Protein AF-A0A1Q3SNT4-F1 (afdb_monomer_lite)

Radius of gyration: 29.6 Å; chains: 1; bounding box: 80×97×82 Å

Structure (mmCIF, N/CA/C/O backbone):
data_AF-A0A1Q3SNT4-F1
#
_entry.id   AF-A0A1Q3SNT4-F1
#
loop_
_atom_site.group_PDB
_atom_site.id
_atom_site.type_symbol
_atom_site.label_atom_id
_atom_site.label_alt_id
_atom_site.label_comp_id
_atom_site.label_asym_id
_atom_site.label_entity_id
_atom_site.label_seq_id
_atom_site.pdbx_PDB_ins_code
_atom_site.Cartn_x
_atom_site.Cartn_y
_atom_site.Cartn_z
_atom_site.occupancy
_atom_site.B_iso_or_equiv
_atom_site.auth_seq_id
_atom_site.auth_comp_id
_atom_site.auth_asym_id
_atom_site.auth_atom_id
_atom_site.pdbx_PDB_model_num
ATOM 1 N N . MET A 1 1 ? 35.823 73.962 -32.394 1.00 31.67 1 MET A N 1
ATOM 2 C CA . MET A 1 1 ? 36.696 74.344 -31.260 1.00 31.67 1 MET A CA 1
ATOM 3 C C . MET A 1 1 ? 36.027 73.790 -30.007 1.00 31.67 1 MET A C 1
ATOM 5 O O . MET A 1 1 ? 34.890 74.163 -29.794 1.00 31.67 1 MET A O 1
ATOM 9 N N . LEU A 1 2 ? 36.523 72.841 -29.213 1.00 29.02 2 LEU A N 1
ATOM 10 C CA . LEU A 1 2 ? 37.826 72.202 -29.009 1.00 29.02 2 LEU A CA 1
ATOM 11 C C . LEU A 1 2 ? 37.602 70.691 -28.755 1.00 29.02 2 LEU A C 1
ATOM 13 O O . LEU A 1 2 ? 36.592 70.309 -28.171 1.00 29.02 2 LEU A O 1
ATOM 17 N N . ASN A 1 3 ? 38.549 69.869 -29.211 1.00 32.84 3 ASN A N 1
ATOM 18 C CA . ASN A 1 3 ? 38.634 68.414 -29.030 1.00 32.84 3 ASN A CA 1
ATOM 19 C C . ASN A 1 3 ? 38.942 68.013 -27.576 1.00 32.84 3 ASN A C 1
ATOM 21 O O . ASN A 1 3 ? 39.753 68.682 -26.939 1.00 32.84 3 ASN A O 1
ATOM 25 N N . SER A 1 4 ? 38.488 66.830 -27.142 1.00 30.36 4 SER A N 1
ATOM 26 C CA . SER A 1 4 ? 39.362 65.885 -26.427 1.00 30.36 4 SER A CA 1
ATOM 27 C C . SER A 1 4 ? 38.853 64.436 -26.496 1.00 30.36 4 SER A C 1
ATOM 29 O O . SER A 1 4 ? 37.685 64.146 -26.738 1.00 30.36 4 SER A O 1
ATOM 31 N N . THR A 1 5 ? 39.828 63.546 -26.396 1.00 33.31 5 THR A N 1
ATOM 32 C CA . THR A 1 5 ? 39.946 62.183 -26.913 1.00 33.31 5 THR A CA 1
ATOM 33 C C . THR A 1 5 ? 39.500 61.074 -25.954 1.00 33.31 5 THR A C 1
ATOM 35 O O . THR A 1 5 ? 39.606 61.187 -24.738 1.00 33.31 5 THR A O 1
ATOM 38 N N . LEU A 1 6 ? 39.103 59.957 -26.573 1.00 35.22 6 LEU A N 1
ATOM 39 C CA . LEU A 1 6 ? 38.976 58.594 -26.046 1.00 35.22 6 LEU A CA 1
ATOM 40 C C . LEU A 1 6 ? 40.108 58.135 -25.105 1.00 35.22 6 LEU A C 1
ATOM 42 O O . LEU A 1 6 ? 41.279 58.229 -25.466 1.00 35.22 6 LEU A O 1
ATOM 46 N N . THR A 1 7 ? 39.730 57.412 -24.046 1.00 29.75 7 THR A N 1
ATOM 47 C CA . THR A 1 7 ? 40.422 56.193 -23.586 1.00 29.75 7 THR A CA 1
ATOM 48 C C . THR A 1 7 ? 39.388 55.146 -23.148 1.00 29.75 7 THR A C 1
ATOM 50 O O . THR A 1 7 ? 38.567 55.373 -22.263 1.00 29.75 7 THR A O 1
ATOM 53 N N . GLN A 1 8 ? 39.398 53.987 -23.815 1.00 36.47 8 GLN A N 1
ATOM 54 C CA . GLN A 1 8 ? 38.624 52.803 -23.435 1.00 36.47 8 GLN A CA 1
ATOM 55 C C . GLN A 1 8 ? 39.355 52.065 -22.307 1.00 36.47 8 GLN A C 1
ATOM 57 O O . GLN A 1 8 ? 40.495 51.642 -22.486 1.00 36.47 8 GLN A O 1
ATOM 62 N N . ALA A 1 9 ? 38.693 51.873 -21.167 1.00 30.33 9 ALA A N 1
ATOM 63 C CA . ALA A 1 9 ? 39.141 50.947 -20.135 1.00 30.33 9 ALA A CA 1
ATOM 64 C C . ALA A 1 9 ? 38.559 49.553 -20.419 1.00 30.33 9 ALA A C 1
ATOM 66 O O . ALA A 1 9 ? 37.345 49.355 -20.393 1.00 30.33 9 ALA A O 1
ATOM 67 N N . THR A 1 10 ? 39.422 48.578 -20.699 1.00 37.28 10 THR A N 1
ATOM 68 C CA . THR A 1 10 ? 39.060 47.154 -20.723 1.00 37.28 10 THR A CA 1
ATOM 69 C C . THR A 1 10 ? 38.683 46.678 -19.316 1.00 37.28 10 THR A C 1
ATOM 71 O O . THR A 1 10 ? 39.419 46.979 -18.372 1.00 37.28 10 THR A O 1
ATOM 74 N N . PRO A 1 11 ? 37.596 45.903 -19.139 1.00 34.91 11 PRO A N 1
ATOM 75 C CA . PRO A 1 11 ? 37.300 45.284 -17.854 1.00 34.91 11 PRO A CA 1
ATOM 76 C C . PRO A 1 11 ? 38.362 44.222 -17.515 1.00 34.91 11 PRO A C 1
ATOM 78 O O . PRO A 1 11 ? 38.914 43.590 -18.422 1.00 34.91 11 PRO A O 1
ATOM 81 N N . PRO A 1 12 ? 38.665 44.004 -16.222 1.00 34.34 12 PRO A N 1
ATOM 82 C CA . PRO A 1 12 ? 39.666 43.030 -15.812 1.00 34.34 12 PRO A CA 1
ATOM 83 C C . PRO A 1 12 ? 39.216 41.608 -16.184 1.00 34.34 12 PRO A C 1
ATOM 85 O O . PRO A 1 12 ? 38.012 41.323 -16.185 1.00 34.34 12 PRO A O 1
ATOM 88 N N . PRO A 1 13 ? 40.155 40.688 -16.471 1.00 34.62 13 PRO A N 1
ATOM 89 C CA . PRO A 1 13 ? 39.819 39.310 -16.782 1.00 34.62 13 PRO A CA 1
ATOM 90 C C . PRO A 1 13 ? 39.159 38.676 -15.557 1.00 34.62 13 PRO A C 1
ATOM 92 O O . PRO A 1 13 ? 39.793 38.441 -14.526 1.00 34.62 13 PRO A O 1
ATOM 95 N N . THR A 1 14 ? 37.864 38.390 -15.668 1.00 37.28 14 THR A N 1
ATOM 96 C CA . THR A 1 14 ? 37.161 37.566 -14.693 1.00 37.28 14 THR A CA 1
ATOM 97 C C . THR A 1 14 ? 37.657 36.140 -14.858 1.00 37.28 14 THR A C 1
ATOM 99 O O . THR A 1 14 ? 37.157 35.353 -15.658 1.00 37.28 14 THR A O 1
ATOM 102 N N . ASN A 1 15 ? 38.675 35.801 -14.071 1.00 42.03 15 ASN A N 1
ATOM 103 C CA . ASN A 1 15 ? 39.112 34.434 -13.853 1.00 42.03 15 ASN A CA 1
ATOM 104 C C . ASN A 1 15 ? 38.034 33.709 -13.027 1.00 42.03 15 ASN A C 1
ATOM 106 O O . ASN A 1 15 ? 38.186 33.433 -11.838 1.00 42.03 15 ASN A O 1
ATOM 110 N N . THR A 1 16 ? 36.882 33.465 -13.652 1.00 39.56 16 THR A N 1
ATOM 111 C CA . THR A 1 16 ? 35.868 32.566 -13.123 1.00 39.56 16 THR A CA 1
ATOM 112 C C . THR A 1 16 ? 36.366 31.160 -13.400 1.00 39.56 16 THR A C 1
ATOM 114 O O . THR A 1 16 ? 36.185 30.602 -14.479 1.00 39.56 16 THR A O 1
ATOM 117 N N . LYS A 1 17 ? 37.011 30.557 -12.393 1.00 42.69 17 LYS A N 1
ATOM 118 C CA . LYS A 1 17 ? 36.998 29.099 -12.276 1.00 42.69 17 LYS A CA 1
ATOM 119 C C . LYS A 1 17 ? 35.542 28.690 -12.474 1.00 42.69 17 LYS A C 1
ATOM 121 O O . LYS A 1 17 ? 34.699 29.076 -11.665 1.00 42.69 17 LYS A O 1
ATOM 126 N N . GLN A 1 18 ? 35.254 27.994 -13.574 1.00 45.19 18 GLN A N 1
ATOM 127 C CA . GLN A 1 18 ? 33.964 27.370 -13.831 1.00 45.19 18 GLN A CA 1
ATOM 128 C C . GLN A 1 18 ? 33.705 26.402 -12.677 1.00 45.19 18 GLN A C 1
ATOM 130 O O . GLN A 1 18 ? 34.073 25.231 -12.727 1.00 45.19 18 GLN A O 1
ATOM 135 N N . GLY A 1 19 ? 33.116 26.913 -11.595 1.00 43.25 19 GLY A N 1
ATOM 136 C CA . GLY A 1 19 ? 32.441 26.089 -10.620 1.00 43.25 19 GLY A CA 1
ATOM 137 C C . GLY A 1 19 ? 31.412 25.329 -11.428 1.00 43.25 19 GLY A C 1
ATOM 138 O O . GLY A 1 19 ? 30.520 25.941 -12.018 1.00 43.25 19 GLY A O 1
ATOM 139 N N . THR A 1 20 ? 31.606 24.021 -11.557 1.00 50.53 20 THR A N 1
ATOM 140 C CA . THR A 1 20 ? 30.639 23.127 -12.174 1.00 50.53 20 THR A CA 1
ATOM 141 C C . THR A 1 20 ? 29.305 23.436 -11.523 1.00 50.53 20 THR A C 1
ATOM 143 O O . THR A 1 20 ? 29.112 23.201 -10.332 1.00 50.53 20 THR A O 1
ATOM 146 N N . ASN A 1 21 ? 28.430 24.095 -12.282 1.00 69.06 21 ASN A N 1
ATOM 147 C CA . ASN A 1 21 ? 27.179 24.608 -11.766 1.00 69.06 21 ASN A CA 1
ATOM 148 C C . ASN A 1 21 ? 26.382 23.371 -11.352 1.00 69.06 21 ASN A C 1
ATOM 150 O O . ASN A 1 21 ? 25.899 22.629 -12.204 1.00 69.06 21 ASN A O 1
ATOM 154 N N . TRP A 1 22 ? 26.360 23.062 -10.055 1.00 57.84 22 TRP A N 1
ATOM 155 C CA . TRP A 1 22 ? 25.817 21.812 -9.514 1.00 57.84 22 TRP A CA 1
ATOM 156 C C . TRP A 1 22 ? 24.372 21.594 -9.986 1.00 57.84 22 TRP A C 1
ATOM 158 O O . TRP A 1 22 ? 23.950 20.475 -10.267 1.00 57.84 22 TRP A O 1
ATOM 168 N N . TRP A 1 23 ? 23.660 22.701 -10.185 1.00 53.34 23 TRP A N 1
ATOM 169 C CA . TRP A 1 23 ? 22.352 22.797 -10.811 1.00 53.34 23 TRP A CA 1
ATOM 170 C C . TRP A 1 23 ? 22.329 22.263 -12.261 1.00 53.34 23 TRP A C 1
ATOM 172 O O . TRP A 1 23 ? 21.431 21.504 -12.622 1.00 53.34 23 TRP A O 1
ATOM 182 N N . GLN A 1 24 ? 23.321 22.606 -13.086 1.00 64.56 24 GLN A N 1
ATOM 183 C CA . GLN A 1 24 ? 23.433 22.141 -14.470 1.00 64.56 24 GLN A CA 1
ATOM 184 C C . GLN A 1 24 ? 23.709 20.634 -14.518 1.00 64.56 24 GLN A C 1
ATOM 186 O O . GLN A 1 24 ? 23.092 19.927 -15.307 1.00 64.56 24 GLN A O 1
ATOM 191 N N . ASN A 1 25 ? 24.532 20.119 -13.600 1.00 63.56 25 ASN A N 1
ATOM 192 C CA . ASN A 1 25 ? 24.742 18.676 -13.456 1.00 63.56 25 ASN A CA 1
ATOM 193 C C . ASN A 1 25 ? 23.447 17.938 -13.078 1.00 63.56 25 ASN A C 1
ATOM 195 O O . ASN A 1 25 ? 23.167 16.866 -13.614 1.00 63.56 25 ASN A O 1
ATOM 199 N N . ILE A 1 26 ? 22.632 18.506 -12.182 1.00 61.06 26 ILE A N 1
ATOM 200 C CA . ILE A 1 26 ? 21.311 17.951 -11.851 1.00 61.06 26 ILE A CA 1
ATOM 201 C C . ILE A 1 26 ? 20.402 17.975 -13.083 1.00 61.06 26 ILE A C 1
ATOM 203 O O . ILE A 1 26 ? 19.814 16.949 -13.421 1.00 61.06 26 ILE A O 1
ATOM 207 N N . LYS A 1 27 ? 20.330 19.109 -13.789 1.00 63.91 27 LYS A N 1
ATOM 208 C CA . LYS A 1 27 ? 19.536 19.267 -15.014 1.00 63.91 27 LYS A CA 1
ATOM 209 C C . LYS A 1 27 ? 19.930 18.247 -16.085 1.00 63.91 27 LYS A C 1
ATOM 211 O O . LYS A 1 27 ? 19.054 17.624 -16.681 1.00 63.91 27 LYS A O 1
ATOM 216 N N . ASP A 1 28 ? 21.224 18.025 -16.286 1.00 66.06 28 ASP A N 1
ATOM 217 C CA . ASP A 1 28 ? 21.739 17.091 -17.286 1.00 66.06 28 ASP A CA 1
ATOM 218 C C . ASP A 1 28 ? 21.463 15.633 -16.904 1.00 66.06 28 ASP A C 1
ATOM 220 O O . ASP A 1 28 ? 21.090 14.833 -17.763 1.00 66.06 28 ASP A O 1
ATOM 224 N N . ASN A 1 29 ? 21.586 15.281 -15.622 1.00 61.00 29 ASN A N 1
ATOM 225 C CA . ASN A 1 29 ? 21.270 13.938 -15.133 1.00 61.00 29 ASN A CA 1
ATOM 226 C C . ASN A 1 29 ? 19.768 13.634 -15.211 1.00 61.00 29 ASN A C 1
ATOM 228 O O . ASN A 1 29 ? 19.389 12.552 -15.663 1.00 61.00 29 ASN A O 1
ATOM 232 N N . LEU A 1 30 ? 18.917 14.597 -14.843 1.00 62.09 30 LEU A N 1
ATOM 233 C CA . LEU A 1 30 ? 17.464 14.489 -14.996 1.00 62.09 30 LEU A CA 1
ATOM 234 C C . LEU A 1 30 ? 17.077 14.347 -16.467 1.00 62.09 30 LEU A C 1
ATOM 236 O O . LEU A 1 30 ? 16.316 13.450 -16.821 1.00 62.09 30 LEU A O 1
ATOM 240 N N . ASN A 1 31 ? 17.654 15.173 -17.341 1.00 64.56 31 ASN A N 1
ATOM 241 C CA . ASN A 1 31 ? 17.396 15.107 -18.772 1.00 64.56 31 ASN A CA 1
ATOM 242 C C . ASN A 1 31 ? 17.868 13.773 -19.378 1.00 64.56 31 ASN A C 1
ATOM 244 O O . ASN A 1 31 ? 17.140 13.187 -20.166 1.00 64.56 31 ASN A O 1
ATOM 248 N N . LYS A 1 32 ? 19.035 13.239 -18.993 1.00 64.12 32 LYS A N 1
ATOM 249 C CA . LYS A 1 32 ? 19.501 11.917 -19.460 1.00 64.12 32 LYS A CA 1
ATOM 250 C C . LYS A 1 32 ? 18.573 10.785 -19.020 1.00 64.12 32 LYS A C 1
ATOM 252 O O . LYS A 1 32 ? 18.226 9.943 -19.845 1.00 64.12 32 LYS A O 1
ATOM 257 N N . GLY A 1 33 ? 18.143 10.785 -17.755 1.00 62.25 33 GLY A N 1
ATOM 258 C CA . GLY A 1 33 ? 17.166 9.814 -17.253 1.00 62.25 33 GLY A CA 1
ATOM 259 C C . GLY A 1 33 ? 15.843 9.896 -18.018 1.00 62.25 33 GLY A C 1
ATOM 260 O O . GLY A 1 33 ? 15.327 8.883 -18.482 1.00 62.25 33 GLY A O 1
ATOM 261 N N . TYR A 1 34 ? 15.357 11.116 -18.235 1.00 64.44 34 TYR A N 1
ATOM 262 C CA . TYR A 1 34 ? 14.124 11.400 -18.959 1.00 64.44 34 TYR A CA 1
ATOM 263 C C . TYR A 1 34 ? 14.169 11.000 -20.443 1.00 64.44 34 TYR A C 1
ATOM 265 O O . TYR A 1 34 ? 13.253 10.348 -20.937 1.00 64.44 34 TYR A O 1
ATOM 273 N N . GLN A 1 35 ? 15.252 11.329 -21.154 1.00 65.12 35 GLN A N 1
ATOM 274 C CA . GLN A 1 35 ? 15.449 10.935 -22.555 1.00 65.12 35 GLN A CA 1
ATOM 275 C C . GLN A 1 35 ? 15.552 9.415 -22.710 1.00 65.12 35 GLN A C 1
ATOM 277 O O . GLN A 1 35 ? 15.051 8.863 -23.686 1.00 65.12 35 GLN A O 1
ATOM 282 N N . GLY A 1 36 ? 16.151 8.728 -21.733 1.00 65.19 36 GLY A N 1
ATOM 283 C CA . GLY A 1 36 ? 16.113 7.271 -21.672 1.00 65.19 36 GLY A CA 1
ATOM 284 C C . GLY A 1 36 ? 14.678 6.746 -21.576 1.00 65.19 36 GLY A C 1
ATOM 285 O O . GLY A 1 36 ? 14.282 5.901 -22.372 1.00 65.19 36 GLY A O 1
ATOM 286 N N . ILE A 1 37 ? 13.866 7.292 -20.668 1.00 64.75 37 ILE A N 1
ATOM 287 C CA . ILE A 1 37 ? 12.456 6.891 -20.531 1.00 64.75 37 ILE A CA 1
ATOM 288 C C . ILE A 1 37 ? 11.701 7.099 -21.852 1.00 64.75 37 ILE A C 1
ATOM 290 O O . ILE A 1 37 ? 11.093 6.157 -22.346 1.00 64.75 37 ILE A O 1
ATOM 294 N N . LEU A 1 38 ? 11.802 8.276 -22.477 1.00 63.56 38 LEU A N 1
ATOM 295 C CA . LEU A 1 38 ? 11.117 8.568 -23.745 1.00 63.56 38 LEU A CA 1
ATOM 296 C C . LEU A 1 38 ? 11.579 7.691 -24.920 1.00 63.56 38 LEU A C 1
ATOM 298 O O . LEU A 1 38 ? 10.781 7.362 -25.794 1.00 63.56 38 LEU A O 1
ATOM 302 N N . GLY A 1 39 ? 12.868 7.346 -24.968 1.00 64.31 39 GLY A N 1
ATOM 303 C CA . GLY A 1 39 ? 13.445 6.559 -26.058 1.00 64.31 39 GLY A CA 1
ATOM 304 C C . GLY A 1 39 ? 13.164 5.059 -25.962 1.00 64.31 39 GLY A C 1
ATOM 305 O O . GLY A 1 39 ? 13.103 4.388 -26.991 1.00 64.31 39 GLY A O 1
ATOM 306 N N . TYR A 1 40 ? 13.000 4.527 -24.746 1.00 59.19 40 TYR A N 1
ATOM 307 C CA . TYR A 1 40 ? 12.864 3.085 -24.508 1.00 59.19 40 TYR A CA 1
ATOM 308 C C . TYR A 1 40 ? 11.476 2.652 -24.038 1.00 59.19 40 TYR A C 1
ATOM 310 O O . TYR A 1 40 ? 11.129 1.483 -24.204 1.00 59.19 40 TYR A O 1
ATOM 318 N N . VAL A 1 41 ? 10.677 3.567 -23.488 1.00 55.12 41 VAL A N 1
ATOM 319 C CA . VAL A 1 41 ? 9.272 3.325 -23.157 1.00 55.12 41 VAL A CA 1
ATOM 320 C C . VAL A 1 41 ? 8.440 3.904 -24.294 1.00 55.12 41 VAL A C 1
ATOM 322 O O . VAL A 1 41 ? 8.317 5.118 -24.449 1.00 55.12 41 VAL A O 1
ATOM 325 N N . LYS A 1 42 ? 7.898 3.023 -25.142 1.00 54.62 42 LYS A N 1
ATOM 326 C CA . LYS A 1 42 ? 7.001 3.421 -26.236 1.00 54.62 42 LYS A CA 1
ATOM 327 C C . LYS A 1 42 ? 5.842 4.227 -25.646 1.00 54.62 42 LYS A C 1
ATOM 329 O O . LYS A 1 42 ? 5.307 3.807 -24.626 1.00 54.62 42 LYS A O 1
ATOM 334 N N . ASN A 1 43 ? 5.437 5.334 -26.289 1.00 51.31 43 ASN A N 1
ATOM 335 C CA . ASN A 1 43 ? 4.263 6.100 -25.858 1.00 51.31 43 ASN A CA 1
ATOM 336 C C . ASN A 1 43 ? 3.061 5.137 -25.738 1.00 51.31 43 ASN A C 1
ATOM 338 O O . ASN A 1 43 ? 2.559 4.669 -26.768 1.00 51.31 43 ASN A O 1
ATOM 342 N N . PRO A 1 44 ? 2.600 4.834 -24.512 1.00 47.25 44 PRO A N 1
ATOM 343 C CA . PRO A 1 44 ? 1.593 3.805 -24.286 1.00 47.25 44 PRO A CA 1
ATOM 344 C C . PRO A 1 44 ? 0.209 4.241 -24.785 1.00 47.25 44 PRO A C 1
ATOM 346 O O . PRO A 1 44 ? -0.689 3.417 -24.928 1.00 47.25 44 PRO A O 1
ATOM 349 N N . PHE A 1 45 ? 0.039 5.520 -25.143 1.00 45.97 45 PHE A N 1
ATOM 350 C CA . PHE A 1 45 ? -1.200 6.056 -25.701 1.00 45.97 45 PHE A CA 1
ATOM 351 C C . PHE A 1 45 ? -1.344 5.870 -27.208 1.00 45.97 45 PHE A C 1
ATOM 353 O O . PHE A 1 45 ? -2.395 6.227 -27.750 1.00 45.97 45 PHE A O 1
ATOM 360 N N . SER A 1 46 ? -0.361 5.274 -27.901 1.00 46.53 46 SER A N 1
ATOM 361 C CA . SER A 1 46 ? -0.550 4.869 -29.299 1.00 46.53 46 SER A CA 1
ATOM 362 C C . SER A 1 46 ? -1.624 3.767 -29.370 1.00 46.53 46 SER A C 1
ATOM 364 O O . SER A 1 46 ? -1.328 2.598 -29.140 1.00 46.53 46 SER A O 1
ATOM 366 N N . GLY A 1 47 ? -2.879 4.148 -29.634 1.00 46.16 47 GLY A N 1
ATOM 367 C CA . GLY A 1 47 ? -4.051 3.258 -29.682 1.00 46.16 47 GLY A CA 1
ATOM 368 C C . GLY A 1 47 ? -4.967 3.311 -28.449 1.00 46.16 47 GLY A C 1
ATOM 369 O O . GLY A 1 47 ? -6.152 3.010 -28.558 1.00 46.16 47 GLY A O 1
ATOM 370 N N . LEU A 1 48 ? -4.474 3.772 -27.296 1.00 44.12 48 LEU A N 1
ATOM 371 C CA . LEU A 1 48 ? -5.252 3.847 -26.049 1.00 44.12 48 LEU A CA 1
ATOM 372 C C . LEU A 1 48 ? -6.245 5.023 -26.055 1.00 44.12 48 LEU A C 1
ATOM 374 O O . LEU A 1 48 ? -7.346 4.922 -25.525 1.00 44.12 48 LEU A O 1
ATOM 378 N N . SER A 1 49 ? -5.915 6.113 -26.755 1.00 44.62 49 SER A N 1
ATOM 379 C CA . SER A 1 49 ? -6.860 7.209 -27.006 1.00 44.62 49 SER A CA 1
ATOM 380 C C . SER A 1 49 ? -8.076 6.759 -27.826 1.00 44.62 49 SER A C 1
ATOM 382 O O . SER A 1 49 ? -9.175 7.258 -27.606 1.00 44.62 49 SER A O 1
ATOM 384 N N . ALA A 1 50 ? -7.916 5.783 -28.727 1.00 49.00 50 ALA A N 1
ATOM 385 C CA . ALA A 1 50 ? -9.027 5.178 -29.461 1.00 49.00 50 ALA A CA 1
ATOM 386 C C . ALA A 1 50 ? -9.875 4.251 -28.571 1.00 49.00 50 ALA A C 1
ATOM 388 O O . ALA A 1 50 ? -11.082 4.159 -28.773 1.00 49.00 50 ALA A O 1
ATOM 389 N N . TYR A 1 51 ? -9.266 3.606 -27.568 1.00 50.34 51 TYR A N 1
ATOM 390 C CA . TYR A 1 51 ? -9.977 2.818 -26.556 1.00 50.34 51 TYR A CA 1
ATOM 391 C C . TYR A 1 51 ? -10.855 3.702 -25.653 1.00 50.34 51 TYR A C 1
ATOM 393 O O . TYR A 1 51 ? -12.018 3.384 -25.430 1.00 50.34 51 TYR A O 1
ATOM 401 N N . LEU A 1 52 ? -10.333 4.855 -25.220 1.00 47.03 52 LEU A N 1
ATOM 402 C CA . LEU A 1 52 ? -11.027 5.810 -24.341 1.00 47.03 52 LEU A CA 1
ATOM 403 C C . LEU A 1 52 ? -12.093 6.655 -25.042 1.00 47.03 52 LEU A C 1
ATOM 405 O O . LEU A 1 52 ? -13.044 7.091 -24.405 1.00 47.03 52 LEU A O 1
ATOM 409 N N . LYS A 1 53 ? -11.935 6.908 -26.346 1.00 45.56 53 LYS A N 1
ATOM 410 C CA . LYS A 1 53 ? -12.908 7.658 -27.157 1.00 45.56 53 LYS A CA 1
ATOM 411 C C . LYS A 1 53 ? -14.154 6.844 -27.516 1.00 45.56 53 LYS A C 1
ATOM 413 O O . LYS A 1 53 ? -15.087 7.402 -28.091 1.00 45.56 53 LYS A O 1
ATOM 418 N N . LYS A 1 54 ? -14.197 5.544 -27.200 1.00 55.66 54 LYS A N 1
ATOM 419 C CA . LYS A 1 54 ? -15.444 4.777 -27.265 1.00 55.66 54 LYS A CA 1
ATOM 420 C C . LYS A 1 54 ? -16.335 5.277 -26.132 1.00 55.66 54 LYS A C 1
ATOM 422 O O . LYS A 1 54 ? -15.956 5.151 -24.976 1.00 55.66 54 LYS A O 1
ATOM 427 N N . GLY A 1 55 ? -17.499 5.834 -26.467 1.00 47.03 55 GLY A N 1
ATOM 428 C CA . GLY A 1 55 ? -18.416 6.513 -25.537 1.00 47.03 55 GLY A CA 1
ATOM 429 C C . GLY A 1 55 ? -18.885 5.712 -24.312 1.00 47.03 55 GLY A C 1
ATOM 430 O O . GLY A 1 55 ? -19.559 6.284 -23.474 1.00 47.03 55 GLY A O 1
ATOM 431 N N . ASN A 1 56 ? -18.495 4.438 -24.186 1.00 61.81 56 ASN A N 1
ATOM 432 C CA . ASN A 1 56 ? -18.566 3.610 -22.985 1.00 61.81 56 ASN A CA 1
ATOM 433 C C . ASN A 1 56 ? -17.284 2.758 -22.911 1.00 61.81 56 ASN A C 1
ATOM 435 O O . ASN A 1 56 ? -17.124 1.831 -23.707 1.00 61.81 56 ASN A O 1
ATOM 439 N N . ASN A 1 57 ? -16.360 3.063 -21.993 1.00 71.69 57 ASN A N 1
ATOM 440 C CA . ASN A 1 57 ? -15.203 2.202 -21.728 1.00 71.69 57 ASN A CA 1
ATOM 441 C C . ASN A 1 57 ? -15.692 0.946 -20.972 1.00 71.69 57 ASN A C 1
ATOM 443 O O . ASN A 1 57 ? -16.072 1.074 -19.805 1.00 71.69 57 ASN A O 1
ATOM 447 N N . PRO A 1 58 ? -15.696 -0.252 -21.590 1.00 77.88 58 PRO A N 1
ATOM 448 C CA . PRO A 1 58 ? -16.271 -1.449 -20.976 1.00 77.88 58 PRO A CA 1
ATOM 449 C C . PRO A 1 58 ? -15.552 -1.861 -19.687 1.00 77.88 58 PRO A C 1
ATOM 451 O O . PRO A 1 58 ? -16.214 -2.306 -18.755 1.00 77.88 58 PRO A O 1
ATOM 454 N N . ASP A 1 59 ? -14.237 -1.636 -19.583 1.00 80.12 59 ASP A N 1
ATOM 455 C CA . ASP A 1 59 ? -13.487 -1.904 -18.347 1.00 80.12 59 ASP A CA 1
ATOM 456 C C . ASP A 1 59 ? -13.953 -1.006 -17.201 1.00 80.12 59 ASP A C 1
ATOM 458 O O . ASP A 1 59 ? -13.999 -1.422 -16.046 1.00 80.12 59 ASP A O 1
ATOM 462 N N . LYS A 1 60 ? -14.290 0.253 -17.513 1.00 83.94 60 LYS A N 1
ATOM 463 C CA . LYS A 1 60 ? -14.774 1.197 -16.507 1.00 83.94 60 LYS A CA 1
ATOM 464 C C . LYS A 1 60 ? -16.144 0.758 -16.009 1.00 83.94 60 LYS A C 1
ATOM 466 O O . LYS A 1 60 ? -16.348 0.676 -14.803 1.00 83.94 60 LYS A O 1
ATOM 471 N N . SER A 1 61 ? -17.041 0.404 -16.927 1.00 87.81 61 SER A N 1
ATOM 472 C CA . SER A 1 61 ? -18.355 -0.138 -16.580 1.00 87.81 61 SER A CA 1
ATOM 473 C C . SER A 1 61 ? -18.250 -1.427 -15.760 1.00 87.81 61 SER A C 1
ATOM 475 O O . SER A 1 61 ? -18.993 -1.593 -14.798 1.00 87.81 61 SER A O 1
ATOM 477 N N . GLU A 1 62 ? -17.314 -2.319 -16.089 1.00 91.69 62 GLU A N 1
ATOM 478 C CA . GLU A 1 62 ? -17.068 -3.546 -15.325 1.00 91.69 62 GLU A CA 1
ATOM 479 C C . GLU A 1 62 ? -16.542 -3.255 -13.914 1.00 91.69 62 GLU A C 1
ATOM 481 O O . GLU A 1 62 ? -17.046 -3.826 -12.946 1.00 91.69 62 GLU A O 1
ATOM 486 N N . LEU A 1 63 ? -15.575 -2.343 -13.770 1.00 91.25 63 LEU A N 1
ATOM 487 C CA . LEU A 1 63 ? -15.060 -1.937 -12.461 1.00 91.25 63 LEU A CA 1
ATOM 488 C C . LEU A 1 63 ? -16.133 -1.254 -11.607 1.00 91.25 63 LEU A C 1
ATOM 490 O O . LEU A 1 63 ? -16.227 -1.512 -10.406 1.00 91.25 63 LEU A O 1
ATOM 494 N N . ASP A 1 64 ? -16.947 -0.391 -12.209 1.00 90.88 64 ASP A N 1
ATOM 495 C CA . ASP A 1 64 ? -18.032 0.294 -11.511 1.00 90.88 64 ASP A CA 1
ATOM 496 C C . ASP A 1 64 ? -19.124 -0.700 -11.085 1.00 90.88 64 ASP A C 1
ATOM 498 O O . ASP A 1 64 ? -19.594 -0.634 -9.950 1.00 90.88 64 ASP A O 1
ATOM 502 N N . ALA A 1 65 ? -19.456 -1.685 -11.928 1.00 94.62 65 ALA A N 1
ATOM 503 C CA . ALA A 1 65 ? -20.366 -2.773 -11.569 1.00 94.62 65 ALA A CA 1
ATOM 504 C C . ALA A 1 65 ? -19.805 -3.645 -10.433 1.00 94.62 65 ALA A C 1
ATOM 506 O O . ALA A 1 65 ? -20.528 -3.991 -9.496 1.00 94.62 65 ALA A O 1
ATOM 507 N N . LEU A 1 66 ? -18.506 -3.961 -10.472 1.00 96.06 66 LEU A N 1
ATOM 508 C CA . LEU A 1 66 ? -17.823 -4.693 -9.407 1.00 96.06 66 LEU A CA 1
ATOM 509 C C . LEU A 1 66 ? -17.888 -3.933 -8.074 1.00 96.06 66 LEU A C 1
ATOM 511 O O . LEU A 1 66 ? -18.195 -4.519 -7.036 1.00 96.06 66 LEU A O 1
ATOM 515 N N . ARG A 1 67 ? -17.643 -2.622 -8.100 1.00 94.44 67 ARG A N 1
ATOM 516 C CA . ARG A 1 67 ? -17.741 -1.768 -6.913 1.00 94.44 67 ARG A CA 1
ATOM 517 C C . ARG A 1 67 ? -19.155 -1.669 -6.389 1.00 94.44 67 ARG A C 1
ATOM 519 O O . ARG A 1 67 ? -19.340 -1.776 -5.183 1.00 94.44 67 ARG A O 1
ATOM 526 N N . GLN A 1 68 ? -20.136 -1.505 -7.272 1.00 95.81 68 GLN A N 1
ATOM 527 C CA . GLN A 1 68 ? -21.533 -1.459 -6.866 1.00 95.81 68 GLN A CA 1
ATOM 528 C C . GLN A 1 68 ? -21.929 -2.758 -6.160 1.00 95.81 68 GLN A C 1
ATOM 530 O O . GLN A 1 68 ? -22.443 -2.702 -5.049 1.00 95.81 68 GLN A O 1
ATOM 535 N N . LYS A 1 69 ? -21.544 -3.917 -6.712 1.00 97.69 69 LYS A N 1
ATOM 536 C CA . LYS A 1 69 ? -21.710 -5.218 -6.047 1.00 97.69 69 LYS A CA 1
ATOM 537 C C . LYS A 1 69 ? -21.081 -5.234 -4.648 1.00 97.69 69 LYS A C 1
ATOM 539 O O . LYS A 1 69 ? -21.672 -5.773 -3.715 1.00 97.69 69 LYS A O 1
ATOM 544 N N . HIS A 1 70 ? -19.881 -4.675 -4.479 1.00 97.94 70 HIS A N 1
ATOM 545 C CA . HIS A 1 70 ? -19.232 -4.606 -3.165 1.00 97.94 70 HIS A CA 1
ATOM 546 C C . HIS A 1 70 ? -19.940 -3.652 -2.201 1.00 97.94 70 HIS A C 1
ATOM 548 O O . HIS A 1 70 ? -20.057 -3.974 -1.022 1.00 97.94 70 HIS A O 1
ATOM 554 N N . PHE A 1 71 ? -20.432 -2.509 -2.676 1.00 96.69 71 PHE A N 1
ATOM 555 C CA . PHE A 1 71 ? -21.213 -1.578 -1.862 1.00 96.69 71 PHE A CA 1
ATOM 556 C C . PHE A 1 71 ? -22.541 -2.193 -1.419 1.00 96.69 71 PHE A C 1
ATOM 558 O O . PHE A 1 71 ? -22.885 -2.099 -0.243 1.00 96.69 71 PHE A O 1
ATOM 565 N N . ASP A 1 72 ? -23.230 -2.903 -2.311 1.00 97.25 72 ASP A N 1
ATOM 566 C CA . ASP A 1 72 ? -24.470 -3.614 -1.994 1.00 97.25 72 ASP A CA 1
ATOM 567 C C . ASP A 1 72 ? -24.224 -4.732 -0.971 1.00 97.25 72 ASP A C 1
ATOM 569 O O . ASP A 1 72 ? -25.012 -4.915 -0.038 1.00 97.25 72 ASP A O 1
ATOM 573 N N . LEU A 1 73 ? -23.096 -5.444 -1.093 1.00 97.88 73 LEU A N 1
ATOM 574 C CA . LEU A 1 73 ? -22.662 -6.445 -0.118 1.00 97.88 73 LEU A CA 1
ATOM 575 C C . LEU A 1 73 ? -22.436 -5.818 1.266 1.00 97.88 73 LEU A C 1
ATOM 577 O O . LEU A 1 73 ? -22.940 -6.341 2.257 1.00 97.88 73 LEU A O 1
ATOM 581 N N . ILE A 1 74 ? -21.733 -4.684 1.339 1.00 97.31 74 ILE A N 1
ATOM 582 C CA . ILE A 1 74 ? -21.495 -3.952 2.594 1.00 97.31 74 ILE A CA 1
ATOM 583 C C . ILE A 1 74 ? -22.817 -3.474 3.204 1.00 97.31 74 ILE A C 1
ATOM 585 O O . ILE A 1 74 ? -23.057 -3.686 4.391 1.00 97.31 74 ILE A O 1
ATOM 589 N N . ALA A 1 75 ? -23.692 -2.868 2.398 1.00 95.44 75 ALA A N 1
ATOM 590 C CA . ALA A 1 75 ? -24.986 -2.367 2.850 1.00 95.44 75 ALA A CA 1
ATOM 591 C C . ALA A 1 75 ? -25.910 -3.494 3.338 1.00 95.44 75 ALA A C 1
ATOM 593 O O . ALA A 1 75 ? -26.680 -3.302 4.279 1.00 95.44 75 ALA A O 1
ATOM 594 N N . THR A 1 76 ? -25.834 -4.671 2.716 1.00 96.81 76 THR A N 1
ATOM 595 C CA . THR A 1 76 ? -26.576 -5.862 3.147 1.00 96.81 76 THR A CA 1
ATOM 596 C C . THR A 1 76 ? -26.030 -6.406 4.463 1.00 96.81 76 THR A C 1
ATOM 598 O O . THR A 1 76 ? -26.807 -6.713 5.364 1.00 96.81 76 THR A O 1
ATOM 601 N N . GLU A 1 77 ? -24.704 -6.489 4.604 1.00 97.06 77 GLU A N 1
ATOM 602 C CA . GLU A 1 77 ? -24.059 -6.962 5.831 1.00 97.06 77 GLU A CA 1
ATOM 603 C C . GLU A 1 77 ? -24.373 -6.057 7.025 1.00 97.06 77 GLU A C 1
ATOM 605 O O . GLU A 1 77 ? -24.696 -6.545 8.106 1.00 97.06 77 GLU A O 1
ATOM 610 N N . ALA A 1 78 ? -24.364 -4.739 6.809 1.00 93.50 78 ALA A N 1
ATOM 611 C CA . ALA A 1 78 ? -24.632 -3.743 7.840 1.00 93.50 78 ALA A CA 1
ATOM 612 C C . ALA A 1 78 ? -26.046 -3.820 8.440 1.00 93.50 78 ALA A C 1
ATOM 614 O O . ALA A 1 78 ? -26.263 -3.308 9.533 1.00 93.50 78 ALA A O 1
ATOM 615 N N . LYS A 1 79 ? -27.003 -4.461 7.755 1.00 93.50 79 LYS A N 1
ATOM 616 C CA . LYS A 1 79 ? -28.380 -4.654 8.247 1.00 93.50 79 LYS A CA 1
ATOM 617 C C . LYS A 1 79 ? -28.539 -5.879 9.150 1.00 93.50 79 LYS A C 1
ATOM 619 O O . LYS A 1 79 ? -29.612 -6.080 9.715 1.00 93.50 79 LYS A O 1
ATOM 624 N N . LYS A 1 80 ? -27.524 -6.741 9.251 1.00 94.62 80 LYS A N 1
ATOM 625 C CA . LYS A 1 80 ? -27.595 -7.944 10.087 1.00 94.62 80 LYS A CA 1
ATOM 626 C C . LYS A 1 80 ? -27.398 -7.589 11.557 1.00 94.62 80 LYS A C 1
ATOM 628 O O . LYS A 1 80 ? -26.616 -6.709 11.890 1.00 94.62 80 LYS A O 1
ATOM 633 N N . VAL A 1 81 ? -28.029 -8.367 12.439 1.00 90.56 81 VAL A N 1
ATOM 634 C CA . VAL A 1 81 ? -27.843 -8.255 13.899 1.00 90.56 81 VAL A CA 1
ATOM 635 C C . VAL A 1 81 ? -26.381 -8.500 14.292 1.00 90.56 81 VAL A C 1
ATOM 637 O O . VAL A 1 81 ? -25.829 -7.778 15.115 1.00 90.56 81 VAL A O 1
ATOM 640 N N . ASN A 1 82 ? -25.739 -9.486 13.656 1.00 90.69 82 ASN A N 1
ATOM 641 C CA . ASN A 1 82 ? -24.325 -9.816 13.841 1.00 90.69 82 ASN A CA 1
ATOM 642 C C . ASN A 1 82 ? -23.602 -9.776 12.483 1.00 90.69 82 ASN A C 1
ATOM 644 O O . ASN A 1 82 ? -23.513 -10.812 11.820 1.00 90.69 82 ASN A O 1
ATOM 648 N N . PRO A 1 83 ? -23.139 -8.596 12.036 1.00 94.31 83 PRO A N 1
ATOM 649 C CA . PRO A 1 83 ? -22.392 -8.452 10.790 1.00 94.31 83 PRO A CA 1
ATOM 650 C C . PRO A 1 83 ? -21.059 -9.214 10.827 1.00 94.31 83 PRO A C 1
ATOM 652 O O . PRO A 1 83 ? -20.310 -9.117 11.799 1.00 94.31 83 PRO A O 1
ATOM 655 N N . ASP A 1 84 ? -20.730 -9.907 9.741 1.00 97.06 84 ASP A N 1
ATOM 656 C CA . ASP A 1 84 ? -19.429 -10.519 9.485 1.00 97.06 84 ASP A CA 1
ATOM 657 C C . ASP A 1 84 ? -18.691 -9.768 8.367 1.00 97.06 84 ASP A C 1
ATOM 659 O O . ASP A 1 84 ? -18.623 -10.177 7.202 1.00 97.06 84 ASP A O 1
ATOM 663 N N . TYR A 1 85 ? -18.087 -8.643 8.739 1.00 97.31 85 TYR A N 1
ATOM 664 C CA . TYR A 1 85 ? -17.287 -7.843 7.822 1.00 97.31 85 TYR A CA 1
ATOM 665 C C . TYR A 1 85 ? -15.984 -8.536 7.399 1.00 97.31 85 TYR A C 1
ATOM 667 O O . TYR A 1 85 ? -15.440 -8.188 6.353 1.00 97.31 85 TYR A O 1
ATOM 675 N N . ASN A 1 86 ? -15.505 -9.547 8.135 1.00 97.12 86 ASN A N 1
ATOM 676 C CA . ASN A 1 86 ? -14.363 -10.366 7.715 1.00 97.12 86 ASN A CA 1
ATOM 677 C C . ASN A 1 86 ? -14.698 -11.218 6.485 1.00 97.12 86 ASN A C 1
ATOM 679 O O . ASN A 1 86 ? -13.901 -11.313 5.549 1.00 97.12 86 ASN A O 1
ATOM 683 N N . ALA A 1 87 ? -15.888 -11.827 6.455 1.00 98.19 87 ALA A N 1
ATOM 684 C CA . ALA A 1 87 ? -16.363 -12.537 5.270 1.00 98.19 87 ALA A CA 1
ATOM 685 C C . ALA A 1 87 ? -16.526 -11.581 4.079 1.00 98.19 87 ALA A C 1
ATOM 687 O O . ALA A 1 87 ? -16.115 -11.910 2.961 1.00 98.19 87 ALA A O 1
ATOM 688 N N . VAL A 1 88 ? -17.042 -10.370 4.324 1.00 98.50 88 VAL A N 1
ATOM 689 C CA . VAL A 1 88 ? -17.164 -9.324 3.299 1.00 98.50 88 VAL A CA 1
ATOM 690 C C . VAL A 1 88 ? -15.800 -8.935 2.729 1.00 98.50 88 VAL A C 1
ATOM 692 O O . VAL A 1 88 ? -15.630 -8.976 1.510 1.00 98.50 88 VAL A O 1
ATOM 695 N N . THR A 1 89 ? -14.796 -8.621 3.558 1.00 98.19 89 THR A N 1
ATOM 696 C CA . THR A 1 89 ? -13.461 -8.255 3.047 1.00 98.19 89 THR A CA 1
ATOM 697 C C . THR A 1 89 ? -12.792 -9.398 2.295 1.00 98.19 89 THR A C 1
ATOM 699 O O . THR A 1 89 ? -12.168 -9.161 1.262 1.00 98.19 89 THR A O 1
ATOM 702 N N . LYS A 1 90 ? -12.962 -10.649 2.743 1.00 98.50 90 LYS A N 1
ATOM 703 C CA . LYS A 1 90 ? -12.464 -11.833 2.023 1.00 98.50 90 LYS A CA 1
ATOM 704 C C . LYS A 1 90 ? -13.104 -11.970 0.642 1.00 98.50 90 LYS A C 1
ATOM 706 O O . LYS A 1 90 ? -12.394 -12.237 -0.333 1.00 98.50 90 LYS A O 1
ATOM 711 N N . GLN A 1 91 ? -14.415 -11.749 0.536 1.00 98.62 91 GLN A N 1
ATOM 712 C CA . GLN A 1 91 ? -15.127 -11.784 -0.742 1.00 98.62 91 GLN A CA 1
ATOM 713 C C . GLN A 1 91 ? -14.691 -10.640 -1.667 1.00 98.62 91 GLN A C 1
ATOM 715 O O . GLN A 1 91 ? -14.401 -10.883 -2.838 1.00 98.62 91 GLN A O 1
ATOM 720 N N . ILE A 1 92 ? -14.557 -9.419 -1.139 1.00 98.44 92 ILE A N 1
ATOM 721 C CA . ILE A 1 92 ? -14.044 -8.263 -1.885 1.00 98.44 92 ILE A CA 1
ATOM 722 C C . ILE A 1 92 ? -12.619 -8.535 -2.380 1.00 98.44 92 ILE A C 1
ATOM 724 O O . ILE A 1 92 ? -12.336 -8.355 -3.561 1.00 98.44 92 ILE A O 1
ATOM 728 N N . THR A 1 93 ? -11.717 -9.024 -1.521 1.00 98.19 93 THR A N 1
ATOM 729 C CA . THR A 1 93 ? -10.352 -9.397 -1.922 1.00 98.19 93 THR A CA 1
ATOM 730 C C . THR A 1 93 ? -10.362 -10.436 -3.040 1.00 98.19 93 THR A C 1
ATOM 732 O O . THR A 1 93 ? -9.591 -10.305 -3.991 1.00 98.19 93 THR A O 1
ATOM 735 N N . LYS A 1 94 ? -11.209 -11.469 -2.943 1.00 98.44 94 LYS A N 1
ATOM 736 C CA . LYS A 1 94 ? -11.322 -12.509 -3.972 1.00 98.44 94 LYS A CA 1
ATOM 737 C C . LYS A 1 94 ? -11.730 -11.911 -5.316 1.00 98.44 94 LYS A C 1
ATOM 739 O O . LYS A 1 94 ? -11.042 -12.156 -6.306 1.00 98.44 94 LYS A O 1
ATOM 744 N N . ASP A 1 95 ? -12.792 -11.111 -5.341 1.00 98.38 95 ASP A N 1
ATOM 745 C CA . ASP A 1 95 ? -13.281 -10.504 -6.578 1.00 98.38 95 ASP A CA 1
ATOM 746 C C . ASP A 1 95 ? -12.252 -9.519 -7.166 1.00 98.38 95 ASP A C 1
ATOM 748 O O . ASP A 1 95 ? -11.971 -9.550 -8.362 1.00 98.38 95 ASP A O 1
ATOM 752 N N . THR A 1 96 ? -11.609 -8.700 -6.325 1.00 97.12 96 THR A N 1
ATOM 753 C CA . THR A 1 96 ? -10.548 -7.772 -6.749 1.00 97.12 96 THR A CA 1
ATOM 754 C C . THR A 1 96 ? -9.348 -8.516 -7.336 1.00 97.12 96 THR A C 1
ATOM 756 O O . THR A 1 96 ? -8.810 -8.101 -8.362 1.00 97.12 96 THR A O 1
ATOM 759 N N . LYS A 1 97 ? -8.934 -9.651 -6.750 1.00 97.81 97 LYS A N 1
ATOM 760 C CA . LYS A 1 97 ? -7.874 -10.496 -7.328 1.00 97.81 97 LYS A CA 1
ATOM 761 C C . LYS A 1 97 ? -8.275 -11.041 -8.695 1.00 97.81 97 LYS A C 1
ATOM 763 O O . LYS A 1 97 ? -7.451 -11.005 -9.602 1.00 97.81 97 LYS A O 1
ATOM 768 N N . GLN A 1 98 ? -9.512 -11.510 -8.856 1.00 97.81 98 GLN A N 1
ATOM 769 C CA . GLN A 1 98 ? -10.013 -12.012 -10.142 1.00 97.81 98 GLN A CA 1
ATOM 770 C C . GLN A 1 98 ? -10.020 -10.915 -11.214 1.00 97.81 98 GLN A C 1
ATOM 772 O O . GLN A 1 98 ? -9.550 -11.141 -12.328 1.00 97.81 98 GLN A O 1
ATOM 777 N N . TYR A 1 99 ? -10.472 -9.712 -10.858 1.00 96.38 99 TYR A N 1
ATOM 778 C CA . TYR A 1 99 ? -10.457 -8.553 -11.747 1.00 96.38 99 TYR A CA 1
ATOM 779 C C . TYR A 1 99 ? -9.030 -8.166 -12.176 1.00 96.38 99 TYR A C 1
ATOM 781 O O . TYR A 1 99 ? -8.744 -8.011 -13.362 1.00 96.38 99 TYR A O 1
ATOM 789 N N . LEU A 1 100 ? -8.091 -8.094 -11.227 1.00 95.88 100 LEU A N 1
ATOM 790 C CA . LEU A 1 100 ? -6.687 -7.794 -11.524 1.00 95.88 100 LEU A CA 1
ATOM 791 C C . LEU A 1 100 ? -6.023 -8.883 -12.375 1.00 95.88 100 LEU A C 1
ATOM 793 O O . LEU A 1 100 ? -5.280 -8.568 -13.298 1.00 95.88 100 LEU A O 1
ATOM 797 N N . GLN A 1 101 ? -6.299 -10.160 -12.095 1.00 97.31 101 GLN A N 1
ATOM 798 C CA . GLN A 1 101 ? -5.807 -11.287 -12.894 1.00 97.31 101 GLN A CA 1
ATOM 799 C C . GLN A 1 101 ? -6.276 -11.197 -14.348 1.00 97.31 101 GLN A C 1
ATOM 801 O O . GLN A 1 101 ? -5.486 -11.470 -15.250 1.00 97.31 101 GLN A O 1
ATOM 806 N N . LYS A 1 102 ? -7.531 -10.791 -14.573 1.00 95.81 102 LYS A N 1
ATOM 807 C CA . LYS A 1 102 ? -8.072 -10.541 -15.911 1.00 95.81 102 LYS A CA 1
ATOM 808 C C . LYS A 1 102 ? -7.297 -9.426 -16.619 1.00 95.81 102 LYS A C 1
ATOM 810 O O . LYS A 1 102 ? -6.783 -9.668 -17.707 1.00 95.81 102 LYS A O 1
ATOM 815 N N . ILE A 1 103 ? -7.136 -8.262 -15.978 1.00 92.81 103 ILE A N 1
ATOM 816 C CA . ILE A 1 103 ? -6.355 -7.139 -16.531 1.00 92.81 103 ILE A CA 1
ATOM 817 C C . ILE A 1 103 ? -4.941 -7.588 -16.903 1.00 92.81 103 ILE A C 1
ATOM 819 O O . ILE A 1 103 ? -4.491 -7.347 -18.019 1.00 92.81 103 ILE A O 1
ATOM 823 N N . ILE A 1 104 ? -4.248 -8.255 -15.979 1.00 94.50 104 ILE A N 1
ATOM 824 C CA . ILE A 1 104 ? -2.867 -8.705 -16.175 1.00 94.50 104 ILE A CA 1
ATOM 825 C C . ILE A 1 104 ? -2.778 -9.652 -17.372 1.00 94.50 104 ILE A C 1
ATOM 827 O O . ILE A 1 104 ? -1.930 -9.454 -18.237 1.00 94.50 104 ILE A O 1
ATOM 831 N N . LYS A 1 105 ? -3.678 -10.637 -17.454 1.00 95.38 105 LYS A N 1
ATOM 832 C CA . LYS A 1 105 ? -3.704 -11.610 -18.549 1.00 95.38 105 LYS A CA 1
ATOM 833 C C . LYS A 1 105 ? -3.906 -10.933 -19.907 1.00 95.38 105 LYS A C 1
ATOM 835 O O . LYS A 1 105 ? -3.216 -11.259 -20.865 1.00 95.38 105 LYS A O 1
ATOM 840 N N . GLU A 1 106 ? -4.820 -9.974 -19.994 1.00 93.31 106 GLU A N 1
ATOM 841 C CA . GLU A 1 106 ? -5.077 -9.244 -21.239 1.00 93.31 106 GLU A CA 1
ATOM 842 C C . GLU A 1 106 ? -3.898 -8.344 -21.644 1.00 93.31 106 GLU A C 1
ATOM 844 O O . GLU A 1 106 ? -3.609 -8.200 -22.831 1.00 93.31 106 GLU A O 1
ATOM 849 N N . GLU A 1 107 ? -3.185 -7.746 -20.682 1.00 91.75 107 GLU A N 1
ATOM 850 C CA . GLU A 1 107 ? -1.957 -6.997 -20.980 1.00 91.75 107 GLU A CA 1
ATOM 851 C C . GLU A 1 107 ? -0.803 -7.913 -21.412 1.00 91.75 107 GLU A C 1
ATOM 853 O O . GLU A 1 107 ? -0.024 -7.546 -22.292 1.00 91.75 107 GLU A O 1
ATOM 858 N N . GLU A 1 108 ? -0.716 -9.125 -20.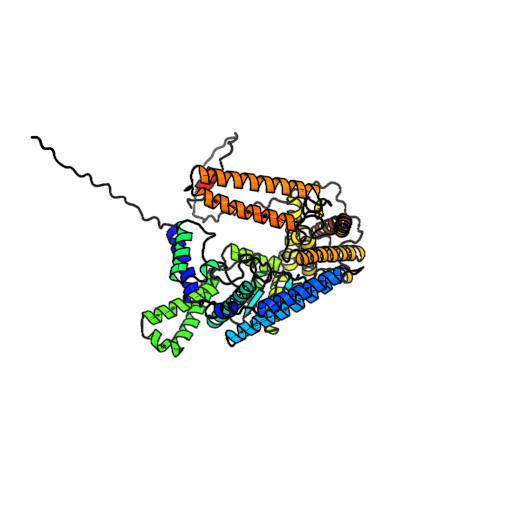864 1.00 93.69 108 GLU A N 1
ATOM 859 C CA . GLU A 1 108 ? 0.226 -10.155 -21.315 1.00 93.69 108 GLU A CA 1
ATOM 860 C C . GLU A 1 108 ? -0.090 -10.627 -22.738 1.00 93.69 108 GLU A C 1
ATOM 862 O O . GLU A 1 108 ? 0.809 -10.707 -23.572 1.00 93.69 108 GLU A O 1
ATOM 867 N N . GLU A 1 109 ? -1.363 -10.863 -23.065 1.00 93.25 109 GLU A N 1
ATOM 868 C CA . GLU A 1 109 ? -1.795 -11.232 -24.419 1.00 93.25 109 GLU A CA 1
ATOM 869 C C . GLU A 1 109 ? -1.403 -10.163 -25.456 1.00 93.25 109 GLU A C 1
ATOM 871 O O . GLU A 1 109 ? -0.964 -10.504 -26.557 1.00 93.25 109 GLU A O 1
ATOM 876 N N . LYS A 1 110 ? -1.475 -8.873 -25.093 1.00 89.44 110 LYS A N 1
ATOM 877 C CA . LYS A 1 110 ? -1.032 -7.754 -25.946 1.00 89.44 110 LYS A CA 1
ATOM 878 C C . LYS A 1 110 ? 0.488 -7.665 -26.084 1.00 89.44 110 LYS A C 1
ATOM 880 O O . LYS A 1 110 ? 0.981 -7.304 -27.153 1.00 89.44 110 LYS A O 1
ATOM 885 N N . LEU A 1 111 ? 1.233 -7.933 -25.010 1.00 90.25 111 LEU A N 1
ATOM 886 C CA . LEU A 1 111 ? 2.700 -7.864 -25.008 1.00 90.25 111 LEU A CA 1
ATOM 887 C C . LEU A 1 111 ? 3.359 -9.085 -25.653 1.00 90.25 111 LEU A C 1
ATOM 889 O O . LEU A 1 111 ? 4.504 -9.003 -26.102 1.00 90.25 111 LEU A O 1
ATOM 893 N N . GLY A 1 112 ? 2.631 -10.196 -25.733 1.00 93.81 112 GLY A N 1
ATOM 894 C CA . GLY A 1 112 ? 3.130 -11.476 -26.202 1.00 93.81 112 GLY A CA 1
ATOM 895 C C . GLY A 1 112 ? 3.673 -12.334 -25.062 1.00 93.81 112 GLY A C 1
ATOM 896 O O . GLY A 1 112 ? 3.561 -12.020 -23.883 1.00 93.81 112 GLY A O 1
ATOM 897 N N . LYS A 1 113 ? 4.264 -13.476 -25.414 1.00 94.69 113 LYS A N 1
ATOM 898 C CA . LYS A 1 113 ? 4.713 -14.462 -24.427 1.00 94.69 113 LYS A CA 1
ATOM 899 C C . LYS A 1 113 ? 5.813 -13.895 -23.519 1.00 94.69 113 LYS A C 1
ATOM 901 O O . LYS A 1 113 ? 6.845 -13.441 -24.012 1.00 94.69 113 LYS A O 1
ATOM 906 N N . ALA A 1 114 ? 5.637 -14.033 -22.204 1.00 96.56 114 ALA A N 1
ATOM 907 C CA . ALA A 1 114 ? 6.667 -13.696 -21.226 1.00 96.56 114 ALA A CA 1
ATOM 908 C C . ALA A 1 114 ? 7.985 -14.472 -21.482 1.00 96.56 114 ALA A C 1
ATOM 910 O O . ALA A 1 114 ? 7.951 -15.674 -21.775 1.00 96.56 114 ALA A O 1
ATOM 911 N N . PRO A 1 115 ? 9.161 -13.832 -21.332 1.00 96.88 115 PRO A N 1
ATOM 912 C CA . PRO A 1 115 ? 10.463 -14.417 -21.685 1.00 96.88 115 PRO A CA 1
ATOM 913 C C . PRO A 1 115 ? 11.000 -15.437 -20.662 1.00 96.88 115 PRO A C 1
ATOM 915 O O . PRO A 1 115 ? 12.049 -16.055 -20.879 1.00 96.88 115 PRO A O 1
ATOM 918 N N . CYS A 1 116 ? 10.317 -15.603 -19.528 1.00 97.75 116 CYS A N 1
ATOM 919 C CA . CYS A 1 116 ? 10.600 -16.607 -18.504 1.00 97.75 116 CYS A CA 1
ATOM 920 C C . CYS A 1 116 ? 9.370 -16.862 -17.626 1.00 97.75 116 CYS A C 1
ATOM 922 O O . CYS A 1 116 ? 8.345 -16.190 -17.757 1.00 97.75 116 CYS A O 1
ATOM 924 N N . LYS A 1 117 ? 9.489 -17.829 -16.711 1.00 98.38 117 LYS A N 1
ATOM 925 C CA . LYS A 1 117 ? 8.529 -17.991 -15.618 1.00 98.38 117 LYS A CA 1
ATOM 926 C C . LYS A 1 117 ? 8.617 -16.796 -14.669 1.00 98.38 117 LYS A C 1
ATOM 928 O O . LYS A 1 117 ? 9.691 -16.239 -14.446 1.00 98.38 117 LYS A O 1
ATOM 933 N N . TYR A 1 118 ? 7.490 -16.433 -14.078 1.00 98.44 118 TYR A N 1
ATOM 934 C CA . TYR A 1 118 ? 7.391 -15.353 -13.103 1.00 98.44 118 TYR A CA 1
ATOM 935 C C . TYR A 1 118 ? 6.193 -15.594 -12.191 1.00 98.44 118 TYR A C 1
ATOM 937 O O . TYR A 1 118 ? 5.294 -16.37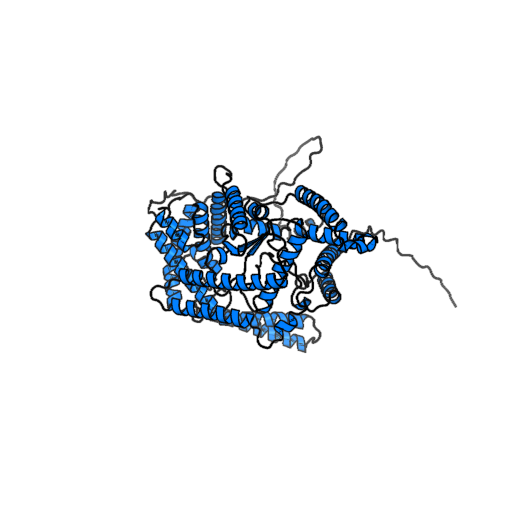0 -12.516 1.00 98.44 118 TYR A O 1
ATOM 945 N N . THR A 1 119 ? 6.165 -14.899 -11.063 1.00 98.31 119 THR A N 1
ATOM 946 C CA . THR A 1 119 ? 4.980 -14.791 -10.209 1.00 98.31 119 THR A CA 1
ATOM 947 C C . THR A 1 119 ? 4.735 -13.330 -9.867 1.00 98.31 119 THR A C 1
ATOM 949 O O . THR A 1 119 ? 5.683 -12.570 -9.696 1.00 98.31 119 THR A O 1
ATOM 952 N N . ILE A 1 120 ? 3.470 -12.937 -9.736 1.00 97.50 120 ILE A N 1
ATOM 953 C CA . ILE A 1 120 ? 3.094 -11.630 -9.193 1.00 97.50 120 ILE A CA 1
ATOM 954 C C . ILE A 1 120 ? 2.608 -11.837 -7.762 1.00 97.50 120 ILE A C 1
ATOM 956 O O . ILE A 1 120 ? 1.775 -12.706 -7.498 1.00 97.50 120 ILE A O 1
ATOM 960 N N . VAL A 1 121 ? 3.164 -11.068 -6.834 1.00 95.62 121 VAL A N 1
ATOM 961 C CA . VAL A 1 121 ? 2.894 -11.127 -5.396 1.00 95.62 121 VAL A CA 1
ATOM 962 C C . VAL A 1 121 ? 2.144 -9.867 -4.993 1.00 95.62 121 VAL A C 1
ATOM 964 O O . VAL A 1 121 ? 2.537 -8.776 -5.388 1.00 95.62 121 VAL A O 1
ATOM 967 N N . THR A 1 122 ? 1.082 -10.007 -4.206 1.00 94.25 122 THR A N 1
ATOM 968 C CA . THR A 1 122 ? 0.386 -8.890 -3.557 1.00 94.25 122 THR A CA 1
ATOM 969 C C . THR A 1 122 ? 0.939 -8.662 -2.158 1.00 94.25 122 THR A C 1
ATOM 971 O O . THR A 1 122 ? 1.280 -9.636 -1.476 1.00 94.25 122 THR A O 1
ATOM 974 N N . LEU A 1 123 ? 0.931 -7.413 -1.703 1.00 91.81 123 LEU A N 1
ATOM 975 C CA . LEU A 1 123 ? 1.258 -7.011 -0.335 1.00 91.81 123 LEU A CA 1
ATOM 976 C C . LEU A 1 123 ? 0.028 -6.413 0.379 1.00 91.81 123 LEU A C 1
ATOM 978 O O . LEU A 1 123 ? -1.087 -6.404 -0.157 1.00 91.81 123 LEU A O 1
ATOM 982 N N . GLY A 1 124 ? 0.224 -5.991 1.629 1.00 90.19 124 GLY A N 1
ATOM 983 C CA . GLY A 1 124 ? -0.745 -5.192 2.382 1.00 90.19 124 GLY A CA 1
ATOM 984 C C . GLY A 1 124 ? -2.127 -5.826 2.519 1.00 90.19 124 GLY A C 1
ATOM 985 O O . GLY A 1 124 ? -2.261 -7.019 2.799 1.00 90.19 124 GLY A O 1
ATOM 986 N N . SER A 1 125 ? -3.175 -5.011 2.354 1.00 92.62 125 SER A N 1
ATOM 987 C CA . SER A 1 125 ? -4.561 -5.443 2.602 1.00 92.62 125 SER A CA 1
ATOM 988 C C . SER A 1 125 ? -5.022 -6.562 1.660 1.00 92.62 125 SER A C 1
ATOM 990 O O . SER A 1 125 ? -5.763 -7.451 2.079 1.00 92.62 125 SER A O 1
ATOM 992 N N . LEU A 1 126 ? -4.531 -6.567 0.416 1.00 95.06 126 LEU A N 1
ATOM 993 C CA . LEU A 1 126 ? -4.865 -7.583 -0.582 1.00 95.06 126 LEU A CA 1
ATOM 994 C C . LEU A 1 126 ? -4.224 -8.939 -0.248 1.00 95.06 126 LEU A C 1
ATOM 996 O O . LEU A 1 126 ? -4.830 -9.989 -0.484 1.00 95.06 126 LEU A O 1
ATOM 1000 N N . ALA A 1 127 ? -3.036 -8.925 0.364 1.00 95.06 127 ALA A N 1
ATOM 1001 C CA . ALA A 1 127 ? -2.390 -10.124 0.894 1.00 95.06 127 ALA A CA 1
ATOM 1002 C C . ALA A 1 127 ? -3.076 -10.664 2.160 1.00 95.06 127 ALA A C 1
ATOM 1004 O O . ALA A 1 127 ? -3.165 -11.878 2.332 1.00 95.06 127 ALA A O 1
ATOM 1005 N N . ARG A 1 128 ? -3.587 -9.777 3.026 1.00 95.88 128 ARG A N 1
ATOM 1006 C CA . ARG A 1 128 ? -4.289 -10.148 4.272 1.00 95.88 128 ARG A CA 1
ATOM 1007 C C . ARG A 1 128 ? -5.755 -10.542 4.100 1.00 95.88 128 ARG A C 1
ATOM 1009 O O . ARG A 1 128 ? -6.367 -11.000 5.057 1.00 95.88 128 ARG A O 1
ATOM 1016 N N . GLN A 1 129 ? -6.324 -10.373 2.907 1.00 97.38 129 GLN A N 1
ATOM 1017 C CA . GLN A 1 129 ? -7.762 -10.553 2.671 1.00 97.38 129 GLN A CA 1
ATOM 1018 C C . GLN A 1 129 ? -8.640 -9.548 3.444 1.00 97.38 129 GLN A C 1
ATOM 1020 O O . GLN A 1 129 ? -9.714 -9.873 3.946 1.00 97.38 129 GLN A O 1
ATOM 1025 N N . GLU A 1 130 ? -8.154 -8.310 3.551 1.00 96.50 130 GLU A N 1
ATOM 1026 C CA . GLU A 1 130 ? -8.777 -7.204 4.298 1.00 96.50 130 GLU A CA 1
ATOM 1027 C C . GLU A 1 130 ? -9.052 -5.985 3.397 1.00 96.50 130 GLU A C 1
ATOM 1029 O O . GLU A 1 130 ? -9.061 -4.824 3.830 1.00 96.50 130 GLU A O 1
ATOM 1034 N N . THR A 1 131 ? -9.209 -6.245 2.100 1.00 94.81 131 THR A N 1
ATOM 1035 C CA . THR A 1 131 ? -9.451 -5.226 1.080 1.00 94.81 131 THR A CA 1
ATOM 1036 C C . THR A 1 131 ? -10.869 -4.668 1.189 1.00 94.81 131 THR A C 1
ATOM 1038 O O . THR A 1 131 ? -11.823 -5.419 1.373 1.00 94.81 131 THR A O 1
ATOM 1041 N N . GLY A 1 132 ? -11.003 -3.347 1.044 1.00 95.06 132 GLY A N 1
ATOM 1042 C CA . GLY A 1 132 ? -12.288 -2.688 0.789 1.00 95.06 132 GLY A CA 1
ATOM 1043 C C . GLY A 1 132 ? -12.487 -2.398 -0.706 1.00 95.06 132 GLY A C 1
ATOM 1044 O O . GLY A 1 132 ? -11.539 -2.562 -1.478 1.00 95.06 132 GLY A O 1
ATOM 1045 N N . PRO A 1 133 ? -13.679 -1.940 -1.133 1.00 93.88 133 PRO A N 1
ATOM 1046 C CA . PRO A 1 133 ? -13.987 -1.692 -2.550 1.00 93.88 133 PRO A CA 1
ATOM 1047 C C . PRO A 1 133 ? -13.043 -0.673 -3.202 1.00 93.88 133 PRO A C 1
ATOM 1049 O O . PRO A 1 133 ? -12.827 -0.666 -4.415 1.00 93.88 133 PRO A O 1
ATOM 1052 N N . ILE A 1 134 ? -12.483 0.209 -2.373 1.00 91.62 134 ILE A N 1
ATOM 1053 C CA . ILE A 1 134 ? -11.556 1.257 -2.760 1.00 91.62 134 ILE A CA 1
ATOM 1054 C C . ILE A 1 134 ? -10.217 0.968 -2.061 1.00 91.62 134 ILE A C 1
ATOM 1056 O O . ILE A 1 134 ? -10.055 1.225 -0.864 1.00 91.62 134 ILE A O 1
ATOM 1060 N N . THR A 1 135 ? -9.257 0.372 -2.778 1.00 89.12 135 THR A N 1
ATOM 1061 C CA . THR A 1 135 ? -7.932 -0.024 -2.252 1.00 89.12 135 THR A CA 1
ATOM 1062 C C . THR A 1 135 ? -6.790 0.360 -3.163 1.00 89.12 135 THR A C 1
ATOM 1064 O O . THR A 1 135 ? -6.931 0.139 -4.346 1.00 89.12 135 THR A O 1
ATOM 1067 N N . ASP A 1 136 ? -5.647 0.823 -2.654 1.00 88.56 136 ASP A N 1
ATOM 1068 C CA . ASP A 1 136 ? -4.417 0.861 -3.459 1.00 88.56 136 ASP A CA 1
ATOM 1069 C C . ASP A 1 136 ? -3.976 -0.561 -3.862 1.00 88.56 136 ASP A C 1
ATOM 1071 O O . ASP A 1 136 ? -4.348 -1.556 -3.219 1.00 88.56 136 ASP A O 1
ATOM 1075 N N . LEU A 1 137 ? -3.180 -0.644 -4.932 1.00 89.75 137 LEU A N 1
ATOM 1076 C CA . LEU A 1 137 ? -2.604 -1.875 -5.461 1.00 89.75 137 LEU A CA 1
ATOM 1077 C C . LEU A 1 137 ? -1.110 -1.958 -5.130 1.00 89.75 137 LEU A C 1
ATOM 1079 O O . LEU A 1 137 ? -0.269 -1.319 -5.762 1.00 89.75 137 LEU A O 1
ATOM 1083 N N . GLU A 1 138 ? -0.776 -2.815 -4.171 1.00 89.12 138 GLU A N 1
ATOM 1084 C CA . GLU A 1 138 ? 0.603 -3.103 -3.783 1.00 89.12 138 GLU A CA 1
ATOM 1085 C C . GLU A 1 138 ? 1.027 -4.460 -4.366 1.00 89.12 138 GLU A C 1
ATOM 1087 O O . GLU A 1 138 ? 0.632 -5.516 -3.855 1.00 89.12 138 GLU A O 1
ATOM 1092 N N . ILE A 1 139 ? 1.815 -4.449 -5.448 1.00 91.38 139 ILE A N 1
ATOM 1093 C CA . ILE A 1 139 ? 2.298 -5.670 -6.110 1.00 91.38 139 ILE A CA 1
ATOM 1094 C C . ILE A 1 139 ? 3.804 -5.660 -6.371 1.00 91.38 139 ILE A C 1
ATOM 1096 O O . ILE A 1 139 ? 4.417 -4.611 -6.550 1.00 91.38 139 ILE A O 1
ATOM 1100 N N . ALA A 1 140 ? 4.380 -6.858 -6.442 1.00 92.38 140 ALA A N 1
ATOM 1101 C CA . ALA A 1 140 ? 5.735 -7.121 -6.910 1.00 92.38 140 ALA A CA 1
ATOM 1102 C C . ALA A 1 140 ? 5.713 -8.208 -7.992 1.00 92.38 140 ALA A C 1
ATOM 1104 O O . ALA A 1 140 ? 4.966 -9.180 -7.882 1.00 92.38 140 ALA A O 1
ATOM 1105 N N . ILE A 1 141 ? 6.548 -8.072 -9.018 1.00 95.62 141 ILE A N 1
ATOM 1106 C CA . ILE A 1 141 ? 6.735 -9.067 -10.075 1.00 95.62 141 ILE A CA 1
ATOM 1107 C C . ILE A 1 141 ? 8.079 -9.757 -9.859 1.00 95.62 141 ILE A C 1
ATOM 1109 O O . ILE A 1 141 ? 9.127 -9.109 -9.837 1.00 95.62 141 ILE A O 1
ATOM 1113 N N . LEU A 1 142 ? 8.044 -11.083 -9.719 1.00 97.19 142 LEU A N 1
ATOM 1114 C CA . LEU A 1 142 ? 9.207 -11.909 -9.420 1.00 97.19 142 LEU A CA 1
ATOM 1115 C C . LEU A 1 142 ? 9.553 -12.838 -10.594 1.00 97.19 142 LEU A C 1
ATOM 1117 O O . LEU A 1 142 ? 9.062 -13.972 -10.632 1.00 97.19 142 LEU A O 1
ATOM 1121 N N . PRO A 1 143 ? 10.360 -12.385 -11.572 1.00 98.00 143 PRO A N 1
ATOM 1122 C CA . PRO A 1 143 ? 10.819 -13.227 -12.670 1.00 98.00 143 PRO A CA 1
ATOM 1123 C C . PRO A 1 143 ? 11.876 -14.242 -12.223 1.00 98.00 143 PRO A C 1
ATOM 1125 O O . PRO A 1 143 ? 12.661 -13.998 -11.309 1.00 98.00 143 PRO A O 1
ATOM 1128 N N . GLU A 1 144 ? 11.948 -15.372 -12.924 1.00 97.69 144 GLU A N 1
ATOM 1129 C CA . GLU A 1 144 ? 12.942 -16.428 -12.692 1.00 97.69 144 GLU A CA 1
ATOM 1130 C C . GLU A 1 144 ? 14.384 -15.956 -12.921 1.00 97.69 144 GLU A C 1
ATOM 1132 O O . GLU A 1 144 ? 15.300 -16.386 -12.219 1.00 97.69 144 GLU A O 1
ATOM 1137 N N . LYS A 1 145 ? 14.589 -15.083 -13.913 1.00 95.19 145 LYS A N 1
ATOM 1138 C CA . LYS A 1 145 ? 15.912 -14.637 -14.362 1.00 95.19 145 LYS A CA 1
ATOM 1139 C C . LYS A 1 145 ? 15.983 -13.118 -14.492 1.00 95.19 145 LYS A C 1
ATOM 1141 O O . LYS A 1 145 ? 14.983 -12.449 -14.733 1.00 95.19 145 LYS A O 1
ATOM 1146 N N . LYS A 1 146 ? 17.198 -12.585 -14.370 1.00 94.62 146 LYS A N 1
ATOM 1147 C CA . LYS A 1 146 ? 17.505 -11.157 -14.493 1.00 94.62 146 LYS A CA 1
ATOM 1148 C C . LYS A 1 146 ? 18.382 -10.909 -15.721 1.00 94.62 146 LYS A C 1
ATOM 1150 O O . LYS A 1 146 ? 19.605 -11.016 -15.653 1.00 94.62 146 LYS A O 1
ATOM 1155 N N . ASP A 1 147 ? 17.744 -10.589 -16.842 1.00 95.00 147 ASP A N 1
ATOM 1156 C CA . ASP A 1 147 ? 18.374 -10.161 -18.098 1.00 95.00 147 ASP A CA 1
ATOM 1157 C C . ASP A 1 147 ? 17.576 -9.020 -18.755 1.00 95.00 147 ASP A C 1
ATOM 1159 O O . ASP A 1 147 ? 16.476 -8.692 -18.305 1.00 95.00 147 ASP A O 1
ATOM 1163 N N . ILE A 1 148 ? 18.144 -8.383 -19.787 1.00 94.69 148 ILE A N 1
ATOM 1164 C CA . ILE A 1 148 ? 17.551 -7.188 -20.414 1.00 94.69 148 ILE A CA 1
ATOM 1165 C C . ILE A 1 148 ? 16.186 -7.491 -21.035 1.00 94.69 148 ILE A C 1
ATOM 1167 O O . ILE A 1 148 ? 15.267 -6.689 -20.896 1.00 94.69 148 ILE A O 1
ATOM 1171 N N . GLU A 1 149 ? 16.040 -8.631 -21.710 1.00 94.19 149 GLU A N 1
ATOM 1172 C CA . GLU A 1 149 ? 14.775 -9.048 -22.326 1.00 94.19 149 GLU A CA 1
ATOM 1173 C C . GLU A 1 149 ? 13.671 -9.203 -21.272 1.00 94.19 149 GLU A C 1
ATOM 1175 O O . GLU A 1 149 ? 12.578 -8.655 -21.420 1.00 94.19 149 GLU A O 1
ATOM 1180 N N . THR A 1 150 ? 13.991 -9.874 -20.164 1.00 95.19 150 THR A N 1
ATOM 1181 C CA . THR A 1 150 ? 13.080 -10.055 -19.032 1.00 95.19 150 THR A CA 1
ATOM 1182 C C . THR A 1 150 ? 12.700 -8.727 -18.393 1.00 95.19 150 THR A C 1
ATOM 1184 O O . THR A 1 150 ? 11.520 -8.474 -18.149 1.00 95.19 150 THR A O 1
ATOM 1187 N N . TRP A 1 151 ? 13.681 -7.853 -18.151 1.00 92.88 151 TRP A N 1
ATOM 1188 C CA . TRP A 1 151 ? 13.425 -6.557 -17.528 1.00 92.88 151 TRP A CA 1
ATOM 1189 C C . TRP A 1 151 ? 12.562 -5.664 -18.412 1.00 92.88 151 TRP A C 1
ATOM 1191 O O . TRP A 1 151 ? 11.593 -5.096 -17.924 1.00 92.88 151 TRP A O 1
ATOM 1201 N N . LYS A 1 152 ? 12.859 -5.598 -19.716 1.00 91.69 152 LYS A N 1
ATOM 1202 C CA . LYS A 1 152 ? 12.047 -4.882 -20.709 1.00 91.69 152 LYS A CA 1
ATOM 1203 C C . LYS A 1 152 ? 10.589 -5.320 -20.669 1.00 91.69 152 LYS A C 1
ATOM 1205 O O . LYS A 1 152 ? 9.705 -4.474 -20.563 1.00 91.69 152 LYS A O 1
ATOM 1210 N N . TYR A 1 153 ? 10.354 -6.632 -20.733 1.00 94.31 153 TYR A N 1
ATOM 1211 C CA . TYR A 1 153 ? 9.008 -7.195 -20.756 1.00 94.31 153 TYR A CA 1
ATOM 1212 C C . TYR A 1 153 ? 8.214 -6.810 -19.504 1.00 94.31 153 TYR A C 1
ATOM 1214 O O . TYR A 1 153 ? 7.140 -6.222 -19.611 1.00 94.31 153 TYR A O 1
ATOM 1222 N N . PHE A 1 154 ? 8.747 -7.084 -18.309 1.00 93.75 154 PHE A N 1
ATOM 1223 C CA . PHE A 1 154 ? 8.000 -6.841 -17.071 1.00 93.75 154 PHE A CA 1
ATOM 1224 C C . PHE A 1 154 ? 7.905 -5.365 -16.695 1.00 93.75 154 PHE A C 1
ATOM 1226 O O . PHE A 1 154 ? 6.925 -4.959 -16.070 1.00 93.75 154 PHE A O 1
ATOM 1233 N N . TYR A 1 155 ? 8.870 -4.546 -17.108 1.00 90.19 155 TYR A N 1
ATOM 1234 C CA . TYR A 1 155 ? 8.761 -3.098 -16.984 1.00 90.19 155 TYR A CA 1
ATOM 1235 C C . TYR A 1 155 ? 7.597 -2.575 -17.834 1.00 90.19 155 TYR A C 1
ATOM 1237 O O . TYR A 1 155 ? 6.761 -1.829 -17.328 1.00 90.19 155 TYR A O 1
ATOM 1245 N N . GLN A 1 156 ? 7.483 -3.033 -19.087 1.00 87.38 156 GLN A N 1
ATOM 1246 C CA . GLN A 1 156 ? 6.366 -2.672 -19.957 1.00 87.38 156 GLN A CA 1
ATOM 1247 C C . GLN A 1 156 ? 5.028 -3.219 -19.438 1.00 87.38 156 GLN A C 1
ATOM 1249 O O . GLN A 1 156 ? 4.041 -2.491 -19.452 1.00 87.38 156 GLN A O 1
ATOM 1254 N N . LEU A 1 157 ? 4.983 -4.454 -18.929 1.00 91.44 157 LEU A N 1
ATOM 1255 C CA . LEU A 1 157 ? 3.772 -5.014 -18.317 1.00 91.44 157 LEU A CA 1
ATOM 1256 C C . LEU A 1 157 ? 3.305 -4.170 -17.128 1.00 91.44 157 LEU A C 1
ATOM 1258 O O . LEU A 1 157 ? 2.134 -3.810 -17.048 1.00 91.44 157 LEU A O 1
ATOM 1262 N N . THR A 1 158 ? 4.227 -3.802 -16.237 1.00 89.50 158 THR A N 1
ATOM 1263 C CA . THR A 1 158 ? 3.907 -2.949 -15.084 1.00 89.50 158 THR A CA 1
ATOM 1264 C C . THR A 1 158 ? 3.398 -1.580 -15.536 1.00 89.50 158 THR A C 1
ATOM 1266 O O . THR A 1 158 ? 2.425 -1.073 -14.982 1.00 89.50 158 THR A O 1
ATOM 1269 N N . GLN A 1 159 ? 4.008 -1.001 -16.576 1.00 83.44 159 GLN A N 1
ATOM 1270 C CA . GLN A 1 159 ? 3.554 0.260 -17.157 1.00 83.44 159 GLN A CA 1
ATOM 1271 C C . GLN A 1 159 ? 2.132 0.141 -17.715 1.00 83.44 159 GLN A C 1
ATOM 1273 O O . GLN A 1 159 ? 1.285 0.967 -17.392 1.00 83.44 159 GLN A O 1
ATOM 1278 N N . ASN A 1 160 ? 1.853 -0.903 -18.499 1.00 86.19 160 ASN A N 1
ATOM 1279 C CA . ASN A 1 160 ? 0.535 -1.135 -19.088 1.00 86.19 160 ASN A CA 1
ATOM 1280 C C . ASN A 1 160 ? -0.551 -1.287 -18.016 1.00 86.19 160 ASN A C 1
ATOM 1282 O O . ASN A 1 160 ? -1.627 -0.711 -18.154 1.00 86.19 160 ASN A O 1
ATOM 1286 N N . ILE A 1 161 ? -0.262 -2.020 -16.934 1.00 87.75 161 ILE A N 1
ATOM 1287 C CA . ILE A 1 161 ? -1.180 -2.176 -15.798 1.00 87.75 161 ILE A CA 1
ATOM 1288 C C . ILE A 1 161 ? -1.442 -0.817 -15.140 1.00 87.75 161 ILE A C 1
ATOM 1290 O O . ILE A 1 161 ? -2.599 -0.434 -14.976 1.00 87.75 161 ILE A O 1
ATOM 1294 N N . SER A 1 162 ? -0.385 -0.071 -14.801 1.00 84.44 162 SER A N 1
ATOM 1295 C CA . SER A 1 162 ? -0.506 1.254 -14.178 1.00 84.44 162 SER A CA 1
ATOM 1296 C C . SER A 1 162 ? -1.320 2.218 -15.044 1.00 84.44 162 SER A C 1
ATOM 1298 O O . SER A 1 162 ? -2.178 2.941 -14.540 1.00 84.44 162 SER A O 1
ATOM 1300 N N . ASP A 1 163 ? -1.078 2.207 -16.353 1.00 78.62 163 ASP A N 1
ATOM 1301 C CA . ASP A 1 163 ? -1.752 3.077 -17.313 1.00 78.62 163 ASP A CA 1
ATOM 1302 C C . ASP A 1 163 ? -3.216 2.713 -17.473 1.00 78.62 163 ASP A C 1
ATOM 1304 O O . ASP A 1 163 ? -4.079 3.590 -17.450 1.00 78.62 163 ASP A O 1
ATOM 1308 N N . ARG A 1 164 ? -3.508 1.418 -17.607 1.00 83.62 164 ARG A N 1
ATOM 1309 C CA . ARG A 1 164 ? -4.878 0.940 -17.717 1.00 83.62 164 ARG A CA 1
ATOM 1310 C C . ARG A 1 164 ? -5.669 1.301 -16.473 1.00 83.62 164 ARG A C 1
ATOM 1312 O O . ARG A 1 164 ? -6.732 1.884 -16.618 1.00 83.62 164 ARG A O 1
ATOM 1319 N N . LEU A 1 165 ? -5.138 1.034 -15.278 1.00 85.56 165 LEU A N 1
ATOM 1320 C CA . LEU A 1 165 ? -5.800 1.384 -14.020 1.00 85.56 165 LEU A CA 1
ATOM 1321 C C . LEU A 1 165 ? -6.037 2.889 -13.934 1.00 85.56 165 LEU A C 1
ATOM 1323 O O . LEU A 1 165 ? -7.175 3.298 -13.721 1.00 85.56 165 LEU A O 1
ATOM 1327 N N . PHE A 1 166 ? -5.026 3.717 -14.211 1.00 78.75 166 PHE A N 1
ATOM 1328 C CA . PHE A 1 166 ? -5.223 5.162 -14.275 1.00 78.75 166 PHE A CA 1
ATOM 1329 C C . PHE A 1 166 ? -6.395 5.531 -15.186 1.00 78.75 166 PHE A C 1
ATOM 1331 O O . PHE A 1 166 ? -7.282 6.266 -14.780 1.00 78.75 166 PHE A O 1
ATOM 1338 N N . LEU A 1 167 ? -6.468 4.987 -16.397 1.00 76.81 167 LEU A N 1
ATOM 1339 C CA . LEU A 1 167 ? -7.547 5.308 -17.331 1.00 76.81 167 LEU A CA 1
ATOM 1340 C C . LEU A 1 167 ? -8.948 4.879 -16.881 1.00 76.81 167 LEU A C 1
ATOM 1342 O O . LEU A 1 167 ? -9.936 5.346 -17.447 1.00 76.81 167 LEU A O 1
ATOM 1346 N N . LEU A 1 168 ? -9.051 4.028 -15.862 1.00 80.50 168 LEU A N 1
ATOM 1347 C CA . LEU A 1 168 ? -10.312 3.678 -15.209 1.00 80.50 168 LEU A CA 1
ATOM 1348 C C . LEU A 1 168 ? -10.727 4.671 -14.115 1.00 80.50 168 LEU A C 1
ATOM 1350 O O . LEU A 1 168 ? -11.731 4.458 -13.431 1.00 80.50 168 LEU A O 1
ATOM 1354 N N . GLY A 1 169 ? -9.992 5.770 -13.949 1.00 77.44 169 GLY A N 1
ATOM 1355 C CA . GLY A 1 169 ? -10.256 6.741 -12.895 1.00 77.44 169 GLY A CA 1
ATOM 1356 C C . GLY A 1 169 ? -9.487 6.462 -11.611 1.00 77.44 169 GLY A C 1
ATOM 1357 O O . GLY A 1 169 ? -9.682 7.174 -10.648 1.00 77.44 169 GLY A O 1
ATOM 1358 N N . GLU A 1 170 ? -8.631 5.448 -11.551 1.00 84.00 170 GLU A N 1
ATOM 1359 C CA . GLU A 1 170 ? -8.111 4.894 -10.291 1.00 84.00 170 GLU A CA 1
ATOM 1360 C C . GLU A 1 170 ? -7.058 5.780 -9.593 1.00 84.00 170 GLU A C 1
ATOM 1362 O O . GLU A 1 170 ? -6.717 5.580 -8.429 1.00 84.00 170 GLU A O 1
ATOM 1367 N N . HIS A 1 171 ? -6.567 6.819 -10.263 1.00 78.12 171 HIS A N 1
ATOM 1368 C CA . HIS A 1 171 ? -5.540 7.698 -9.712 1.00 78.12 171 HIS A CA 1
ATOM 1369 C C . HIS A 1 171 ? -6.115 8.992 -9.109 1.00 78.12 171 HIS A C 1
ATOM 1371 O O . HIS A 1 171 ? -6.972 9.620 -9.742 1.00 78.12 171 HIS A O 1
ATOM 1377 N N . PRO A 1 172 ? -5.588 9.469 -7.959 1.00 71.00 172 PRO A N 1
ATOM 1378 C CA . PRO A 1 172 ? -6.051 10.699 -7.312 1.00 71.00 172 PRO A CA 1
ATOM 1379 C C . PRO A 1 172 ? -6.079 11.928 -8.226 1.00 71.00 172 PRO A C 1
ATOM 1381 O O . PRO A 1 172 ? -7.016 12.718 -8.143 1.00 71.00 172 PRO A O 1
ATOM 1384 N N . ASP A 1 173 ? -5.104 12.056 -9.130 1.00 65.06 173 ASP A N 1
ATOM 1385 C CA . ASP A 1 173 ? -4.992 13.176 -10.082 1.00 65.06 173 ASP A CA 1
ATOM 1386 C C . ASP A 1 173 ? -6.194 13.347 -11.026 1.00 65.06 173 ASP A C 1
ATOM 1388 O O . ASP A 1 173 ? -6.374 14.422 -11.591 1.00 65.06 173 ASP A O 1
ATOM 1392 N N . ILE A 1 174 ? -7.016 12.312 -11.211 1.00 62.47 174 ILE A N 1
ATOM 1393 C CA . ILE A 1 174 ? -8.237 12.357 -12.037 1.00 62.47 174 ILE A CA 1
ATOM 1394 C C . ILE A 1 174 ? -9.498 12.042 -11.226 1.00 62.47 174 ILE A C 1
ATOM 1396 O O . ILE A 1 174 ? -10.549 11.732 -11.784 1.00 62.47 174 ILE A O 1
ATOM 1400 N N . GLY A 1 175 ? -9.399 12.126 -9.899 1.00 58.97 175 GLY A N 1
ATOM 1401 C CA . GLY A 1 175 ? -10.542 12.121 -8.993 1.00 58.97 175 GLY A CA 1
ATOM 1402 C C . GLY A 1 175 ? -10.934 10.771 -8.389 1.00 58.97 175 GLY A C 1
ATOM 1403 O O . GLY A 1 175 ? -11.709 10.778 -7.427 1.00 58.97 175 GLY A O 1
ATOM 1404 N N . GLY A 1 176 ? -10.412 9.631 -8.857 1.00 64.31 176 GLY A N 1
ATOM 1405 C CA . GLY A 1 176 ? -10.641 8.349 -8.175 1.00 64.31 176 GLY A CA 1
ATOM 1406 C C . GLY A 1 176 ? -9.481 7.932 -7.277 1.00 64.31 176 GLY A C 1
ATOM 1407 O O . GLY A 1 176 ? -8.409 8.529 -7.271 1.00 64.31 176 GLY A O 1
ATOM 1408 N N . LYS A 1 177 ? -9.754 6.979 -6.382 1.00 70.81 177 LYS A N 1
ATOM 1409 C CA . LYS A 1 177 ? -8.887 6.687 -5.226 1.00 70.81 177 LYS A CA 1
ATOM 1410 C C . LYS A 1 177 ? -8.795 5.192 -4.909 1.00 70.81 177 LYS A C 1
ATOM 1412 O O . LYS A 1 177 ? -8.777 4.823 -3.741 1.00 70.81 177 LYS A O 1
ATOM 1417 N N . GLY A 1 178 ? -8.792 4.329 -5.921 1.00 82.62 178 GLY A N 1
ATOM 1418 C CA . GLY A 1 178 ? -8.653 2.872 -5.781 1.00 82.62 178 GLY A CA 1
ATOM 1419 C C . GLY A 1 178 ? -7.684 2.339 -6.828 1.00 82.62 178 GLY A C 1
ATOM 1420 O O . GLY A 1 178 ? -7.302 3.086 -7.691 1.00 82.62 178 GLY A O 1
ATOM 1421 N N . LEU A 1 179 ? -7.222 1.103 -6.718 1.00 88.19 179 LEU A N 1
ATOM 1422 C CA . LEU A 1 179 ? -6.288 0.338 -7.554 1.00 88.19 179 LEU A CA 1
ATOM 1423 C C . LEU A 1 179 ? -5.042 1.047 -8.112 1.00 88.19 179 LEU A C 1
ATOM 1425 O O . LEU A 1 179 ? -4.318 0.445 -8.899 1.00 88.19 179 LEU A O 1
ATOM 1429 N N . ARG A 1 180 ? -4.711 2.268 -7.695 1.00 84.12 180 ARG A N 1
ATOM 1430 C CA . ARG A 1 180 ? -3.443 2.903 -8.053 1.00 84.12 180 ARG A CA 1
ATOM 1431 C C . ARG A 1 180 ? -2.284 2.006 -7.616 1.00 84.12 180 ARG A C 1
ATOM 1433 O O . ARG A 1 180 ? -2.237 1.571 -6.465 1.00 84.12 180 ARG A O 1
ATOM 1440 N N . MET A 1 181 ? -1.344 1.759 -8.528 1.00 80.38 181 MET A N 1
ATOM 1441 C CA . MET A 1 181 ? -0.071 1.132 -8.179 1.00 80.38 181 MET A CA 1
ATOM 1442 C C . MET A 1 181 ? 0.675 2.049 -7.203 1.00 80.38 181 MET A C 1
ATOM 1444 O O . MET A 1 181 ? 0.994 3.179 -7.551 1.00 80.38 181 MET A O 1
ATOM 1448 N N . ASP A 1 182 ? 0.849 1.549 -5.982 1.00 68.56 182 ASP A N 1
ATOM 1449 C CA . ASP A 1 182 ? 1.167 2.243 -4.726 1.00 68.56 182 ASP A CA 1
ATOM 1450 C C . ASP A 1 182 ? 2.036 3.532 -4.758 1.00 68.56 182 ASP A C 1
ATOM 1452 O O . ASP A 1 182 ? 2.972 3.713 -5.538 1.00 68.56 182 ASP A O 1
ATOM 1456 N N . GLU A 1 183 ? 1.752 4.379 -3.764 1.00 51.22 183 GLU A N 1
ATOM 1457 C CA . GLU A 1 183 ? 2.365 5.645 -3.347 1.00 51.22 183 GLU A CA 1
ATOM 1458 C C . GLU A 1 183 ? 3.835 5.523 -2.890 1.00 51.22 183 GLU A C 1
ATOM 1460 O O . GLU A 1 183 ? 4.560 6.523 -2.841 1.00 51.22 183 GLU A O 1
ATOM 1465 N N . ALA A 1 184 ? 4.316 4.312 -2.587 1.00 48.09 184 ALA A N 1
ATOM 1466 C CA . ALA A 1 184 ? 5.705 4.062 -2.189 1.00 48.09 184 ALA A CA 1
ATOM 1467 C C . ALA A 1 184 ? 6.725 4.131 -3.350 1.00 48.09 184 ALA A C 1
ATOM 1469 O O . ALA A 1 184 ? 7.862 3.689 -3.205 1.00 48.09 184 ALA A O 1
ATOM 1470 N N . ASP A 1 185 ? 6.341 4.727 -4.482 1.00 61.53 185 ASP A N 1
ATOM 1471 C CA . ASP A 1 185 ? 7.102 4.830 -5.732 1.00 61.53 185 ASP A CA 1
ATOM 1472 C C . ASP A 1 185 ? 7.386 3.501 -6.446 1.00 61.53 185 ASP A C 1
ATOM 1474 O O . ASP A 1 185 ? 8.310 3.427 -7.268 1.00 61.53 185 ASP A O 1
ATOM 1478 N N . ASN A 1 186 ? 6.569 2.478 -6.187 1.00 66.56 186 ASN A N 1
ATOM 1479 C CA . ASN A 1 186 ? 6.701 1.140 -6.775 1.00 66.56 186 ASN A CA 1
ATOM 1480 C C . ASN A 1 186 ? 6.106 1.035 -8.185 1.00 66.56 186 ASN A C 1
ATOM 1482 O O . ASN A 1 186 ? 5.800 -0.056 -8.670 1.00 66.56 186 ASN A O 1
ATOM 1486 N N . ALA A 1 187 ? 5.944 2.177 -8.845 1.00 71.69 187 ALA A N 1
ATOM 1487 C CA . ALA A 1 187 ? 5.564 2.280 -10.237 1.00 71.69 187 ALA A CA 1
ATOM 1488 C C . ALA A 1 187 ? 6.813 2.538 -11.096 1.00 71.69 187 ALA A C 1
ATOM 1490 O O . ALA A 1 187 ? 7.738 3.245 -10.663 1.00 71.69 187 ALA A O 1
ATOM 1491 N N . PRO A 1 188 ? 6.864 1.989 -12.321 1.00 72.25 188 PRO A N 1
ATOM 1492 C CA . PRO A 1 188 ? 7.882 2.375 -13.281 1.00 72.25 188 PRO A CA 1
ATOM 1493 C C . PRO A 1 188 ? 7.837 3.889 -13.518 1.00 72.25 188 PRO A C 1
ATOM 1495 O O . PRO A 1 188 ? 6.746 4.459 -13.553 1.00 72.25 188 PRO A O 1
ATOM 1498 N N . PRO A 1 189 ? 8.999 4.550 -13.653 1.00 72.06 189 PRO A N 1
ATOM 1499 C CA . PRO A 1 189 ? 9.076 5.917 -14.130 1.00 72.06 189 PRO A CA 1
ATOM 1500 C C . PRO A 1 189 ? 8.226 6.133 -15.382 1.00 72.06 189 PRO A C 1
ATOM 1502 O O . PRO A 1 189 ? 8.461 5.508 -16.415 1.00 72.06 189 PRO A O 1
ATOM 1505 N N . HIS A 1 190 ? 7.260 7.039 -15.290 1.00 71.56 190 HIS A N 1
ATOM 1506 C CA . HIS A 1 190 ? 6.329 7.339 -16.369 1.00 71.56 190 HIS A CA 1
ATOM 1507 C C . HIS A 1 190 ? 6.044 8.827 -16.469 1.00 71.56 190 HIS A C 1
ATOM 1509 O O . HIS A 1 190 ? 6.256 9.581 -15.523 1.00 71.56 190 HIS A O 1
ATOM 1515 N N . LEU A 1 191 ? 5.572 9.266 -17.637 1.00 68.69 191 LEU A N 1
ATOM 1516 C CA . LEU A 1 191 ? 5.141 10.648 -17.812 1.00 68.69 191 LEU A CA 1
ATOM 1517 C C . LEU A 1 191 ? 3.919 10.933 -16.938 1.00 68.69 191 LEU A C 1
ATOM 1519 O O . LEU A 1 191 ? 2.988 10.131 -16.908 1.00 68.69 191 LEU A O 1
ATOM 1523 N N . ARG A 1 192 ? 3.880 12.103 -16.300 1.00 74.12 192 ARG A N 1
ATOM 1524 C CA . ARG A 1 192 ? 2.650 12.587 -15.667 1.00 74.12 192 ARG A CA 1
ATOM 1525 C C . ARG A 1 192 ? 1.592 12.836 -16.725 1.00 74.12 192 ARG A C 1
ATOM 1527 O O . ARG A 1 192 ? 1.899 13.180 -17.866 1.00 74.12 192 ARG A O 1
ATOM 1534 N N . PHE A 1 193 ? 0.331 12.728 -16.340 1.00 62.97 193 PHE A N 1
ATOM 1535 C CA . PHE A 1 193 ? -0.770 12.694 -17.299 1.00 62.97 193 PHE A CA 1
ATOM 1536 C C . PHE A 1 193 ? -0.968 13.948 -18.129 1.00 62.97 193 PHE A C 1
ATOM 1538 O O . PHE A 1 193 ? -1.150 13.828 -19.341 1.00 62.97 193 PHE A O 1
ATOM 1545 N N . PHE A 1 194 ? -0.792 15.135 -17.550 1.00 68.00 194 PHE A N 1
ATOM 1546 C CA . PHE A 1 194 ? -0.806 16.371 -18.337 1.00 68.00 194 PHE A CA 1
ATOM 1547 C C . PHE A 1 194 ? 0.277 16.390 -19.435 1.00 68.00 194 PHE A C 1
ATOM 1549 O O . PHE A 1 194 ? 0.114 17.059 -20.450 1.00 68.00 194 PHE A O 1
ATOM 1556 N N . ALA A 1 195 ? 1.365 15.631 -19.262 1.00 69.62 195 ALA A N 1
ATOM 1557 C CA . ALA A 1 195 ? 2.475 15.536 -20.203 1.00 69.62 195 ALA A CA 1
ATOM 1558 C C . ALA A 1 195 ? 2.442 14.270 -21.075 1.00 69.62 195 ALA A C 1
ATOM 1560 O O . ALA A 1 195 ? 3.274 14.124 -21.964 1.00 69.62 195 ALA A O 1
ATOM 1561 N N . ARG A 1 196 ? 1.488 13.352 -20.879 1.00 66.25 196 ARG A N 1
ATOM 1562 C CA . ARG A 1 196 ? 1.388 12.114 -21.677 1.00 66.25 196 ARG A CA 1
ATOM 1563 C C . ARG A 1 196 ? 0.940 12.351 -23.123 1.00 66.25 196 ARG A C 1
ATOM 1565 O O . ARG A 1 196 ? 1.254 11.546 -23.996 1.00 66.25 196 ARG A O 1
ATOM 1572 N N . ASN A 1 197 ? 0.260 13.470 -23.377 1.00 61.34 197 ASN A N 1
ATOM 1573 C CA . ASN A 1 197 ? -0.089 13.931 -24.726 1.00 61.34 197 ASN A CA 1
ATOM 1574 C C . ASN A 1 197 ? 0.993 14.819 -25.357 1.00 61.34 197 ASN A C 1
ATOM 1576 O O . ASN A 1 197 ? 0.862 15.195 -26.521 1.00 61.34 197 ASN A O 1
ATOM 1580 N N . ALA A 1 198 ? 2.035 15.178 -24.604 1.00 65.56 198 ALA A N 1
ATOM 1581 C CA . ALA A 1 198 ? 3.110 16.005 -25.117 1.00 65.56 198 ALA A CA 1
ATOM 1582 C C . ALA A 1 198 ? 4.019 15.172 -26.034 1.00 65.56 198 ALA A C 1
ATOM 1584 O O . ALA A 1 198 ? 4.336 14.016 -25.739 1.00 65.56 198 ALA A O 1
ATOM 1585 N N . THR A 1 199 ? 4.470 15.758 -27.145 1.00 68.50 199 THR A N 1
ATOM 1586 C CA . THR A 1 199 ? 5.569 15.165 -27.918 1.00 68.50 199 THR A CA 1
ATOM 1587 C C . THR A 1 199 ? 6.827 15.089 -27.045 1.00 68.50 199 THR A C 1
ATOM 1589 O O . THR A 1 199 ? 6.953 15.860 -26.087 1.00 68.50 199 THR A O 1
ATOM 1592 N N . PRO A 1 200 ? 7.797 14.214 -27.360 1.00 62.81 200 PRO A N 1
ATOM 1593 C CA . PRO A 1 200 ? 9.092 14.195 -26.679 1.00 62.81 200 PRO A CA 1
ATOM 1594 C C . PRO A 1 200 ? 9.730 15.588 -26.522 1.00 62.81 200 PRO A C 1
ATOM 1596 O O . PRO A 1 200 ? 10.300 15.898 -25.476 1.00 62.81 200 PRO A O 1
ATOM 1599 N N . GLU A 1 201 ? 9.594 16.453 -27.528 1.00 70.00 201 GLU A N 1
ATOM 1600 C CA . GLU A 1 201 ? 10.104 17.827 -27.539 1.00 70.00 201 GLU A CA 1
ATOM 1601 C C . GLU A 1 201 ? 9.320 18.740 -26.594 1.00 70.00 201 GLU A C 1
ATOM 1603 O O . GLU A 1 201 ? 9.927 19.470 -25.811 1.00 70.00 201 GLU A O 1
ATOM 1608 N N . GLN A 1 202 ? 7.986 18.682 -26.625 1.00 73.25 202 GLN A N 1
ATOM 1609 C CA . GLN A 1 202 ? 7.128 19.457 -25.723 1.00 73.25 202 GLN A CA 1
ATOM 1610 C C . GLN A 1 202 ? 7.365 19.057 -24.268 1.00 73.25 202 GLN A C 1
ATOM 1612 O O . GLN A 1 202 ? 7.530 19.901 -23.392 1.00 73.25 202 GLN A O 1
ATOM 1617 N N . ALA A 1 203 ? 7.446 17.757 -24.017 1.00 71.31 203 ALA A N 1
ATOM 1618 C CA . ALA A 1 203 ? 7.641 17.204 -22.694 1.00 71.31 203 ALA A CA 1
ATOM 1619 C C . ALA A 1 203 ? 9.059 17.514 -22.161 1.00 71.31 203 ALA A C 1
ATOM 1621 O O . ALA A 1 203 ? 9.235 17.851 -20.989 1.00 71.31 203 ALA A O 1
ATOM 1622 N N . LYS A 1 204 ? 10.067 17.548 -23.046 1.00 69.56 204 LYS A N 1
ATOM 1623 C CA . LYS A 1 204 ? 11.399 18.101 -22.753 1.00 69.56 204 LYS A CA 1
ATOM 1624 C C . LYS A 1 204 ? 11.348 19.599 -22.434 1.00 69.56 204 LYS A C 1
ATOM 1626 O O . LYS A 1 204 ? 12.039 20.024 -21.512 1.00 69.56 204 LYS A O 1
ATOM 1631 N N . GLY A 1 205 ? 10.547 20.381 -23.156 1.00 77.12 205 GLY A N 1
ATOM 1632 C CA . GLY A 1 205 ? 10.315 21.799 -22.870 1.00 77.12 205 GLY A CA 1
ATOM 1633 C C . GLY A 1 205 ? 9.737 22.008 -21.470 1.00 77.12 205 GLY A C 1
ATOM 1634 O O . GLY A 1 205 ? 10.324 22.739 -20.676 1.00 77.12 205 GLY A O 1
ATOM 1635 N N . LEU A 1 206 ? 8.679 21.266 -21.126 1.00 80.38 206 LEU A N 1
ATOM 1636 C CA . LEU A 1 206 ? 8.066 21.269 -19.792 1.00 80.38 206 LEU A CA 1
ATOM 1637 C C . LEU A 1 206 ? 9.075 20.903 -18.699 1.00 80.38 206 LEU A C 1
ATOM 1639 O O . LEU A 1 206 ? 9.137 21.558 -17.662 1.00 80.38 206 LEU A O 1
ATOM 1643 N N . LEU A 1 207 ? 9.909 19.886 -18.935 1.00 76.44 207 LEU A N 1
ATOM 1644 C CA . LEU A 1 207 ? 10.972 19.510 -18.006 1.00 76.44 207 LEU A CA 1
ATOM 1645 C C . LEU A 1 207 ? 11.998 20.640 -17.837 1.00 76.44 207 LEU A C 1
ATOM 1647 O O . LEU A 1 207 ? 12.378 20.968 -16.716 1.00 76.44 207 LEU A O 1
ATOM 1651 N N . GLN A 1 208 ? 12.460 21.242 -18.934 1.00 75.88 208 GLN A N 1
ATOM 1652 C CA . GLN A 1 208 ? 13.438 22.330 -18.892 1.00 75.88 208 GLN A CA 1
ATOM 1653 C C . GLN A 1 208 ? 12.891 23.563 -18.176 1.00 75.88 208 GLN A C 1
ATOM 1655 O O . GLN A 1 208 ? 13.622 24.153 -17.382 1.00 75.88 208 GLN A O 1
ATOM 1660 N N . GLU A 1 209 ? 11.632 23.916 -18.426 1.00 80.31 209 GLU A N 1
ATOM 1661 C CA . GLU A 1 209 ? 10.925 25.012 -17.769 1.00 80.31 209 GLU A CA 1
ATOM 1662 C C . GLU A 1 209 ? 10.742 24.737 -16.273 1.00 80.31 209 GLU A C 1
ATOM 1664 O O . GLU A 1 209 ? 11.085 25.579 -15.444 1.00 80.31 209 GLU A O 1
ATOM 1669 N N . ALA A 1 210 ? 10.259 23.544 -15.912 1.00 77.38 210 ALA A N 1
ATOM 1670 C CA . ALA A 1 210 ? 10.073 23.139 -14.523 1.00 77.38 210 ALA A CA 1
ATOM 1671 C C . ALA A 1 210 ? 11.395 23.185 -13.747 1.00 77.38 210 ALA A C 1
ATOM 1673 O O . ALA A 1 210 ? 11.455 23.753 -12.658 1.00 77.38 210 ALA A O 1
ATOM 1674 N N . ILE A 1 211 ? 12.471 22.648 -14.332 1.00 69.56 211 ILE A N 1
ATOM 1675 C CA . ILE A 1 211 ? 13.803 22.665 -13.728 1.00 69.56 211 ILE A CA 1
ATOM 1676 C C . ILE A 1 211 ? 14.302 24.124 -13.629 1.00 69.56 211 ILE A C 1
ATOM 1678 O O . ILE A 1 211 ? 14.720 24.542 -12.552 1.00 69.56 211 ILE A O 1
ATOM 1682 N N . TYR A 1 212 ? 14.201 24.935 -14.695 1.00 79.31 212 TYR A N 1
ATOM 1683 C CA . TYR A 1 212 ? 14.656 26.342 -14.714 1.00 79.31 212 TYR A CA 1
ATOM 1684 C C . TYR A 1 212 ? 13.969 27.198 -13.646 1.00 79.31 212 TYR A C 1
ATOM 1686 O O . TYR A 1 212 ? 14.636 27.924 -12.910 1.00 79.31 212 TYR A O 1
ATOM 1694 N N . ASN A 1 213 ? 12.655 27.035 -13.502 1.00 78.44 213 ASN A N 1
ATOM 1695 C CA . ASN A 1 213 ? 11.839 27.763 -12.535 1.00 78.44 213 ASN A CA 1
ATOM 1696 C C . ASN A 1 213 ? 11.803 27.110 -11.141 1.00 78.44 213 ASN A C 1
ATOM 1698 O O . ASN A 1 213 ? 11.119 27.609 -10.252 1.00 78.44 213 ASN A O 1
ATOM 1702 N N . LYS A 1 214 ? 12.518 25.994 -10.928 1.00 77.19 214 LYS A N 1
ATOM 1703 C CA . LYS A 1 214 ? 12.504 25.200 -9.681 1.00 77.19 214 LYS A CA 1
ATOM 1704 C C . LYS A 1 214 ? 11.100 24.722 -9.266 1.00 77.19 214 LYS A C 1
ATOM 1706 O O . LYS A 1 214 ? 10.832 24.508 -8.086 1.00 77.19 214 LYS A O 1
ATOM 1711 N N . HIS A 1 215 ? 10.214 24.519 -10.237 1.00 79.12 215 HIS A N 1
ATOM 1712 C CA . HIS A 1 215 ? 8.880 23.954 -10.048 1.00 79.12 215 HIS A CA 1
ATOM 1713 C C . HIS A 1 215 ? 8.949 22.422 -10.063 1.00 79.12 215 HIS A C 1
ATOM 1715 O O . HIS A 1 215 ? 8.562 21.770 -11.034 1.00 79.12 215 HIS A O 1
ATOM 1721 N N . TRP A 1 216 ? 9.495 21.825 -9.003 1.00 73.19 216 TRP A N 1
ATOM 1722 C CA . TRP A 1 216 ? 9.679 20.369 -8.914 1.00 73.19 216 TRP A CA 1
ATOM 1723 C C . TRP A 1 216 ? 8.356 19.585 -8.950 1.00 73.19 216 TRP A C 1
ATOM 1725 O O . TRP A 1 216 ? 8.313 18.436 -9.380 1.00 73.19 216 TRP A O 1
ATOM 1735 N N . ASP A 1 217 ? 7.263 20.225 -8.551 1.00 69.19 217 ASP A N 1
ATOM 1736 C CA . ASP A 1 217 ? 5.893 19.734 -8.653 1.00 69.19 217 ASP A CA 1
ATOM 1737 C C . ASP A 1 217 ? 5.364 19.696 -10.096 1.00 69.19 217 ASP A C 1
ATOM 1739 O O . ASP A 1 217 ? 4.406 18.975 -10.359 1.00 69.19 217 ASP A O 1
ATOM 1743 N N . LYS A 1 218 ? 5.994 20.415 -11.035 1.00 76.19 218 LYS A N 1
ATOM 1744 C CA . LYS A 1 218 ? 5.620 20.471 -12.461 1.00 76.19 218 LYS A CA 1
ATOM 1745 C C . LYS A 1 218 ? 6.491 19.596 -13.357 1.00 76.19 218 LYS A C 1
ATOM 1747 O O . LYS A 1 218 ? 6.387 19.664 -14.581 1.00 76.19 218 LYS A O 1
ATOM 1752 N N . ILE A 1 219 ? 7.356 18.773 -12.768 1.00 79.06 219 ILE A N 1
ATOM 1753 C CA . ILE A 1 219 ? 8.120 17.787 -13.525 1.00 79.06 219 ILE A CA 1
ATOM 1754 C C . ILE A 1 219 ? 7.135 16.868 -14.273 1.00 79.06 219 ILE A C 1
ATOM 1756 O O . ILE A 1 219 ? 6.247 16.295 -13.644 1.00 79.06 219 ILE A O 1
ATOM 1760 N N . PRO A 1 220 ? 7.291 16.674 -15.595 1.00 75.88 220 PRO A N 1
ATOM 1761 C CA . PRO A 1 220 ? 6.355 15.905 -16.414 1.00 75.88 220 PRO A CA 1
ATOM 1762 C C . PRO A 1 220 ? 6.504 14.384 -16.250 1.00 75.88 220 PRO A C 1
ATOM 1764 O O . PRO A 1 220 ? 6.129 13.642 -17.152 1.00 75.88 220 PRO A O 1
ATOM 1767 N N . TYR A 1 221 ? 7.070 13.898 -15.144 1.00 75.38 221 TYR A N 1
ATOM 1768 C CA . TYR A 1 221 ? 7.226 12.473 -14.851 1.00 75.38 221 TYR A CA 1
ATOM 1769 C C . TYR A 1 221 ? 7.022 12.163 -13.357 1.00 75.38 221 TYR A C 1
ATOM 1771 O O . TYR A 1 221 ? 7.158 13.038 -12.498 1.00 75.38 221 TYR A O 1
ATOM 1779 N N . GLU A 1 222 ? 6.682 10.912 -13.060 1.00 76.12 222 GLU A N 1
ATOM 1780 C CA . GLU A 1 222 ? 6.480 10.351 -11.722 1.00 76.12 222 GLU A CA 1
ATOM 1781 C C . GLU A 1 222 ? 6.883 8.863 -11.677 1.00 76.12 222 GLU A C 1
ATOM 1783 O O . GLU A 1 222 ? 7.294 8.301 -12.693 1.00 76.12 222 GLU A O 1
ATOM 1788 N N . GLY A 1 223 ? 6.817 8.233 -10.499 1.00 76.38 223 GLY A N 1
ATOM 1789 C CA . GLY A 1 223 ? 7.324 6.873 -10.265 1.00 76.38 223 GLY A CA 1
ATOM 1790 C C . GLY A 1 223 ? 8.841 6.815 -10.031 1.00 76.38 223 GLY A C 1
ATOM 1791 O O . GLY A 1 223 ? 9.567 7.777 -10.293 1.00 76.38 223 GLY A O 1
ATOM 1792 N N . SER A 1 224 ? 9.344 5.688 -9.510 1.00 76.38 224 SER A N 1
ATOM 1793 C CA . SER A 1 224 ? 10.787 5.510 -9.249 1.00 76.38 224 SER A CA 1
ATOM 1794 C C . SER A 1 224 ? 11.347 4.208 -9.801 1.00 76.38 224 SER A C 1
ATOM 1796 O O . SER A 1 224 ? 12.309 4.219 -10.579 1.00 76.38 224 SER A O 1
ATOM 1798 N N . ARG A 1 225 ? 10.746 3.081 -9.423 1.00 82.00 225 ARG A N 1
ATOM 1799 C CA . ARG A 1 225 ? 11.184 1.746 -9.794 1.00 82.00 225 ARG A CA 1
ATOM 1800 C C . ARG A 1 225 ? 10.034 0.780 -9.531 1.00 82.00 225 ARG A C 1
ATOM 1802 O O . ARG A 1 225 ? 9.528 0.761 -8.415 1.00 82.00 225 ARG A O 1
ATOM 1809 N N . PRO A 1 226 ? 9.662 -0.074 -10.495 1.00 84.19 226 PRO A N 1
ATOM 1810 C CA . PRO A 1 226 ? 8.732 -1.147 -10.191 1.00 84.19 226 PRO A CA 1
ATOM 1811 C C . PRO A 1 226 ? 9.365 -2.108 -9.177 1.00 84.19 226 PRO A C 1
ATOM 1813 O O . PRO A 1 226 ? 10.581 -2.326 -9.198 1.00 84.19 226 PRO A O 1
ATOM 1816 N N . PHE A 1 227 ? 8.555 -2.745 -8.333 1.00 87.50 227 PHE A N 1
ATOM 1817 C CA . PHE A 1 227 ? 8.997 -3.909 -7.560 1.00 87.50 227 PHE A CA 1
ATOM 1818 C C . PHE A 1 227 ? 9.198 -5.111 -8.482 1.00 87.50 227 PHE A C 1
ATOM 1820 O O . PHE A 1 227 ? 8.383 -6.023 -8.558 1.00 87.50 227 PHE A O 1
ATOM 1827 N N . LEU A 1 228 ? 10.309 -5.070 -9.209 1.00 91.38 228 LEU A N 1
ATOM 1828 C CA . LEU A 1 228 ? 10.764 -6.075 -10.147 1.00 91.38 228 LEU A CA 1
ATOM 1829 C C . LEU A 1 228 ? 12.105 -6.607 -9.644 1.00 91.38 228 LEU A C 1
ATOM 1831 O O . LEU A 1 228 ? 13.104 -5.888 -9.628 1.00 91.38 228 LEU A O 1
ATOM 1835 N N . ALA A 1 229 ? 12.108 -7.848 -9.176 1.00 93.06 229 ALA A N 1
ATOM 1836 C CA . ALA A 1 229 ? 13.259 -8.483 -8.544 1.00 93.06 229 ALA A CA 1
ATOM 1837 C C . ALA A 1 229 ? 13.112 -10.000 -8.632 1.00 93.06 229 ALA A C 1
ATOM 1839 O O . ALA A 1 229 ? 12.004 -10.510 -8.538 1.00 93.06 229 ALA A O 1
ATOM 1840 N N . THR A 1 230 ? 14.202 -10.747 -8.779 1.00 95.88 230 THR A N 1
ATOM 1841 C CA . THR A 1 230 ? 14.119 -12.217 -8.673 1.00 95.88 230 THR A CA 1
ATOM 1842 C C . THR A 1 230 ? 13.598 -12.643 -7.286 1.00 95.88 230 THR A C 1
ATOM 1844 O O . THR A 1 230 ? 13.717 -11.871 -6.329 1.00 95.88 230 THR A O 1
ATOM 1847 N N . PRO A 1 231 ? 13.047 -13.866 -7.121 1.00 96.50 231 PRO A N 1
ATOM 1848 C CA . PRO A 1 231 ? 12.622 -14.378 -5.814 1.00 96.50 231 PRO A CA 1
ATOM 1849 C C . PRO A 1 231 ? 13.675 -14.224 -4.712 1.00 96.50 231 PRO A C 1
ATOM 1851 O O . PRO A 1 231 ? 13.341 -13.889 -3.577 1.00 96.50 231 PRO A O 1
ATOM 1854 N N . GLU A 1 232 ? 14.946 -14.448 -5.048 1.00 94.94 232 GLU A N 1
ATOM 1855 C CA . GLU A 1 232 ? 16.081 -14.216 -4.161 1.00 94.94 232 GLU A CA 1
ATOM 1856 C C . GLU A 1 232 ? 16.241 -12.743 -3.791 1.00 94.94 232 GLU A C 1
ATOM 1858 O O . GLU A 1 232 ? 16.253 -12.415 -2.611 1.00 94.94 232 GLU A O 1
ATOM 1863 N N . GLU A 1 233 ? 16.339 -11.853 -4.781 1.00 92.94 233 GLU A N 1
ATOM 1864 C CA . GLU A 1 233 ? 16.550 -10.420 -4.546 1.00 92.94 233 GLU A CA 1
ATOM 1865 C C . GLU A 1 233 ? 15.408 -9.788 -3.744 1.00 92.94 233 GLU A C 1
ATOM 1867 O O . GLU A 1 233 ? 15.658 -8.939 -2.894 1.00 92.94 233 GLU A O 1
ATOM 1872 N N . PHE A 1 234 ? 14.162 -10.202 -3.982 1.00 93.31 234 PHE A N 1
ATOM 1873 C CA . PHE A 1 234 ? 13.018 -9.675 -3.242 1.00 93.31 234 PHE A CA 1
ATOM 1874 C C . PHE A 1 234 ? 12.973 -10.198 -1.800 1.00 93.31 234 PHE A C 1
ATOM 1876 O O . PHE A 1 234 ? 12.611 -9.464 -0.882 1.00 93.31 234 PHE A O 1
ATOM 1883 N N . ALA A 1 235 ? 13.391 -11.448 -1.564 1.00 93.81 235 ALA A N 1
ATOM 1884 C CA . ALA A 1 235 ? 13.518 -11.986 -0.209 1.00 93.81 235 ALA A CA 1
ATOM 1885 C C . ALA A 1 235 ? 14.563 -11.219 0.623 1.00 93.81 235 ALA A C 1
ATOM 1887 O O . ALA A 1 235 ? 14.364 -11.025 1.822 1.00 93.81 235 ALA A O 1
ATOM 1888 N N . GLU A 1 236 ? 15.637 -10.734 -0.007 1.00 92.81 236 GLU A N 1
ATOM 1889 C CA . GLU A 1 236 ? 16.700 -9.962 0.652 1.00 92.81 236 GLU A CA 1
ATOM 1890 C C . GLU A 1 236 ? 16.196 -8.660 1.291 1.00 92.81 236 GLU A C 1
ATOM 1892 O O . GLU A 1 236 ? 16.774 -8.215 2.281 1.00 92.81 236 GLU A O 1
ATOM 1897 N N . TYR A 1 237 ? 15.075 -8.094 0.825 1.00 90.75 237 TYR A N 1
ATOM 1898 C CA . TYR A 1 237 ? 14.464 -6.918 1.463 1.00 90.75 237 TYR A CA 1
ATOM 1899 C C . TYR A 1 237 ? 14.036 -7.193 2.908 1.00 90.75 237 TYR A C 1
ATOM 1901 O O . TYR A 1 237 ? 13.939 -6.263 3.698 1.00 90.75 237 TYR A O 1
ATOM 1909 N N . SER A 1 238 ? 13.844 -8.463 3.285 1.00 90.25 238 SER A N 1
ATOM 1910 C CA . SER A 1 238 ? 13.494 -8.868 4.654 1.00 90.25 238 SER A CA 1
ATOM 1911 C C . SER A 1 238 ? 14.676 -8.860 5.630 1.00 90.25 238 SER A C 1
ATOM 1913 O O . SER A 1 238 ? 14.488 -9.173 6.805 1.00 90.25 238 SER A O 1
ATOM 1915 N N . ARG A 1 239 ? 15.898 -8.542 5.177 1.00 88.81 239 ARG A N 1
ATOM 1916 C CA . ARG A 1 239 ? 17.051 -8.403 6.074 1.00 88.81 239 ARG A CA 1
ATOM 1917 C C . ARG A 1 239 ? 16.903 -7.199 6.991 1.00 88.81 239 ARG A C 1
ATOM 1919 O O . ARG A 1 239 ? 16.341 -6.167 6.628 1.00 88.81 239 ARG A O 1
ATOM 1926 N N . GLU A 1 240 ? 17.499 -7.318 8.171 1.00 80.94 240 GLU A N 1
ATOM 1927 C CA . GLU A 1 240 ? 17.665 -6.177 9.057 1.00 80.94 240 GLU A CA 1
ATOM 1928 C C . GLU A 1 240 ? 18.538 -5.122 8.369 1.00 80.94 240 GLU A C 1
ATOM 1930 O O . GLU A 1 240 ? 19.688 -5.394 8.030 1.00 80.94 240 GLU A O 1
ATOM 1935 N N . ASN A 1 241 ? 17.980 -3.928 8.155 1.00 79.38 241 ASN A N 1
ATOM 1936 C CA . ASN A 1 241 ? 18.668 -2.800 7.525 1.00 79.38 241 ASN A CA 1
ATOM 1937 C C . ASN A 1 241 ? 19.235 -3.178 6.154 1.00 79.38 241 ASN A C 1
ATOM 1939 O O . ASN A 1 241 ? 20.439 -3.089 5.917 1.00 79.38 241 ASN A O 1
ATOM 1943 N N . PHE A 1 242 ? 18.350 -3.616 5.255 1.00 86.38 242 PHE A N 1
ATOM 1944 C CA . PHE A 1 242 ? 18.710 -3.904 3.877 1.00 86.38 242 PHE A CA 1
ATOM 1945 C C . PHE A 1 242 ? 19.476 -2.716 3.278 1.00 86.38 242 PHE A C 1
ATOM 1947 O O . PHE A 1 242 ? 18.974 -1.589 3.236 1.00 86.38 242 PHE A O 1
ATOM 1954 N N . ILE A 1 243 ? 20.699 -2.989 2.824 1.00 85.88 243 ILE A N 1
ATOM 1955 C CA . ILE A 1 243 ? 21.592 -2.058 2.137 1.00 85.88 243 ILE A CA 1
ATOM 1956 C C . ILE A 1 243 ? 22.060 -2.745 0.858 1.00 85.88 243 ILE A C 1
ATOM 1958 O O . ILE A 1 243 ? 22.304 -3.950 0.828 1.00 85.88 243 ILE A O 1
ATOM 1962 N N . GLN A 1 244 ? 22.216 -1.964 -0.206 1.00 87.00 244 GLN A N 1
ATOM 1963 C CA . GLN A 1 244 ? 22.832 -2.443 -1.434 1.00 87.00 244 GLN A CA 1
ATOM 1964 C C . GLN A 1 244 ? 24.331 -2.165 -1.432 1.00 87.00 244 GLN A C 1
ATOM 1966 O O . GLN A 1 244 ? 24.760 -1.009 -1.372 1.00 87.00 244 GLN A O 1
ATOM 1971 N N . ASP A 1 245 ? 25.124 -3.223 -1.571 1.00 90.38 245 ASP A N 1
ATOM 1972 C CA . ASP A 1 245 ? 26.552 -3.091 -1.829 1.00 90.38 245 ASP A CA 1
ATOM 1973 C C . ASP A 1 245 ? 26.770 -2.578 -3.263 1.00 90.38 245 ASP A C 1
ATOM 1975 O O . ASP A 1 245 ? 26.508 -3.261 -4.259 1.00 90.38 245 ASP A O 1
ATOM 1979 N N . ARG A 1 246 ? 27.258 -1.337 -3.366 1.00 91.81 246 ARG A N 1
ATOM 1980 C CA . ARG A 1 246 ? 27.505 -0.665 -4.648 1.00 91.81 246 ARG A CA 1
ATOM 1981 C C . ARG A 1 246 ? 28.617 -1.331 -5.458 1.00 91.81 246 ARG A C 1
ATOM 1983 O O . ARG A 1 246 ? 28.543 -1.314 -6.686 1.00 91.81 246 ARG A O 1
ATOM 1990 N N . ALA A 1 247 ? 29.630 -1.901 -4.808 1.00 93.19 247 ALA A N 1
ATOM 1991 C CA . ALA A 1 247 ? 30.716 -2.597 -5.490 1.00 93.19 247 ALA A CA 1
ATOM 1992 C C . ALA A 1 247 ? 30.212 -3.916 -6.088 1.00 93.19 247 ALA A C 1
ATOM 1994 O O . ALA A 1 247 ? 30.496 -4.216 -7.250 1.00 93.19 247 ALA A O 1
ATOM 1995 N N . VAL A 1 248 ? 29.386 -4.652 -5.340 1.00 93.00 248 VAL A N 1
ATOM 1996 C CA . VAL A 1 248 ? 28.726 -5.867 -5.840 1.00 93.00 248 VAL A CA 1
ATOM 1997 C C . VAL A 1 248 ? 27.794 -5.541 -7.005 1.00 93.00 248 VAL A C 1
ATOM 1999 O O . VAL A 1 248 ? 27.894 -6.188 -8.046 1.00 93.00 248 VAL A O 1
ATOM 2002 N N . LEU A 1 249 ? 26.946 -4.511 -6.886 1.00 92.81 249 LEU A N 1
ATOM 2003 C CA . LEU A 1 249 ? 26.067 -4.079 -7.980 1.00 92.81 249 LEU A CA 1
ATOM 2004 C C . LEU A 1 249 ? 26.855 -3.694 -9.236 1.00 92.81 249 LEU A C 1
ATOM 2006 O O . LEU A 1 249 ? 26.486 -4.100 -10.337 1.00 92.81 249 LEU A O 1
ATOM 2010 N N . ARG A 1 250 ? 27.960 -2.953 -9.085 1.00 94.12 250 ARG A N 1
ATOM 2011 C CA . ARG A 1 250 ? 28.832 -2.579 -10.205 1.00 94.12 250 ARG A CA 1
ATOM 2012 C C . ARG A 1 250 ? 29.422 -3.812 -10.888 1.00 94.12 250 ARG A C 1
ATOM 2014 O O . ARG A 1 250 ? 29.320 -3.929 -12.105 1.00 94.12 250 ARG A O 1
ATOM 2021 N N . LYS A 1 251 ? 29.964 -4.754 -10.114 1.00 96.06 251 LYS A N 1
ATOM 2022 C CA . LYS A 1 251 ? 30.513 -6.008 -10.645 1.00 96.06 251 LYS A CA 1
ATOM 2023 C C . LYS A 1 251 ? 29.442 -6.830 -11.368 1.00 96.06 251 LYS A C 1
ATOM 2025 O O . LYS A 1 251 ? 29.688 -7.354 -12.450 1.00 96.06 251 LYS A O 1
ATOM 2030 N N . GLN A 1 252 ? 28.238 -6.924 -10.804 1.00 94.81 252 GLN A N 1
ATOM 2031 C CA . GLN A 1 252 ? 27.111 -7.607 -11.443 1.00 94.81 252 GLN A CA 1
ATOM 2032 C C . GLN A 1 252 ? 26.692 -6.922 -12.750 1.00 94.81 252 GLN A C 1
ATOM 2034 O O . GLN A 1 252 ? 26.423 -7.613 -13.733 1.00 94.81 252 GLN A O 1
ATOM 2039 N N . LYS A 1 253 ? 26.679 -5.584 -12.777 1.00 95.88 253 LYS A N 1
ATOM 2040 C CA . LYS A 1 253 ? 26.398 -4.785 -13.974 1.00 95.88 253 LYS A CA 1
ATOM 2041 C C . LYS A 1 253 ? 27.432 -5.040 -15.074 1.00 95.88 253 LYS A C 1
ATOM 2043 O O . LYS A 1 253 ? 27.044 -5.265 -16.215 1.00 95.88 253 LYS A O 1
ATOM 2048 N N . GLU A 1 254 ? 28.721 -5.050 -14.738 1.00 96.50 254 GLU A N 1
ATOM 2049 C CA . GLU A 1 254 ? 29.821 -5.344 -15.672 1.00 96.50 254 GLU A CA 1
ATOM 2050 C C . GLU A 1 254 ? 29.695 -6.765 -16.246 1.00 96.50 254 GLU A C 1
ATOM 2052 O O . GLU A 1 254 ? 29.724 -6.962 -17.458 1.00 96.50 254 GLU A O 1
ATOM 2057 N N . GLN A 1 255 ? 29.429 -7.761 -15.399 1.00 96.12 255 GLN A N 1
ATOM 2058 C CA . GLN A 1 255 ? 29.201 -9.135 -15.857 1.00 96.12 255 GLN A CA 1
ATOM 2059 C C . GLN A 1 255 ? 27.950 -9.272 -16.736 1.00 96.12 255 GLN A C 1
ATOM 2061 O O . GLN A 1 255 ? 27.932 -10.067 -17.677 1.00 96.12 255 GLN A O 1
ATOM 2066 N N . ALA A 1 256 ? 26.881 -8.538 -16.421 1.00 95.62 256 ALA A N 1
ATOM 2067 C CA . ALA A 1 256 ? 25.676 -8.511 -17.238 1.00 95.62 256 ALA A CA 1
ATOM 2068 C C . ALA A 1 256 ? 25.938 -7.846 -18.595 1.00 95.62 256 ALA A C 1
ATOM 2070 O O . ALA A 1 256 ? 25.488 -8.372 -19.608 1.00 95.62 256 ALA A O 1
ATOM 2071 N N . PHE A 1 257 ? 26.725 -6.769 -18.631 1.00 97.44 257 PHE A N 1
ATOM 2072 C CA . PHE A 1 257 ? 27.143 -6.115 -19.869 1.00 97.44 257 PHE A CA 1
ATOM 2073 C C . PHE A 1 257 ? 27.836 -7.081 -20.824 1.00 97.44 257 PHE A C 1
ATOM 2075 O O . PHE A 1 257 ? 27.401 -7.201 -21.966 1.00 97.44 257 PHE A O 1
ATOM 2082 N N . GLU A 1 258 ? 28.832 -7.832 -20.355 1.00 97.00 258 GLU A N 1
ATOM 2083 C CA . GLU A 1 258 ? 29.548 -8.784 -21.212 1.00 97.00 258 GLU A CA 1
ATOM 2084 C C . GLU A 1 258 ? 28.611 -9.845 -21.809 1.00 97.00 258 GLU A C 1
ATOM 2086 O O . GLU A 1 258 ? 28.662 -10.138 -23.007 1.00 97.00 258 GLU A O 1
ATOM 2091 N N . ARG A 1 259 ? 27.689 -10.383 -20.997 1.00 96.25 259 ARG A N 1
ATOM 2092 C CA . ARG A 1 259 ? 26.700 -11.368 -21.464 1.00 96.25 259 ARG A CA 1
ATOM 2093 C C . ARG A 1 259 ? 25.744 -10.779 -22.497 1.00 96.25 259 ARG A C 1
ATOM 2095 O O . ARG A 1 259 ? 25.507 -11.401 -23.5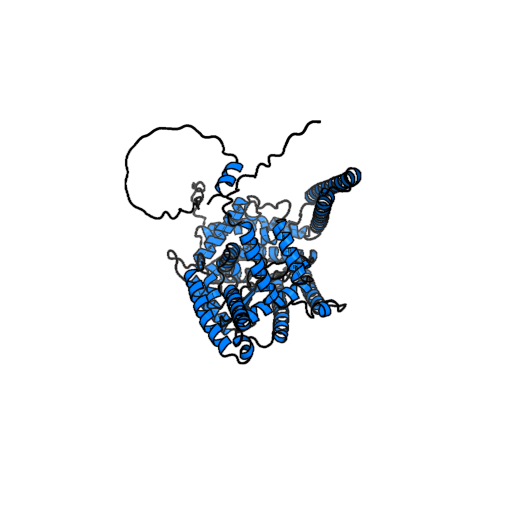32 1.00 96.25 259 ARG A O 1
ATOM 2102 N N . GLU A 1 260 ? 25.186 -9.603 -22.229 1.00 96.25 260 GLU A N 1
ATOM 2103 C CA . GLU A 1 260 ? 24.202 -8.962 -23.107 1.00 96.25 260 GLU A CA 1
ATOM 2104 C C . GLU A 1 260 ? 24.840 -8.457 -24.402 1.00 96.25 260 GLU A C 1
ATOM 2106 O O . GLU A 1 260 ? 24.281 -8.635 -25.484 1.00 96.25 260 GLU A O 1
ATOM 2111 N N . TRP A 1 261 ? 26.060 -7.928 -24.336 1.00 96.75 261 TRP A N 1
ATOM 2112 C CA . TRP A 1 261 ? 26.805 -7.521 -25.521 1.00 96.75 261 TRP A CA 1
ATOM 2113 C C . TRP A 1 261 ? 27.168 -8.714 -26.407 1.00 96.75 261 TRP A C 1
ATOM 2115 O O . TRP A 1 261 ? 27.042 -8.643 -27.634 1.00 96.75 261 TRP A O 1
ATOM 2125 N N . ALA A 1 262 ? 27.540 -9.849 -25.806 1.00 96.56 262 ALA A N 1
ATOM 2126 C CA . ALA A 1 262 ? 27.762 -11.090 -26.539 1.00 96.56 262 ALA A CA 1
ATOM 2127 C C . ALA A 1 262 ? 26.483 -11.594 -27.234 1.00 96.56 262 ALA A C 1
ATOM 2129 O O . ALA A 1 262 ? 26.560 -12.043 -28.380 1.00 96.56 262 ALA A O 1
ATOM 2130 N N . LYS A 1 263 ? 25.309 -11.492 -26.589 1.00 95.31 263 LYS A N 1
ATOM 2131 C CA . LYS A 1 263 ? 24.011 -11.806 -27.218 1.00 95.31 263 LYS A CA 1
ATOM 2132 C C . LYS A 1 263 ? 23.727 -10.875 -28.399 1.00 95.31 263 LYS A C 1
ATOM 2134 O O . LYS A 1 263 ? 23.448 -11.351 -29.496 1.00 95.31 263 LYS A O 1
ATOM 2139 N N . VAL A 1 264 ? 23.875 -9.563 -28.205 1.00 94.69 264 VAL A N 1
ATOM 2140 C CA . VAL A 1 264 ? 23.622 -8.541 -29.236 1.00 94.69 264 VAL A CA 1
ATOM 2141 C C . VAL A 1 264 ? 24.502 -8.733 -30.469 1.00 94.69 264 VAL A C 1
ATOM 2143 O O . VAL A 1 264 ? 24.003 -8.611 -31.587 1.00 94.69 264 VAL A O 1
ATOM 2146 N N . LYS A 1 265 ? 25.780 -9.088 -30.285 1.00 96.00 265 LYS A N 1
ATOM 2147 C CA . LYS A 1 265 ? 26.707 -9.407 -31.385 1.00 96.00 265 LYS A CA 1
ATOM 2148 C C . LYS A 1 265 ? 26.291 -10.638 -32.192 1.00 96.00 265 LYS A C 1
ATOM 2150 O O . LYS A 1 265 ? 26.558 -10.691 -33.391 1.00 96.00 265 LYS A O 1
ATOM 2155 N N . LYS A 1 266 ? 25.676 -11.628 -31.539 1.00 96.56 266 LYS A N 1
ATOM 2156 C CA . LYS A 1 266 ? 25.236 -12.882 -32.168 1.00 96.56 266 LYS A CA 1
ATOM 2157 C C . LYS A 1 266 ? 23.875 -12.758 -32.857 1.00 96.56 266 LYS A C 1
ATOM 2159 O O . LYS A 1 266 ? 23.603 -13.542 -33.762 1.00 96.56 266 LYS A O 1
ATOM 2164 N N . ASP A 1 267 ? 23.042 -11.794 -32.466 1.00 94.62 267 ASP A N 1
ATOM 2165 C CA . ASP A 1 267 ? 21.709 -11.603 -33.044 1.00 94.62 267 ASP A CA 1
ATOM 2166 C C . ASP A 1 267 ? 21.787 -11.145 -34.521 1.00 94.62 267 ASP A C 1
ATOM 2168 O O . ASP A 1 267 ? 22.291 -10.051 -34.815 1.00 94.62 267 ASP A O 1
ATOM 2172 N N . PRO A 1 268 ? 21.249 -11.934 -35.477 1.00 95.38 268 PRO A N 1
ATOM 2173 C CA . PRO A 1 268 ? 21.223 -11.572 -36.890 1.00 95.38 268 PRO A CA 1
ATOM 2174 C C . PRO A 1 268 ? 20.565 -10.217 -37.187 1.00 95.38 268 PRO A C 1
ATOM 2176 O O . PRO A 1 268 ? 20.976 -9.549 -38.140 1.00 95.38 268 PRO A O 1
ATOM 2179 N N . LYS A 1 269 ? 19.591 -9.780 -36.374 1.00 95.25 269 LYS A N 1
ATOM 2180 C CA . LYS A 1 269 ? 18.885 -8.496 -36.544 1.00 95.25 269 LYS A CA 1
ATOM 2181 C C . LYS A 1 269 ? 19.823 -7.298 -36.384 1.00 95.25 269 LYS A C 1
ATOM 2183 O O . LYS A 1 269 ? 19.629 -6.265 -37.024 1.00 95.25 269 LYS A O 1
ATOM 2188 N N . ASN A 1 270 ? 20.891 -7.457 -35.605 1.00 94.88 270 ASN A N 1
ATOM 2189 C CA . ASN A 1 270 ? 21.845 -6.392 -35.313 1.00 94.88 270 ASN A CA 1
ATOM 2190 C C . ASN A 1 270 ? 22.988 -6.301 -36.329 1.00 94.88 270 ASN A C 1
ATOM 2192 O O . ASN A 1 270 ? 23.738 -5.326 -36.299 1.00 94.88 270 ASN A O 1
ATOM 2196 N N . LYS A 1 271 ? 23.100 -7.239 -37.287 1.00 94.88 271 LYS A N 1
ATOM 2197 C CA . LYS A 1 271 ? 24.187 -7.269 -38.288 1.00 94.88 271 LYS A CA 1
ATOM 2198 C C . LYS A 1 271 ? 24.383 -5.936 -39.013 1.00 94.88 271 LYS A C 1
ATOM 2200 O O . LYS A 1 271 ? 25.519 -5.536 -39.237 1.00 94.88 271 LYS A O 1
ATOM 2205 N N . LYS A 1 272 ? 23.301 -5.236 -39.381 1.00 94.88 272 LYS A N 1
ATOM 2206 C CA . LYS A 1 272 ? 23.389 -3.922 -40.051 1.00 94.88 272 LYS A CA 1
ATOM 2207 C C . LYS A 1 272 ? 23.920 -2.837 -39.109 1.00 94.88 272 LYS A C 1
ATOM 2209 O O . LYS A 1 272 ? 24.833 -2.107 -39.482 1.00 94.88 272 LYS A O 1
ATOM 2214 N N . LYS A 1 273 ? 23.393 -2.766 -37.882 1.00 93.75 273 LYS A N 1
ATOM 2215 C CA . LYS A 1 273 ? 23.819 -1.787 -36.869 1.00 93.75 273 LYS A CA 1
ATOM 2216 C C . LYS A 1 273 ? 25.282 -1.991 -36.466 1.00 93.75 273 LYS A C 1
ATOM 2218 O O . LYS A 1 273 ? 26.033 -1.023 -36.411 1.00 93.75 273 LYS A O 1
ATOM 2223 N N . LEU A 1 274 ? 25.712 -3.244 -36.306 1.00 95.69 274 LEU A N 1
ATOM 2224 C CA . LEU A 1 274 ? 27.082 -3.616 -35.937 1.00 95.69 274 LEU A CA 1
ATOM 2225 C C . LEU A 1 274 ? 28.142 -3.223 -36.980 1.00 95.69 274 LEU A C 1
ATOM 2227 O O . LEU A 1 274 ? 29.313 -3.136 -36.627 1.00 95.69 274 LEU A O 1
ATOM 2231 N N . LYS A 1 275 ? 27.769 -2.960 -38.241 1.00 96.56 275 LYS A N 1
ATOM 2232 C CA . LYS A 1 275 ? 28.712 -2.516 -39.286 1.00 96.56 275 LYS A CA 1
ATOM 2233 C C . LYS A 1 275 ? 29.112 -1.044 -39.173 1.00 96.56 275 LYS A C 1
ATOM 2235 O O . LYS A 1 275 ? 30.091 -0.639 -39.788 1.00 96.56 275 LYS A O 1
ATOM 2240 N N . THR A 1 276 ? 28.362 -0.235 -38.426 1.00 96.81 276 THR A N 1
ATOM 2241 C CA . THR A 1 276 ? 28.604 1.211 -38.325 1.00 96.81 276 THR A CA 1
ATOM 2242 C C . THR A 1 276 ? 28.935 1.596 -36.889 1.00 96.81 276 THR A C 1
ATOM 2244 O O . THR A 1 276 ? 28.339 1.066 -35.954 1.00 96.81 276 THR A O 1
ATOM 2247 N N . LYS A 1 277 ? 29.842 2.564 -36.691 1.00 95.38 277 LYS A N 1
ATOM 2248 C CA . LYS A 1 277 ? 30.143 3.096 -35.347 1.00 95.38 277 LYS A CA 1
ATOM 2249 C C . LYS A 1 277 ? 28.882 3.632 -34.660 1.00 95.38 277 LYS A C 1
ATOM 2251 O O . LYS A 1 277 ? 28.663 3.365 -33.485 1.00 95.38 277 LYS A O 1
ATOM 2256 N N . LYS A 1 278 ? 28.022 4.329 -35.414 1.00 93.50 278 LYS A N 1
ATOM 2257 C CA . LYS A 1 278 ? 26.742 4.854 -34.918 1.00 93.50 278 LYS A CA 1
ATOM 2258 C C . LYS A 1 278 ? 25.812 3.733 -34.441 1.00 93.50 278 LYS A C 1
ATOM 2260 O O . LYS A 1 278 ? 25.338 3.789 -33.316 1.00 93.50 278 LYS A O 1
ATOM 2265 N N . GLY A 1 279 ? 25.602 2.694 -35.251 1.00 92.94 279 GLY A N 1
ATOM 2266 C CA . GLY A 1 279 ? 24.736 1.574 -34.879 1.00 92.94 279 GLY A CA 1
ATOM 2267 C C . GLY A 1 279 ? 25.286 0.742 -33.715 1.00 92.94 279 GLY A C 1
ATOM 2268 O O . GLY A 1 279 ? 24.512 0.290 -32.875 1.00 92.94 279 GLY A O 1
ATOM 2269 N N . GLN A 1 280 ? 26.609 0.581 -33.606 1.00 93.75 280 GLN A N 1
ATOM 2270 C CA . GLN A 1 280 ? 27.234 -0.010 -32.417 1.00 93.75 280 GLN A CA 1
ATOM 2271 C C . GLN A 1 280 ? 26.978 0.843 -31.170 1.00 93.75 280 GLN A C 1
ATOM 2273 O O . GLN A 1 280 ? 26.591 0.301 -30.138 1.00 93.75 280 GLN A O 1
ATOM 2278 N N . GLN A 1 281 ? 27.142 2.165 -31.271 1.00 92.81 281 GLN A N 1
ATOM 2279 C CA . GLN A 1 281 ? 26.879 3.082 -30.164 1.00 92.81 281 GLN A CA 1
ATOM 2280 C C . GLN A 1 281 ? 25.407 3.054 -29.734 1.00 92.81 281 GLN A C 1
ATOM 2282 O O . GLN A 1 281 ? 25.129 3.064 -28.540 1.00 92.81 281 GLN A O 1
ATOM 2287 N N . GLU A 1 282 ? 24.466 2.978 -30.677 1.00 89.00 282 GLU A N 1
ATOM 2288 C CA . GLU A 1 282 ? 23.035 2.822 -30.381 1.00 89.00 282 GLU A CA 1
ATOM 2289 C C . GLU A 1 282 ? 22.762 1.550 -29.567 1.00 89.00 282 GLU A C 1
ATOM 2291 O O . GLU A 1 282 ? 22.084 1.611 -28.544 1.00 89.00 282 GLU A O 1
ATOM 2296 N N . LEU A 1 283 ? 23.338 0.414 -29.973 1.00 92.88 283 LEU A N 1
ATOM 2297 C CA . LEU A 1 283 ? 23.192 -0.857 -29.255 1.00 92.88 283 LEU A CA 1
ATOM 2298 C C . LEU A 1 283 ? 23.838 -0.817 -27.862 1.00 92.88 283 LEU A C 1
ATOM 2300 O O . LEU A 1 283 ? 23.272 -1.332 -26.901 1.00 92.88 283 LEU A O 1
ATOM 2304 N N . LEU A 1 284 ? 25.011 -0.191 -27.736 1.00 93.69 284 LEU A N 1
ATOM 2305 C CA . LEU A 1 284 ? 25.677 -0.004 -26.445 1.00 93.69 284 LEU A CA 1
ATOM 2306 C C . LEU A 1 284 ? 24.847 0.880 -25.513 1.00 93.69 284 LEU A C 1
ATOM 2308 O O . LEU A 1 284 ? 24.667 0.532 -24.350 1.00 93.69 284 LEU A O 1
ATOM 2312 N N . ASN A 1 285 ? 24.311 1.991 -26.022 1.00 88.00 285 ASN A N 1
ATOM 2313 C CA . ASN A 1 285 ? 23.445 2.885 -25.257 1.00 88.00 285 ASN A CA 1
ATOM 2314 C C . ASN A 1 285 ? 22.189 2.157 -24.762 1.00 88.00 285 ASN A C 1
ATOM 2316 O O . ASN A 1 285 ? 21.770 2.373 -23.626 1.00 88.00 285 ASN A O 1
ATOM 2320 N N . GLU A 1 286 ? 21.617 1.279 -25.588 1.00 88.88 286 GLU A N 1
ATOM 2321 C CA . GLU A 1 286 ? 20.470 0.453 -25.214 1.00 88.88 286 GLU A CA 1
ATOM 2322 C C . GLU A 1 286 ? 20.818 -0.525 -24.092 1.00 88.88 286 GLU A C 1
ATOM 2324 O O . GLU A 1 286 ? 20.105 -0.588 -23.090 1.00 88.88 286 GLU A O 1
ATOM 2329 N N . ILE A 1 287 ? 21.939 -1.242 -24.209 1.00 93.81 287 ILE A N 1
ATOM 2330 C CA . ILE A 1 287 ? 22.406 -2.139 -23.147 1.00 93.81 287 ILE A CA 1
ATOM 2331 C C . ILE A 1 287 ? 22.636 -1.356 -21.856 1.00 93.81 287 ILE A C 1
ATOM 2333 O O . ILE A 1 287 ? 22.114 -1.737 -20.809 1.00 93.81 287 ILE A O 1
ATOM 2337 N N . TYR A 1 288 ? 23.386 -0.254 -21.914 1.00 92.69 288 TYR A N 1
ATOM 2338 C CA . TYR A 1 288 ? 23.693 0.535 -20.726 1.00 92.69 288 TYR A CA 1
ATOM 2339 C C . TYR A 1 288 ? 22.441 1.080 -20.053 1.00 92.69 288 TYR A C 1
ATOM 2341 O O . TYR A 1 288 ? 22.345 0.972 -18.835 1.00 92.69 288 TYR A O 1
ATOM 2349 N N . PHE A 1 289 ? 21.466 1.572 -20.821 1.00 88.38 289 PHE A N 1
ATOM 2350 C CA . PHE A 1 289 ? 20.205 2.050 -20.266 1.00 88.38 289 PHE A CA 1
ATOM 2351 C C . PHE A 1 289 ? 19.501 0.971 -19.435 1.00 88.38 289 PHE A C 1
ATOM 2353 O O . PHE A 1 289 ? 19.141 1.217 -18.283 1.00 88.38 289 PHE A O 1
ATOM 2360 N N . TRP A 1 290 ? 19.330 -0.235 -19.984 1.00 90.62 290 TRP A N 1
ATOM 2361 C CA . TRP A 1 290 ? 18.629 -1.305 -19.272 1.00 90.62 290 TRP A CA 1
ATOM 2362 C C . TRP A 1 290 ? 19.430 -1.844 -18.094 1.00 90.62 290 TRP A C 1
ATOM 2364 O O . TRP A 1 290 ? 18.864 -2.087 -17.029 1.00 90.62 290 TRP A O 1
ATOM 2374 N N . LEU A 1 291 ? 20.750 -1.956 -18.233 1.00 93.19 291 LEU A N 1
ATOM 2375 C CA . LEU A 1 291 ? 21.616 -2.316 -17.115 1.00 93.19 291 LEU A CA 1
ATOM 2376 C C . LEU A 1 291 ? 21.594 -1.266 -16.004 1.00 93.19 291 LEU A C 1
ATOM 2378 O O . LEU A 1 291 ? 21.648 -1.630 -14.831 1.00 93.19 291 LEU A O 1
ATOM 2382 N N . ASP A 1 292 ? 21.477 0.016 -16.343 1.00 89.44 292 ASP A N 1
ATOM 2383 C CA . ASP A 1 292 ? 21.237 1.061 -15.357 1.00 89.44 292 ASP A CA 1
ATOM 2384 C C . ASP A 1 292 ? 19.904 0.827 -14.650 1.00 89.44 292 ASP A C 1
ATOM 2386 O O . ASP A 1 292 ? 19.897 0.774 -13.429 1.00 89.44 292 ASP A O 1
ATOM 2390 N N . GLN A 1 293 ? 18.802 0.550 -15.351 1.00 85.56 293 GLN A N 1
ATOM 2391 C CA . GLN A 1 293 ? 17.526 0.245 -14.678 1.00 85.56 293 GLN A CA 1
ATOM 2392 C C . GLN A 1 293 ? 17.595 -1.000 -13.771 1.00 85.56 293 GLN A C 1
ATOM 2394 O O . GLN A 1 293 ? 16.989 -1.027 -12.699 1.00 85.56 293 GLN A O 1
ATOM 2399 N N . MET A 1 294 ? 18.348 -2.027 -14.174 1.00 90.69 294 MET A N 1
ATOM 2400 C CA . MET A 1 294 ? 18.478 -3.298 -13.448 1.00 90.69 294 MET A CA 1
ATOM 2401 C C . MET A 1 294 ? 19.385 -3.219 -12.212 1.00 90.69 294 MET A C 1
ATOM 2403 O O . MET A 1 294 ? 19.156 -3.937 -11.232 1.00 90.69 294 MET A O 1
ATOM 2407 N N . TYR A 1 295 ? 20.433 -2.393 -12.268 1.00 91.75 295 TYR A N 1
ATOM 2408 C CA . TYR A 1 295 ? 21.504 -2.342 -11.266 1.00 91.75 295 TYR A CA 1
ATOM 2409 C C . TYR A 1 295 ? 21.698 -0.946 -10.646 1.00 91.75 295 TYR A C 1
ATOM 2411 O O . TYR A 1 295 ? 22.673 -0.732 -9.923 1.00 91.75 295 TYR A O 1
ATOM 2419 N N . LYS A 1 296 ? 20.774 0.003 -10.873 1.00 88.12 296 LYS A N 1
ATOM 2420 C CA . LYS A 1 296 ? 20.755 1.308 -10.190 1.00 88.12 296 LYS A CA 1
ATOM 2421 C C . LYS A 1 296 ? 20.690 1.080 -8.676 1.00 88.12 296 LYS A C 1
ATOM 2423 O O . LYS A 1 296 ? 19.761 0.397 -8.221 1.00 88.12 296 LYS A O 1
ATOM 2428 N N . PRO A 1 297 ? 21.592 1.679 -7.882 1.00 88.75 297 PRO A N 1
ATOM 2429 C CA . PRO A 1 297 ? 21.439 1.717 -6.435 1.00 88.75 297 PRO A CA 1
ATOM 2430 C C . PRO A 1 297 ? 20.115 2.372 -6.038 1.00 88.75 297 PRO A C 1
ATOM 2432 O O . PRO A 1 297 ? 19.620 3.256 -6.739 1.00 88.75 297 PRO A O 1
ATOM 2435 N N . PHE A 1 298 ? 19.545 1.961 -4.914 1.00 87.94 298 PHE A N 1
ATOM 2436 C CA . PHE A 1 298 ? 18.362 2.596 -4.372 1.00 87.94 298 PHE A CA 1
ATOM 2437 C C . PHE A 1 298 ? 18.660 4.045 -3.997 1.00 87.94 298 PHE A C 1
ATOM 2439 O O . PHE A 1 298 ? 19.671 4.351 -3.357 1.00 87.94 298 PHE A O 1
ATOM 2446 N N . SER A 1 299 ? 17.765 4.945 -4.405 1.00 84.81 299 SER A N 1
ATOM 2447 C CA . SER A 1 299 ? 17.705 6.281 -3.812 1.00 84.81 299 SER A CA 1
ATOM 2448 C C . SER A 1 299 ? 17.379 6.167 -2.312 1.00 84.81 299 SER A C 1
ATOM 2450 O O . SER A 1 299 ? 16.850 5.142 -1.884 1.00 84.81 299 SER A O 1
ATOM 2452 N N . PRO A 1 300 ? 17.635 7.195 -1.481 1.00 85.38 300 PRO A N 1
ATOM 2453 C CA . PRO A 1 300 ? 17.234 7.159 -0.072 1.00 85.38 300 PRO A CA 1
ATOM 2454 C C . PRO A 1 300 ? 15.741 6.850 0.130 1.00 85.38 300 PRO A C 1
ATOM 2456 O O . PRO A 1 300 ? 15.380 6.124 1.053 1.00 85.38 300 PRO A O 1
ATOM 2459 N N . ARG A 1 301 ? 14.880 7.351 -0.770 1.00 81.75 301 ARG A N 1
ATOM 2460 C CA . ARG A 1 301 ? 13.437 7.075 -0.768 1.00 81.75 301 ARG A CA 1
ATOM 2461 C C . ARG A 1 301 ? 13.138 5.625 -1.158 1.00 81.75 301 ARG A C 1
ATOM 2463 O O . ARG A 1 301 ? 12.450 4.948 -0.408 1.00 81.75 301 ARG A O 1
ATOM 2470 N N . GLU A 1 302 ? 13.738 5.126 -2.243 1.00 84.50 302 GLU A N 1
ATOM 2471 C CA . GLU A 1 302 ? 13.615 3.719 -2.676 1.00 84.50 302 GLU A CA 1
ATOM 2472 C C . GLU A 1 302 ? 14.122 2.751 -1.589 1.00 84.50 302 GLU A C 1
ATOM 2474 O O . GLU A 1 302 ? 13.529 1.703 -1.357 1.00 84.50 302 GLU A O 1
ATOM 2479 N N . LEU A 1 303 ? 15.201 3.105 -0.883 1.00 85.50 303 LEU A N 1
ATOM 2480 C CA . LEU A 1 303 ? 15.772 2.291 0.189 1.00 85.50 303 LEU A CA 1
ATOM 2481 C C . LEU A 1 303 ? 14.854 2.253 1.410 1.00 85.50 303 LEU A C 1
ATOM 2483 O O . LEU A 1 303 ? 14.709 1.197 2.026 1.00 85.50 303 LEU A O 1
ATOM 2487 N N . LYS A 1 304 ? 14.225 3.384 1.752 1.00 83.44 304 LYS A N 1
ATOM 2488 C CA . LYS A 1 304 ? 13.182 3.428 2.776 1.00 83.44 304 LYS A CA 1
ATOM 2489 C C . LYS A 1 304 ? 12.018 2.526 2.375 1.00 83.44 304 LYS A C 1
ATOM 2491 O O . LYS A 1 304 ? 11.672 1.649 3.153 1.00 83.44 304 LYS A O 1
ATOM 2496 N N . THR A 1 305 ? 11.509 2.656 1.149 1.00 79.75 305 THR A N 1
ATOM 2497 C CA . THR A 1 305 ? 10.442 1.795 0.624 1.00 79.75 305 THR A CA 1
ATOM 2498 C C . THR A 1 305 ? 10.822 0.314 0.659 1.00 79.75 305 THR A C 1
ATOM 2500 O O . THR A 1 305 ? 10.017 -0.504 1.082 1.00 79.75 305 THR A O 1
ATOM 2503 N N . ALA A 1 306 ? 12.039 -0.062 0.260 1.00 82.44 306 ALA A N 1
ATOM 2504 C CA . ALA A 1 306 ? 12.485 -1.454 0.299 1.00 82.44 306 ALA A CA 1
ATOM 2505 C C . ALA A 1 306 ? 12.593 -1.987 1.737 1.00 82.44 306 ALA A C 1
ATOM 2507 O O . ALA A 1 306 ? 12.172 -3.107 2.018 1.00 82.44 306 ALA A O 1
ATOM 2508 N N . ASN A 1 307 ? 13.101 -1.174 2.667 1.00 82.69 307 ASN A N 1
ATOM 2509 C CA . ASN A 1 307 ? 13.126 -1.525 4.087 1.00 82.69 307 ASN A CA 1
ATOM 2510 C C . ASN A 1 307 ? 11.708 -1.620 4.673 1.00 82.69 307 ASN A C 1
ATOM 2512 O O . ASN A 1 307 ? 11.431 -2.540 5.439 1.00 82.69 307 ASN A O 1
ATOM 2516 N N . ASP A 1 308 ? 10.792 -0.733 4.283 1.00 77.25 308 ASP A N 1
ATOM 2517 C CA . ASP A 1 308 ? 9.376 -0.789 4.661 1.00 77.25 308 ASP A CA 1
ATOM 2518 C C . ASP A 1 308 ? 8.691 -2.017 4.044 1.00 77.25 308 ASP A C 1
ATOM 2520 O O . ASP A 1 308 ? 7.886 -2.681 4.701 1.00 77.25 308 ASP A O 1
ATOM 2524 N N . ALA A 1 309 ? 9.061 -2.390 2.819 1.00 72.31 309 ALA A N 1
ATOM 2525 C CA . ALA A 1 309 ? 8.612 -3.610 2.169 1.00 72.31 309 ALA A CA 1
ATOM 2526 C C . ALA A 1 309 ? 9.133 -4.863 2.871 1.00 72.31 309 ALA A C 1
ATOM 2528 O O . ALA A 1 309 ? 8.421 -5.850 2.909 1.00 72.31 309 ALA A O 1
ATOM 2529 N N . GLY A 1 310 ? 10.314 -4.840 3.484 1.00 71.12 310 GLY A N 1
ATOM 2530 C CA . GLY A 1 310 ? 10.802 -5.936 4.322 1.00 71.12 310 GLY A CA 1
ATOM 2531 C C . GLY A 1 310 ? 10.153 -6.001 5.704 1.00 71.12 310 GLY A C 1
ATOM 2532 O O . GLY A 1 310 ? 9.713 -7.062 6.142 1.00 71.12 310 GLY A O 1
ATOM 2533 N N . LYS A 1 311 ? 10.091 -4.857 6.395 1.00 71.56 311 LYS A N 1
ATOM 2534 C CA . LYS A 1 311 ? 9.706 -4.762 7.814 1.00 71.56 311 LYS A CA 1
ATOM 2535 C C . LYS A 1 311 ? 8.196 -4.653 8.019 1.00 71.56 311 LYS A C 1
ATOM 2537 O O . LYS A 1 311 ? 7.654 -5.261 8.937 1.00 71.56 311 LYS A O 1
ATOM 2542 N N . SER A 1 312 ? 7.510 -3.884 7.174 1.00 71.81 312 SER A N 1
ATOM 2543 C CA . SER A 1 312 ? 6.095 -3.544 7.345 1.00 71.81 312 SER A CA 1
ATOM 2544 C C . SER A 1 312 ? 5.190 -4.313 6.387 1.00 71.81 312 SER A C 1
ATOM 2546 O O . SER A 1 312 ? 4.299 -5.027 6.855 1.00 71.81 312 SER A O 1
ATOM 2548 N N . LEU A 1 313 ? 5.405 -4.198 5.074 1.00 66.50 313 LEU A N 1
ATOM 2549 C CA . LEU A 1 313 ? 4.524 -4.815 4.073 1.00 66.50 313 LEU A CA 1
ATOM 2550 C C . LEU A 1 313 ? 4.832 -6.303 3.867 1.00 66.50 313 LEU A C 1
ATOM 2552 O O . LEU A 1 313 ? 3.914 -7.101 3.749 1.00 66.50 313 LEU A O 1
ATOM 2556 N N . GLY A 1 314 ? 6.102 -6.703 3.919 1.00 68.75 314 GLY A N 1
ATOM 2557 C CA . GLY A 1 314 ? 6.584 -8.062 3.627 1.00 68.75 314 GLY A CA 1
ATOM 2558 C C . GLY A 1 314 ? 6.249 -9.107 4.683 1.00 68.75 314 GLY A C 1
ATOM 2559 O O . GLY A 1 314 ? 6.403 -10.308 4.429 1.00 68.75 314 GLY A O 1
ATOM 2560 N N . ARG A 1 315 ? 5.716 -8.670 5.832 1.00 84.62 315 ARG A N 1
ATOM 2561 C CA . ARG A 1 315 ? 5.007 -9.542 6.781 1.00 84.62 315 ARG A CA 1
ATOM 2562 C C . ARG A 1 315 ? 3.805 -10.207 6.107 1.00 84.62 315 ARG A C 1
ATOM 2564 O O . ARG A 1 315 ? 3.547 -11.373 6.375 1.00 84.62 315 ARG A O 1
ATOM 2571 N N . ASN A 1 316 ? 3.158 -9.486 5.186 1.00 90.00 316 ASN A N 1
ATOM 2572 C CA . ASN A 1 316 ? 1.952 -9.892 4.481 1.00 90.00 316 ASN A CA 1
ATOM 2573 C C . ASN A 1 316 ? 2.226 -10.054 2.981 1.00 90.00 316 ASN A C 1
ATOM 2575 O O . ASN A 1 316 ? 2.341 -9.078 2.247 1.00 90.00 316 ASN A O 1
ATOM 2579 N N . THR A 1 317 ? 2.325 -11.292 2.511 1.00 93.62 317 THR A N 1
ATOM 2580 C CA . THR A 1 317 ? 2.570 -11.606 1.096 1.00 93.62 317 THR A CA 1
ATOM 2581 C C . THR A 1 317 ? 1.638 -12.714 0.640 1.00 93.62 317 THR A C 1
ATOM 2583 O O . THR A 1 317 ? 1.576 -13.758 1.292 1.00 93.62 317 THR A O 1
ATOM 2586 N N . ASP A 1 318 ? 0.979 -12.536 -0.500 1.00 96.19 318 ASP A N 1
ATOM 2587 C CA . ASP A 1 318 ? 0.190 -13.592 -1.140 1.00 96.19 318 ASP A CA 1
ATOM 2588 C C . ASP A 1 318 ? 0.405 -13.602 -2.655 1.00 96.19 318 ASP A C 1
ATOM 2590 O O . ASP A 1 318 ? 0.842 -12.613 -3.240 1.00 96.19 318 ASP A O 1
ATOM 2594 N N . ARG A 1 319 ? 0.129 -14.730 -3.306 1.00 97.12 319 ARG A N 1
ATOM 2595 C CA . ARG A 1 319 ? 0.261 -14.853 -4.756 1.00 97.12 319 ARG A CA 1
ATOM 2596 C C . ARG A 1 319 ? -0.956 -14.230 -5.438 1.00 97.12 319 ARG A C 1
ATOM 2598 O O . ARG A 1 319 ? -2.080 -14.668 -5.210 1.00 97.12 319 ARG A O 1
ATOM 2605 N N . LEU A 1 320 ? -0.725 -13.267 -6.332 1.00 97.31 320 LEU A N 1
ATOM 2606 C CA . LEU A 1 320 ? -1.755 -12.783 -7.250 1.00 97.31 320 LEU A CA 1
ATOM 2607 C C . LEU A 1 320 ? -1.943 -13.778 -8.395 1.00 97.31 320 LEU A C 1
ATOM 2609 O O . LEU A 1 320 ? -3.018 -14.338 -8.562 1.00 97.31 320 LEU A O 1
ATOM 2613 N N . CYS A 1 321 ? -0.889 -14.023 -9.172 1.00 97.44 321 CYS A N 1
ATOM 2614 C CA . CYS A 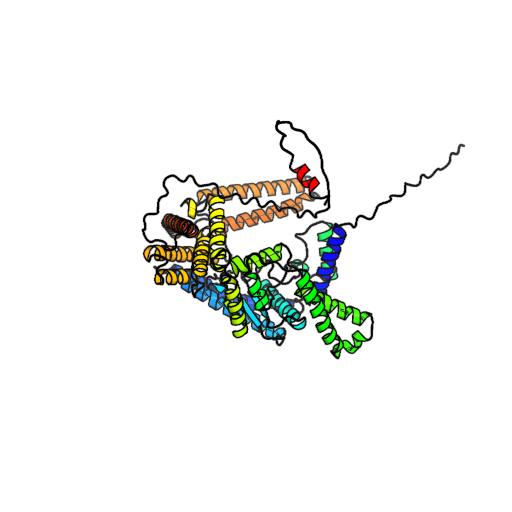1 321 ? -0.893 -14.925 -10.323 1.00 97.44 321 CYS A CA 1
ATOM 2615 C C . CYS A 1 321 ? 0.531 -15.402 -10.663 1.00 97.44 321 CYS A C 1
ATOM 2617 O O . CYS A 1 321 ? 1.498 -15.032 -9.994 1.00 97.44 321 CYS A O 1
ATOM 2619 N N . GLY A 1 322 ? 0.649 -16.250 -11.688 1.00 96.94 322 GLY A N 1
ATOM 2620 C CA . GLY A 1 322 ? 1.919 -16.813 -12.156 1.00 96.94 322 GLY A CA 1
ATOM 2621 C C . GLY A 1 322 ? 2.350 -18.094 -11.432 1.00 96.94 322 GLY A C 1
ATOM 2622 O O . GLY A 1 322 ? 1.537 -18.777 -10.797 1.00 96.94 322 GLY A O 1
ATOM 2623 N N . ASP A 1 323 ? 3.632 -18.423 -11.570 1.00 98.38 323 ASP A N 1
ATOM 2624 C CA . ASP A 1 323 ? 4.255 -19.699 -11.216 1.00 98.38 323 ASP A CA 1
ATOM 2625 C C . ASP A 1 323 ? 4.321 -19.940 -9.694 1.00 98.38 323 ASP A C 1
ATOM 2627 O O . ASP A 1 323 ? 4.973 -19.216 -8.937 1.00 98.38 323 ASP A O 1
ATOM 2631 N N . ILE A 1 324 ? 3.639 -20.996 -9.238 1.00 98.19 324 ILE A N 1
ATOM 2632 C CA . ILE A 1 324 ? 3.584 -21.390 -7.822 1.00 98.19 324 ILE A CA 1
ATOM 2633 C C . ILE A 1 324 ? 4.967 -21.810 -7.283 1.00 98.19 324 ILE A C 1
ATOM 2635 O O . ILE A 1 324 ? 5.316 -21.365 -6.184 1.00 98.19 324 ILE A O 1
ATOM 2639 N N . PRO A 1 325 ? 5.778 -22.622 -7.995 1.00 98.38 325 PRO A N 1
ATOM 2640 C CA . PRO A 1 325 ? 7.137 -22.941 -7.557 1.00 98.38 325 PRO A CA 1
ATOM 2641 C C . PRO A 1 325 ? 8.010 -21.711 -7.271 1.00 98.38 325 PRO A C 1
ATOM 2643 O O . PRO A 1 325 ? 8.665 -21.676 -6.229 1.00 98.38 325 PRO A O 1
ATOM 2646 N N . LEU A 1 326 ? 7.989 -20.678 -8.121 1.00 97.81 326 LEU A N 1
ATOM 2647 C CA . LEU A 1 326 ? 8.722 -19.429 -7.881 1.00 97.81 326 LEU A CA 1
ATOM 2648 C C . LEU A 1 326 ? 8.212 -18.678 -6.649 1.00 97.81 326 LEU A C 1
ATOM 2650 O O . LEU A 1 326 ? 9.019 -18.193 -5.853 1.00 97.81 326 LEU A O 1
ATOM 2654 N N . PHE A 1 327 ? 6.895 -18.620 -6.441 1.00 98.12 327 PHE A N 1
ATOM 2655 C CA . PHE A 1 327 ? 6.331 -18.025 -5.227 1.00 98.12 327 PHE A CA 1
ATOM 2656 C C . PHE A 1 327 ? 6.772 -18.776 -3.963 1.00 98.12 327 PHE A C 1
ATOM 2658 O O . PHE A 1 327 ? 7.177 -18.163 -2.973 1.00 98.12 327 PHE A O 1
ATOM 2665 N N . ASN A 1 328 ? 6.760 -20.109 -4.000 1.00 97.69 328 ASN A N 1
ATOM 2666 C CA . ASN A 1 328 ? 7.222 -20.937 -2.887 1.00 97.69 328 ASN A CA 1
ATOM 2667 C C . ASN A 1 328 ? 8.726 -20.772 -2.641 1.00 97.69 328 ASN A C 1
ATOM 2669 O O . ASN A 1 328 ? 9.148 -20.693 -1.487 1.00 97.69 328 ASN A O 1
ATOM 2673 N N . LYS A 1 329 ? 9.524 -20.645 -3.707 1.00 97.62 329 LYS A N 1
ATOM 2674 C CA . LYS A 1 329 ? 10.957 -20.336 -3.637 1.00 97.62 329 LYS A CA 1
ATOM 2675 C C . LYS A 1 329 ? 11.198 -19.002 -2.929 1.00 97.62 329 LYS A C 1
ATOM 2677 O O . LYS A 1 329 ? 12.000 -18.952 -1.998 1.00 97.62 329 LYS A O 1
ATOM 2682 N N . PHE A 1 330 ? 10.457 -17.956 -3.305 1.00 96.88 330 PHE A N 1
ATOM 2683 C CA . PHE A 1 330 ? 10.474 -16.664 -2.615 1.00 96.88 330 PHE A CA 1
ATOM 2684 C C . PHE A 1 330 ? 10.132 -16.821 -1.126 1.00 96.88 330 PHE A C 1
ATOM 2686 O O . PHE A 1 330 ? 10.926 -16.415 -0.277 1.00 96.88 330 PHE A O 1
ATOM 2693 N N . LYS A 1 331 ? 9.001 -17.460 -0.787 1.00 95.69 331 LYS A N 1
ATOM 2694 C CA . LYS A 1 331 ? 8.591 -17.644 0.616 1.00 95.69 331 LYS A CA 1
ATOM 2695 C C . LYS A 1 331 ? 9.637 -18.398 1.435 1.00 95.69 331 LYS A C 1
ATOM 2697 O O . LYS A 1 331 ? 9.935 -17.986 2.551 1.00 95.69 331 LYS A O 1
ATOM 2702 N N . ALA A 1 332 ? 10.225 -19.458 0.883 1.00 95.94 332 ALA A N 1
ATOM 2703 C CA . ALA A 1 332 ? 11.260 -20.234 1.559 1.00 95.94 332 ALA A CA 1
ATOM 2704 C C . ALA A 1 332 ? 12.520 -19.397 1.835 1.00 95.94 332 ALA A C 1
ATOM 2706 O O . ALA A 1 332 ? 13.058 -19.434 2.941 1.00 95.94 332 ALA A O 1
ATOM 2707 N N . LYS A 1 333 ? 12.977 -18.599 0.860 1.00 96.12 333 LYS A N 1
ATOM 2708 C CA . LYS A 1 333 ? 14.125 -17.697 1.047 1.00 96.12 333 LYS A CA 1
ATOM 2709 C C . LYS A 1 333 ? 13.827 -16.595 2.059 1.00 96.12 333 LYS A C 1
ATOM 2711 O O . LYS A 1 333 ? 14.648 -16.361 2.942 1.00 96.12 333 LYS A O 1
ATOM 2716 N N . LYS A 1 334 ? 12.643 -15.982 1.973 1.00 94.19 334 LYS A N 1
ATOM 2717 C CA . LYS A 1 334 ? 12.168 -14.972 2.925 1.00 94.19 334 LYS A CA 1
ATOM 2718 C C . LYS A 1 334 ? 12.170 -15.521 4.352 1.00 94.19 334 LYS A C 1
ATOM 2720 O O . LYS A 1 334 ? 12.767 -14.923 5.239 1.00 94.19 334 LYS A O 1
ATOM 2725 N N . ASN A 1 335 ? 11.560 -16.688 4.560 1.00 92.44 335 ASN A N 1
ATOM 2726 C CA . ASN A 1 335 ? 11.485 -17.322 5.876 1.00 92.44 335 ASN A CA 1
ATOM 2727 C C . ASN A 1 335 ? 12.871 -17.664 6.420 1.00 92.44 335 ASN A C 1
ATOM 2729 O O . ASN A 1 335 ? 13.154 -17.325 7.562 1.00 92.44 335 ASN A O 1
ATOM 2733 N N . LYS A 1 336 ? 13.769 -18.198 5.581 1.00 94.00 336 LYS A N 1
ATOM 2734 C CA . LYS A 1 336 ? 15.156 -18.469 5.980 1.00 94.00 336 LYS A CA 1
ATOM 2735 C C . LYS A 1 336 ? 15.874 -17.216 6.491 1.00 94.00 336 LYS A C 1
ATOM 2737 O O . LYS A 1 336 ? 16.646 -17.312 7.436 1.00 94.00 336 LYS A O 1
ATOM 2742 N N . ILE A 1 337 ? 15.649 -16.055 5.868 1.00 93.25 337 ILE A N 1
ATOM 2743 C CA . ILE A 1 337 ? 16.213 -14.777 6.334 1.00 93.25 337 ILE A CA 1
ATOM 2744 C C . ILE A 1 337 ? 15.587 -14.379 7.673 1.00 93.25 337 ILE A C 1
ATOM 2746 O O . ILE A 1 337 ? 16.301 -14.029 8.607 1.00 93.25 337 ILE A O 1
ATOM 2750 N N . LEU A 1 338 ? 14.265 -14.468 7.793 1.00 91.50 338 LEU A N 1
ATOM 2751 C CA . LEU A 1 338 ? 13.535 -14.080 9.001 1.00 91.50 338 LEU A CA 1
ATOM 2752 C C . LEU A 1 338 ? 13.810 -14.992 10.212 1.00 91.50 338 LEU A C 1
ATOM 2754 O O . LEU A 1 338 ? 13.688 -14.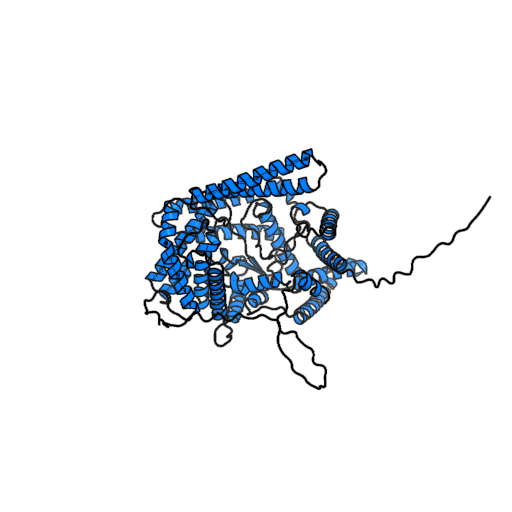542 11.347 1.00 91.50 338 LEU A O 1
ATOM 2758 N N . GLU A 1 339 ? 14.196 -16.243 9.974 1.00 91.62 339 GLU A N 1
ATOM 2759 C CA . GLU A 1 339 ? 14.590 -17.232 10.990 1.00 91.62 339 GLU A CA 1
ATOM 2760 C C . GLU A 1 339 ? 16.061 -17.089 11.419 1.00 91.62 339 GLU A C 1
ATOM 2762 O O . GLU A 1 339 ? 16.509 -17.761 12.350 1.00 91.62 339 GLU A O 1
ATOM 2767 N N . THR A 1 340 ? 16.840 -16.210 10.771 1.00 91.50 340 THR A N 1
ATOM 2768 C CA . THR A 1 340 ? 18.199 -15.913 11.242 1.00 91.50 340 THR A CA 1
ATOM 2769 C C . THR A 1 340 ? 18.151 -15.319 12.644 1.00 91.50 340 THR A C 1
ATOM 2771 O O . THR A 1 340 ? 17.307 -14.476 12.949 1.00 91.50 340 THR A O 1
ATOM 2774 N N . LYS A 1 341 ? 19.054 -15.772 13.518 1.00 87.62 341 LYS A N 1
ATOM 2775 C CA . LYS A 1 341 ? 19.140 -15.254 14.882 1.00 87.62 341 LYS A CA 1
ATOM 2776 C C . LYS A 1 341 ? 19.984 -13.984 14.911 1.00 87.62 341 LYS A C 1
ATOM 2778 O O . LYS A 1 341 ? 21.110 -13.978 14.423 1.00 87.62 341 LYS A O 1
ATOM 2783 N N . SER A 1 342 ? 19.446 -12.946 15.533 1.00 75.56 342 SER A N 1
ATOM 2784 C CA . SER A 1 342 ? 20.119 -11.698 15.884 1.00 75.56 342 SER A CA 1
ATOM 2785 C C . SER A 1 342 ? 19.942 -11.518 17.393 1.00 75.56 342 SER A C 1
ATOM 2787 O O . SER A 1 342 ? 18.820 -11.599 17.891 1.00 75.56 342 SER A O 1
ATOM 2789 N N . GLU A 1 343 ? 21.041 -11.390 18.143 1.00 77.12 343 GLU A N 1
ATOM 2790 C CA . GLU A 1 343 ? 21.010 -11.245 19.615 1.00 77.12 343 GLU A CA 1
ATOM 2791 C C . GLU A 1 343 ? 20.226 -12.368 20.336 1.00 77.12 343 GLU A C 1
ATOM 2793 O O . GLU A 1 343 ? 19.500 -12.150 21.303 1.00 77.12 343 GLU A O 1
ATOM 2798 N N . GLY A 1 344 ? 20.337 -13.605 19.838 1.00 78.56 344 GLY A N 1
ATOM 2799 C CA . GLY A 1 344 ? 19.687 -14.782 20.430 1.00 78.56 344 GLY A CA 1
ATOM 2800 C C . GLY A 1 344 ? 18.195 -14.945 20.106 1.00 78.56 344 GLY A C 1
ATOM 2801 O O . GLY A 1 344 ? 17.640 -16.004 20.400 1.00 78.56 344 GLY A O 1
ATOM 2802 N N . LYS A 1 345 ? 17.559 -13.970 19.445 1.00 82.44 345 LYS A N 1
ATOM 2803 C CA . LYS A 1 345 ? 16.166 -14.044 18.970 1.00 82.44 345 LYS A CA 1
ATOM 2804 C C . LYS A 1 345 ? 16.114 -14.145 17.450 1.00 82.44 345 LYS A C 1
ATOM 2806 O O . LYS A 1 345 ? 17.007 -13.664 16.762 1.00 82.44 345 LYS A O 1
ATOM 2811 N N . GLU A 1 346 ? 15.073 -14.768 16.908 1.00 88.38 346 GLU A N 1
ATOM 2812 C CA . GLU A 1 346 ? 14.835 -14.723 15.461 1.00 88.38 346 GLU A CA 1
ATOM 2813 C C . GLU A 1 346 ? 14.605 -13.276 15.003 1.00 88.38 346 GLU A C 1
ATOM 2815 O O . GLU A 1 346 ? 13.919 -12.501 15.678 1.00 88.38 346 GLU A O 1
ATOM 2820 N N . LEU A 1 347 ? 15.130 -12.916 13.830 1.00 89.75 347 LEU A N 1
ATOM 2821 C CA . LEU A 1 347 ? 14.951 -11.596 13.224 1.00 89.75 347 LEU A CA 1
ATOM 2822 C C . LEU A 1 347 ? 13.463 -11.232 13.104 1.00 89.75 347 LEU A C 1
ATOM 2824 O O . LEU A 1 347 ? 13.068 -10.096 13.356 1.00 89.75 347 LEU A O 1
ATOM 2828 N N . LYS A 1 348 ? 12.619 -12.216 12.793 1.00 90.50 348 LYS A N 1
ATOM 2829 C CA . LYS A 1 348 ? 11.157 -12.092 12.768 1.00 90.50 348 LYS A CA 1
ATOM 2830 C C . LYS A 1 348 ? 10.579 -11.544 14.072 1.00 90.50 348 LYS A C 1
ATOM 2832 O O . LYS A 1 348 ? 9.778 -10.609 14.053 1.00 90.50 348 LYS A O 1
ATOM 2837 N N . ALA A 1 349 ? 11.014 -12.109 15.197 1.00 90.81 349 ALA A N 1
ATOM 2838 C CA . ALA A 1 349 ? 10.560 -11.720 16.524 1.00 90.81 349 ALA A CA 1
ATOM 2839 C C . ALA A 1 349 ? 11.019 -10.298 16.875 1.00 90.81 349 ALA A C 1
ATOM 2841 O O . ALA A 1 349 ? 10.241 -9.514 17.424 1.00 90.81 349 ALA A O 1
ATOM 2842 N N . LYS A 1 350 ? 12.257 -9.953 16.499 1.00 90.56 350 LYS A N 1
ATOM 2843 C CA . LYS A 1 350 ? 12.812 -8.602 16.642 1.00 90.56 350 LYS A CA 1
ATOM 2844 C C . LYS A 1 350 ? 11.996 -7.575 15.851 1.00 90.56 350 LYS A C 1
ATOM 2846 O O . LYS A 1 350 ? 11.472 -6.642 16.454 1.00 90.56 350 LYS A O 1
ATOM 2851 N N . ILE A 1 351 ? 11.788 -7.800 14.549 1.00 90.19 351 ILE A N 1
ATOM 2852 C CA . ILE A 1 351 ? 10.999 -6.915 13.671 1.00 90.19 351 ILE A CA 1
ATOM 2853 C C . ILE A 1 351 ? 9.588 -6.696 14.234 1.00 90.19 351 ILE A C 1
ATOM 2855 O O . ILE A 1 351 ? 9.120 -5.558 14.284 1.00 90.19 351 ILE A O 1
ATOM 2859 N N . ALA A 1 352 ? 8.918 -7.764 14.684 1.00 92.50 352 ALA A N 1
ATOM 2860 C CA . ALA A 1 352 ? 7.565 -7.675 15.229 1.00 92.50 352 ALA A CA 1
ATOM 2861 C C . ALA A 1 352 ? 7.489 -6.771 16.471 1.00 92.50 352 ALA A C 1
ATOM 2863 O O . ALA A 1 352 ? 6.635 -5.884 16.549 1.00 92.50 352 ALA A O 1
ATOM 2864 N N . LYS A 1 353 ? 8.394 -6.975 17.441 1.00 92.81 353 LYS A N 1
ATOM 2865 C CA . LYS A 1 353 ? 8.425 -6.190 18.684 1.00 92.81 353 LYS A CA 1
ATOM 2866 C C . LYS A 1 353 ? 8.856 -4.746 18.415 1.00 92.81 353 LYS A C 1
ATOM 2868 O O . LYS A 1 353 ? 8.189 -3.834 18.890 1.00 92.81 353 LYS A O 1
ATOM 2873 N N . GLU A 1 354 ? 9.904 -4.516 17.621 1.00 91.94 354 GLU A N 1
ATOM 2874 C CA . GLU A 1 354 ? 10.388 -3.165 17.282 1.00 91.94 354 GLU A CA 1
ATOM 2875 C C . GLU A 1 354 ? 9.331 -2.332 16.555 1.00 91.94 354 GLU A C 1
ATOM 2877 O O . GLU A 1 354 ? 9.117 -1.159 16.881 1.00 91.94 354 GLU A O 1
ATOM 2882 N N . LYS A 1 355 ? 8.625 -2.941 15.594 1.00 91.69 355 LYS A N 1
ATOM 2883 C CA . LYS A 1 355 ? 7.538 -2.262 14.889 1.00 91.69 355 LYS A CA 1
ATOM 2884 C C . LYS A 1 355 ? 6.412 -1.883 15.847 1.00 91.69 355 LYS A C 1
ATOM 2886 O O . LYS A 1 355 ? 5.917 -0.761 15.777 1.00 91.69 355 LYS A O 1
ATOM 2891 N N . MET A 1 356 ? 6.046 -2.782 16.759 1.00 95.00 356 MET A N 1
ATOM 2892 C CA . MET A 1 356 ? 5.010 -2.505 17.752 1.00 95.00 356 MET A CA 1
ATOM 2893 C C . MET A 1 356 ? 5.429 -1.410 18.740 1.00 95.00 356 MET A C 1
ATOM 2895 O O . MET A 1 356 ? 4.638 -0.517 19.028 1.00 95.00 356 MET A O 1
ATOM 2899 N N . ILE A 1 357 ? 6.685 -1.417 19.202 1.00 95.75 357 ILE A N 1
ATOM 2900 C CA . ILE A 1 357 ? 7.246 -0.347 20.043 1.00 95.75 357 ILE A CA 1
ATOM 2901 C C . ILE A 1 357 ? 7.156 0.999 19.318 1.00 95.75 357 ILE A C 1
ATOM 2903 O O . ILE A 1 357 ? 6.715 1.981 19.909 1.00 95.75 357 ILE A O 1
ATOM 2907 N N . THR A 1 358 ? 7.507 1.035 18.030 1.00 94.12 358 THR A N 1
ATOM 2908 C CA . THR A 1 358 ? 7.435 2.253 17.207 1.00 94.12 358 THR A CA 1
ATOM 2909 C C . THR A 1 358 ? 5.998 2.777 17.103 1.00 94.12 358 THR A C 1
ATOM 2911 O O . THR A 1 358 ? 5.759 3.973 17.270 1.00 94.12 358 THR A O 1
ATOM 2914 N N . ASP A 1 359 ? 5.023 1.894 16.874 1.00 93.81 359 ASP A N 1
ATOM 2915 C CA . ASP A 1 359 ? 3.607 2.275 16.785 1.00 93.81 359 ASP A CA 1
ATOM 2916 C C . ASP A 1 359 ? 3.060 2.784 18.131 1.00 93.81 359 ASP A C 1
ATOM 2918 O O . ASP A 1 359 ? 2.352 3.792 18.172 1.00 93.81 359 ASP A O 1
ATOM 2922 N N . ILE A 1 360 ? 3.438 2.139 19.241 1.00 96.00 360 ILE A N 1
ATOM 2923 C CA . ILE A 1 360 ? 3.095 2.564 20.608 1.00 96.00 360 ILE A CA 1
ATOM 2924 C C . ILE A 1 360 ? 3.695 3.939 20.919 1.00 96.00 360 ILE A C 1
ATOM 2926 O O . ILE A 1 360 ? 2.995 4.823 21.413 1.00 96.00 360 ILE A O 1
ATOM 2930 N N . GLN A 1 361 ? 4.974 4.156 20.598 1.00 95.81 361 GLN A N 1
ATOM 2931 C CA . GLN A 1 361 ? 5.631 5.454 20.762 1.00 95.81 361 GLN A CA 1
ATOM 2932 C C . GLN A 1 361 ? 4.926 6.540 19.949 1.00 95.81 361 GLN A C 1
ATOM 2934 O O . GLN A 1 361 ? 4.684 7.626 20.471 1.00 95.81 361 GLN A O 1
ATOM 2939 N N . GLY A 1 362 ? 4.535 6.239 18.708 1.00 93.31 362 GLY A N 1
ATOM 2940 C CA . GLY A 1 362 ? 3.760 7.157 17.876 1.00 93.31 362 GLY A CA 1
ATOM 2941 C C . GLY A 1 362 ? 2.411 7.534 18.500 1.00 93.31 362 GLY A C 1
ATOM 2942 O O . GLY A 1 362 ? 1.992 8.686 18.404 1.00 93.31 362 GLY A O 1
ATOM 2943 N N . ILE A 1 363 ? 1.746 6.599 19.185 1.00 93.12 363 ILE A N 1
ATOM 2944 C CA . ILE A 1 363 ? 0.510 6.876 19.934 1.00 93.12 363 ILE A CA 1
ATOM 2945 C C . ILE A 1 363 ? 0.773 7.791 21.135 1.00 93.12 363 ILE A C 1
ATOM 2947 O O . ILE A 1 363 ? 0.062 8.785 21.293 1.00 93.12 363 ILE A O 1
ATOM 2951 N N . TYR A 1 364 ? 1.806 7.513 21.937 1.00 94.00 364 TYR A N 1
ATOM 2952 C CA . TYR A 1 364 ? 2.181 8.377 23.063 1.00 94.00 364 TYR A CA 1
ATOM 2953 C C . TYR A 1 364 ? 2.552 9.792 22.610 1.00 94.00 364 TYR A C 1
ATOM 2955 O O . TYR A 1 364 ? 2.096 10.761 23.207 1.00 94.00 364 TYR A O 1
ATOM 2963 N N . GLN A 1 365 ? 3.328 9.920 21.530 1.00 92.19 365 GLN A N 1
ATOM 2964 C CA . GLN A 1 365 ? 3.746 11.213 20.980 1.00 92.19 365 GLN A CA 1
ATOM 2965 C C . GLN A 1 365 ? 2.564 12.060 20.504 1.00 92.19 365 GLN A C 1
ATOM 2967 O O . GLN A 1 365 ? 2.572 13.275 20.678 1.00 92.19 365 GLN A O 1
ATOM 2972 N N . LYS A 1 366 ? 1.539 11.434 19.913 1.00 88.38 366 LYS A N 1
ATOM 2973 C CA . LYS A 1 366 ? 0.318 12.142 19.506 1.00 88.38 366 LYS A CA 1
ATOM 2974 C C . LYS A 1 366 ? -0.511 12.620 20.698 1.00 88.38 366 LYS A C 1
ATOM 2976 O O . LYS A 1 366 ? -1.219 13.614 20.568 1.00 88.38 366 LYS A O 1
ATOM 2981 N N . GLY A 1 367 ? -0.496 11.894 21.818 1.00 88.31 367 GLY A N 1
ATOM 2982 C CA . GLY A 1 367 ? -1.172 12.255 23.073 1.00 88.31 367 GLY A CA 1
ATOM 2983 C C . GLY A 1 367 ? -2.710 12.228 23.058 1.00 88.31 367 GLY A C 1
ATOM 2984 O O . GLY A 1 367 ? -3.317 12.216 24.120 1.00 88.31 367 GLY A O 1
ATOM 2985 N N . LYS A 1 368 ? -3.345 12.192 21.880 1.00 87.50 368 LYS A N 1
ATOM 2986 C CA . LYS A 1 368 ? -4.807 12.301 21.698 1.00 87.50 368 LYS A CA 1
ATOM 2987 C C . LYS A 1 368 ? -5.469 11.049 21.109 1.00 87.50 368 LYS A C 1
ATOM 2989 O O . LYS A 1 368 ? -6.618 11.095 20.698 1.00 87.50 368 LYS A O 1
ATOM 2994 N N . SER A 1 369 ? -4.735 9.943 21.007 1.00 90.12 369 SER A N 1
ATOM 2995 C CA . SER A 1 369 ? -5.260 8.694 20.443 1.00 90.12 369 SER A CA 1
ATOM 2996 C C . SER A 1 369 ? -6.328 8.084 21.349 1.00 90.12 369 SER A C 1
ATOM 2998 O O . SER A 1 369 ? -6.102 7.974 22.555 1.00 90.12 369 SER A O 1
ATOM 3000 N N . VAL A 1 370 ? -7.406 7.562 20.760 1.00 91.44 370 VAL A N 1
ATOM 3001 C CA . VAL A 1 370 ? -8.464 6.807 21.461 1.00 91.44 370 VAL A CA 1
ATOM 3002 C C . VAL A 1 370 ? -7.915 5.636 22.287 1.00 91.44 370 VAL A C 1
ATOM 3004 O O . VAL A 1 370 ? -8.443 5.320 23.348 1.00 91.44 370 VAL A O 1
ATOM 3007 N N . PHE A 1 371 ? -6.812 5.028 21.841 1.00 93.44 371 PHE A N 1
ATOM 3008 C CA . PHE A 1 371 ? -6.119 3.945 22.546 1.00 93.44 371 PHE A CA 1
ATOM 3009 C C . PHE A 1 371 ? -5.447 4.400 23.849 1.00 93.44 371 PHE A C 1
ATOM 3011 O O . PHE A 1 371 ? -5.233 3.592 24.749 1.00 93.44 371 PHE A O 1
ATOM 3018 N N . LEU A 1 372 ? -5.101 5.686 23.941 1.00 92.31 372 LEU A N 1
ATOM 3019 C CA . LEU A 1 372 ? -4.428 6.278 25.092 1.00 92.31 372 LEU A CA 1
ATOM 3020 C C . LEU A 1 372 ? -5.432 6.961 26.028 1.00 92.31 372 LEU A C 1
ATOM 3022 O O . LEU A 1 372 ? -5.458 6.673 27.225 1.00 92.31 372 LEU A O 1
ATOM 3026 N N . THR A 1 373 ? -6.263 7.852 25.486 1.00 92.12 373 THR A N 1
ATOM 3027 C CA . THR A 1 373 ? -7.208 8.663 26.268 1.00 92.12 373 THR A CA 1
ATOM 3028 C C . THR A 1 373 ? -8.445 7.850 26.652 1.00 92.12 373 THR A C 1
ATOM 3030 O O . THR A 1 373 ? -8.857 7.846 27.814 1.00 92.12 373 THR A O 1
ATOM 3033 N N . GLY A 1 374 ? -8.971 7.052 25.717 1.00 90.69 374 GLY A N 1
ATOM 3034 C CA . GLY A 1 374 ? -10.322 6.491 25.803 1.00 90.69 374 GLY A CA 1
ATOM 3035 C C . GLY A 1 374 ? -11.408 7.500 25.470 1.00 90.69 374 GLY A C 1
ATOM 3036 O O . GLY A 1 374 ? -12.545 7.308 25.883 1.00 90.69 374 GLY A O 1
ATOM 3037 N N . GLU A 1 375 ? -11.056 8.574 24.771 1.00 90.25 375 GLU A N 1
ATOM 3038 C CA . GLU A 1 375 ? -11.956 9.662 24.406 1.00 90.25 375 GLU A CA 1
ATOM 3039 C C . GLU A 1 375 ? -11.915 9.861 22.894 1.00 90.25 375 GLU A C 1
ATOM 3041 O O . GLU A 1 375 ? -10.861 9.706 22.270 1.00 90.25 375 GLU A O 1
ATOM 3046 N N . LEU A 1 376 ? -13.062 10.203 22.306 1.00 88.06 376 LEU A N 1
ATOM 3047 C CA . LEU A 1 376 ? -13.128 10.599 20.903 1.00 88.06 376 LEU A CA 1
ATOM 3048 C C . LEU A 1 376 ? -12.625 12.034 20.762 1.00 88.06 376 LEU A C 1
ATOM 3050 O O . LEU A 1 376 ? -13.021 12.913 21.523 1.00 88.06 376 LEU A O 1
ATOM 3054 N N . GLY A 1 377 ? -11.750 12.258 19.784 1.00 85.69 377 GLY A N 1
ATOM 3055 C CA . GLY A 1 377 ? -11.420 13.607 19.342 1.00 85.69 377 GLY A CA 1
ATOM 3056 C C . GLY A 1 377 ? -12.551 14.220 18.514 1.00 85.69 377 GLY A C 1
ATOM 3057 O O . GLY A 1 377 ? -13.553 13.561 18.233 1.00 85.69 377 GLY A O 1
ATOM 3058 N N . LYS A 1 378 ? -12.337 15.466 18.072 1.00 85.75 378 LYS A N 1
ATOM 3059 C CA . LYS A 1 378 ? -13.304 16.200 17.243 1.00 85.75 378 LYS A CA 1
ATOM 3060 C C . LYS A 1 378 ? -13.690 15.471 15.964 1.00 85.75 378 LYS A C 1
ATOM 3062 O O . LYS A 1 378 ? -14.845 15.366 15.558 1.00 85.75 378 LYS A O 1
ATOM 3067 N N . THR A 1 379 ? -12.650 14.958 15.324 1.00 87.69 379 THR A N 1
ATOM 3068 C CA . THR A 1 379 ? -12.736 14.110 14.151 1.00 87.69 379 THR A CA 1
ATOM 3069 C C . THR A 1 379 ? -11.931 12.848 14.395 1.00 87.69 379 THR A C 1
ATOM 3071 O O . THR A 1 379 ? -11.069 12.805 15.279 1.00 87.69 379 THR A O 1
ATOM 3074 N N . LEU A 1 380 ? -12.206 11.814 13.606 1.00 87.19 380 LEU A N 1
ATOM 3075 C CA . LEU A 1 380 ? -11.471 10.558 13.687 1.00 87.19 380 LEU A CA 1
ATOM 3076 C C . LEU A 1 380 ? -11.258 9.967 12.303 1.00 87.19 380 LEU A C 1
ATOM 3078 O O . LEU A 1 380 ? -12.210 9.670 11.582 1.00 87.19 380 LEU A O 1
ATOM 3082 N N . ASP A 1 381 ? -9.993 9.755 11.952 1.00 88.31 381 ASP A N 1
ATOM 3083 C CA . ASP A 1 381 ? -9.618 8.940 10.798 1.00 88.31 381 ASP A CA 1
ATOM 3084 C C . ASP A 1 381 ? -9.688 7.462 11.205 1.00 88.31 381 ASP A C 1
ATOM 3086 O O . ASP A 1 381 ? -8.774 6.933 11.844 1.00 88.31 381 ASP A O 1
ATOM 3090 N N . LEU A 1 382 ? -10.769 6.768 10.834 1.00 87.44 382 LEU A N 1
ATOM 3091 C CA . LEU A 1 382 ? -10.988 5.373 11.238 1.00 87.44 382 LEU A CA 1
ATOM 3092 C C . LEU A 1 382 ? -9.830 4.453 10.845 1.00 87.44 382 LEU A C 1
ATOM 3094 O O . LEU A 1 382 ? -9.433 3.567 11.610 1.00 87.44 382 LEU A O 1
ATOM 3098 N N . LYS A 1 383 ? -9.278 4.642 9.640 1.00 88.00 383 LYS A N 1
ATOM 3099 C CA . LYS A 1 383 ? -8.193 3.801 9.130 1.00 88.00 383 LYS A CA 1
ATOM 3100 C C . LYS A 1 383 ? -6.957 3.995 9.996 1.00 88.00 383 LYS A C 1
ATOM 3102 O O . LYS A 1 383 ? -6.326 3.003 10.355 1.00 88.00 383 LYS A O 1
ATOM 3107 N N . ARG A 1 384 ? -6.581 5.239 10.303 1.00 87.06 384 ARG A N 1
ATOM 3108 C CA . ARG A 1 384 ? -5.329 5.565 11.005 1.00 87.06 384 ARG A CA 1
ATOM 3109 C C . ARG A 1 384 ? -5.433 5.460 12.522 1.00 87.06 384 ARG A C 1
ATOM 3111 O O . ARG A 1 384 ? -4.417 5.151 13.143 1.00 87.06 384 ARG A O 1
ATOM 3118 N N . GLU A 1 385 ? -6.603 5.720 13.092 1.00 87.31 385 GLU A N 1
ATOM 3119 C CA . GLU A 1 385 ? -6.793 5.922 14.533 1.00 87.31 385 GLU A CA 1
ATOM 3120 C C . GLU A 1 385 ? -7.610 4.828 15.222 1.00 87.31 385 GLU A C 1
ATOM 3122 O O . GLU A 1 385 ? -7.531 4.731 16.439 1.00 87.31 385 GLU A O 1
ATOM 3127 N N . LEU A 1 386 ? -8.313 3.959 14.483 1.00 89.94 386 LEU A N 1
ATOM 3128 C CA . LEU A 1 386 ? -8.983 2.778 15.049 1.00 89.94 386 LEU A CA 1
ATOM 3129 C C . LEU A 1 386 ? -8.439 1.471 14.470 1.00 89.94 386 LEU A C 1
ATOM 3131 O O . LEU A 1 386 ? -7.877 0.647 15.185 1.00 89.94 386 LEU A O 1
ATOM 3135 N N . TYR A 1 387 ? -8.582 1.278 13.160 1.00 94.12 387 TYR A N 1
ATOM 3136 C CA . TYR A 1 387 ? -8.312 -0.005 12.510 1.00 94.12 387 TYR A CA 1
ATOM 3137 C C . TYR A 1 387 ? -6.815 -0.355 12.495 1.00 94.12 387 TYR A C 1
ATOM 3139 O O . TYR A 1 387 ? -6.429 -1.468 12.852 1.00 94.12 387 TYR A O 1
ATOM 3147 N N . ARG A 1 388 ? -5.945 0.587 12.092 1.00 93.06 388 ARG A N 1
ATOM 3148 C CA . ARG A 1 388 ? -4.527 0.291 11.818 1.00 93.06 388 ARG A CA 1
ATOM 3149 C C . ARG A 1 388 ? -3.771 -0.210 13.039 1.00 93.06 388 ARG A C 1
ATOM 3151 O O . ARG A 1 388 ? -2.952 -1.102 12.883 1.00 93.06 388 ARG A O 1
ATOM 3158 N N . PHE A 1 389 ? -3.997 0.342 14.228 1.00 95.38 389 PHE A N 1
ATOM 3159 C CA . PHE A 1 389 ? -3.239 -0.096 15.401 1.00 95.38 389 PHE A CA 1
ATOM 3160 C C . PHE A 1 389 ? -3.496 -1.575 15.720 1.00 95.38 389 PHE A C 1
ATOM 3162 O O . PHE A 1 389 ? -2.551 -2.328 15.939 1.00 95.38 389 PHE A O 1
ATOM 3169 N N . ILE A 1 390 ? -4.757 -2.004 15.675 1.00 96.12 390 ILE A N 1
ATOM 3170 C CA . ILE A 1 390 ? -5.148 -3.381 16.001 1.00 96.12 390 ILE A CA 1
ATOM 3171 C C . ILE A 1 390 ? -4.724 -4.345 14.899 1.00 96.12 390 ILE A C 1
ATOM 3173 O O . ILE A 1 390 ? -4.177 -5.402 15.202 1.00 96.12 390 ILE A O 1
ATOM 3177 N N . GLU A 1 391 ? -4.894 -3.963 13.631 1.00 96.06 391 GLU A N 1
ATOM 3178 C CA . GLU A 1 391 ? -4.360 -4.730 12.500 1.00 96.06 391 GLU A CA 1
ATOM 3179 C C . GLU A 1 391 ? -2.844 -4.920 12.626 1.00 96.06 391 GLU A C 1
ATOM 3181 O O . GLU A 1 391 ? -2.344 -6.033 12.456 1.00 96.06 391 GLU A O 1
ATOM 3186 N N . GLN A 1 392 ? -2.103 -3.863 12.973 1.00 95.62 392 GLN A N 1
ATOM 3187 C CA . GLN A 1 392 ? -0.661 -3.952 13.193 1.00 95.62 392 GLN A CA 1
ATOM 3188 C C . GLN A 1 392 ? -0.324 -4.830 14.396 1.00 95.62 392 GLN A C 1
ATOM 3190 O O . GLN A 1 392 ? 0.611 -5.625 14.314 1.00 95.62 392 GLN A O 1
ATOM 3195 N N . PHE A 1 393 ? -1.078 -4.727 15.490 1.00 97.44 393 PHE A N 1
ATOM 3196 C CA . PHE A 1 393 ? -0.864 -5.544 16.678 1.00 97.44 393 PHE A CA 1
ATOM 3197 C C . PHE A 1 393 ? -1.067 -7.034 16.386 1.00 97.44 393 PHE A C 1
ATOM 3199 O O . PHE A 1 393 ? -0.167 -7.835 16.639 1.00 97.44 393 PHE A O 1
ATOM 3206 N N . LEU A 1 394 ? -2.189 -7.399 15.763 1.00 97.75 394 LEU A N 1
ATOM 3207 C CA . LEU A 1 394 ? -2.480 -8.777 15.367 1.00 97.75 394 LEU A CA 1
ATOM 3208 C C . LEU A 1 394 ? -1.492 -9.285 14.317 1.00 97.75 394 LEU A C 1
ATOM 3210 O O . LEU A 1 394 ? -0.963 -10.380 14.474 1.00 97.75 394 LEU A O 1
ATOM 3214 N N . THR A 1 395 ? -1.155 -8.484 13.303 1.00 96.56 395 THR A N 1
ATOM 3215 C CA . THR A 1 395 ? -0.122 -8.841 12.316 1.00 96.56 395 THR A CA 1
ATOM 3216 C C . THR A 1 395 ? 1.216 -9.126 12.997 1.00 96.56 395 THR A C 1
ATOM 3218 O O . THR A 1 395 ? 1.866 -10.119 12.680 1.00 96.56 395 THR A O 1
ATOM 3221 N N . ASN A 1 396 ? 1.639 -8.289 13.950 1.00 95.94 396 ASN A N 1
ATOM 3222 C CA . ASN A 1 396 ? 2.891 -8.483 14.681 1.00 95.94 396 ASN A CA 1
ATOM 3223 C C . ASN A 1 396 ? 2.854 -9.722 15.581 1.00 95.94 396 ASN A C 1
ATOM 3225 O O . ASN A 1 396 ? 3.828 -10.471 15.597 1.00 95.94 396 ASN A O 1
ATOM 3229 N N . LEU A 1 397 ? 1.745 -9.981 16.278 1.00 96.94 397 LEU A N 1
ATOM 3230 C CA . LEU A 1 397 ? 1.569 -11.205 17.062 1.00 96.94 397 LEU A CA 1
ATOM 3231 C C . LEU A 1 397 ? 1.596 -12.449 16.171 1.00 96.94 397 LEU A C 1
ATOM 3233 O O . LEU A 1 397 ? 2.322 -13.400 16.456 1.00 96.94 397 LEU A O 1
ATOM 3237 N N . GLY A 1 398 ? 0.853 -12.437 15.064 1.00 96.25 398 GLY A N 1
ATOM 3238 C CA . GLY A 1 398 ? 0.812 -13.544 14.115 1.00 96.25 398 GLY A CA 1
ATOM 3239 C C . GLY A 1 398 ? 2.181 -13.822 13.501 1.00 96.25 398 GLY A C 1
ATOM 3240 O O . GLY A 1 398 ? 2.608 -14.975 13.430 1.00 96.25 398 GLY A O 1
ATOM 3241 N N . PHE A 1 399 ? 2.906 -12.762 13.138 1.00 93.50 399 PHE A N 1
ATOM 3242 C CA . PHE A 1 399 ? 4.267 -12.846 12.620 1.00 93.50 399 PHE A CA 1
ATOM 3243 C C . PHE A 1 399 ? 5.244 -13.394 13.669 1.00 93.50 399 PHE A C 1
ATOM 3245 O O . PHE A 1 399 ? 6.005 -14.310 13.363 1.00 93.50 399 PHE A O 1
ATOM 3252 N N . TYR A 1 400 ? 5.178 -12.906 14.910 1.00 94.31 400 TYR A N 1
ATOM 3253 C CA . TYR A 1 400 ? 6.005 -13.365 16.031 1.00 94.31 400 TYR A CA 1
ATOM 3254 C C . TYR A 1 400 ? 5.743 -14.836 16.391 1.00 94.31 400 TYR A C 1
ATOM 3256 O O . TYR A 1 400 ? 6.679 -15.579 16.659 1.00 94.31 400 TYR A O 1
ATOM 3264 N N . HIS A 1 401 ? 4.485 -15.283 16.353 1.00 94.88 401 HIS A N 1
ATOM 3265 C CA . HIS A 1 401 ? 4.088 -16.644 16.729 1.00 94.88 401 HIS A CA 1
ATOM 3266 C C . HIS A 1 401 ? 3.956 -17.616 15.546 1.00 94.88 401 HIS A C 1
ATOM 3268 O O . HIS A 1 401 ? 3.457 -18.727 15.723 1.00 94.88 401 HIS A O 1
ATOM 3274 N N . HIS A 1 402 ? 4.414 -17.248 14.345 1.00 94.31 402 HIS A N 1
ATOM 3275 C CA . HIS A 1 402 ? 4.378 -18.118 13.160 1.00 94.31 402 HIS A CA 1
ATOM 3276 C C . HIS A 1 402 ? 2.955 -18.638 12.867 1.00 94.31 402 HIS A C 1
ATOM 3278 O O . HIS A 1 402 ? 2.729 -19.844 12.702 1.00 94.31 402 HIS A O 1
ATOM 3284 N N . CYS A 1 403 ? 1.969 -17.739 12.867 1.00 96.00 403 CYS A N 1
ATOM 3285 C CA . CYS A 1 403 ? 0.612 -18.073 12.437 1.00 96.00 403 CYS A CA 1
ATOM 3286 C C . CYS A 1 403 ? 0.599 -18.438 10.948 1.00 96.00 403 CYS A C 1
ATOM 3288 O O . CYS A 1 403 ? 1.406 -17.940 10.157 1.00 96.00 403 CYS A O 1
ATOM 3290 N N . LYS A 1 404 ? -0.299 -19.350 10.565 1.00 93.25 404 LYS A N 1
ATOM 3291 C CA . LYS A 1 404 ? -0.413 -19.816 9.171 1.00 93.25 404 LYS A CA 1
ATOM 3292 C C . LYS A 1 404 ? -1.170 -18.819 8.300 1.00 93.25 404 LYS A C 1
ATOM 3294 O O . LYS A 1 404 ? -0.961 -18.777 7.088 1.00 93.25 404 LYS A O 1
ATOM 3299 N N . THR A 1 405 ? -2.054 -18.050 8.922 1.00 94.94 405 THR A N 1
ATOM 3300 C CA . THR A 1 405 ? -2.854 -17.005 8.286 1.00 94.94 405 THR A CA 1
ATOM 3301 C C . THR A 1 405 ? -2.234 -15.618 8.467 1.00 94.94 405 THR A C 1
ATOM 3303 O O . THR A 1 405 ? -1.415 -15.389 9.356 1.00 94.94 405 THR A O 1
ATOM 3306 N N . GLN A 1 406 ? -2.627 -14.700 7.586 1.00 95.06 406 GLN A N 1
ATOM 3307 C CA . GLN A 1 406 ? -2.226 -13.288 7.592 1.00 95.06 406 GLN A CA 1
ATOM 3308 C C . GLN A 1 406 ? -3.426 -12.354 7.837 1.00 95.06 406 GLN A C 1
ATOM 3310 O O . GLN A 1 406 ? -3.242 -11.152 7.996 1.00 95.06 406 GLN A O 1
ATOM 3315 N N . ASN A 1 407 ? -4.652 -12.888 7.846 1.00 97.69 407 ASN A N 1
ATOM 3316 C CA . ASN A 1 407 ? -5.864 -12.135 8.163 1.00 97.69 407 ASN A CA 1
ATOM 3317 C C . ASN A 1 407 ? -5.942 -11.898 9.676 1.00 97.69 407 ASN A C 1
ATOM 3319 O O . ASN A 1 407 ? -5.768 -12.835 10.450 1.00 97.69 407 ASN A O 1
ATOM 3323 N N . SER A 1 408 ? -6.223 -10.670 10.105 1.00 97.62 408 SER A N 1
ATOM 3324 C CA . SER A 1 408 ? -6.139 -10.265 11.513 1.00 97.62 408 SER A CA 1
ATOM 3325 C C . SER A 1 408 ? -7.086 -11.060 12.415 1.00 97.62 408 SER A C 1
ATOM 3327 O O . SER A 1 408 ? -6.681 -11.513 13.484 1.00 97.62 408 SER A O 1
ATOM 3329 N N . ILE A 1 409 ? -8.333 -11.276 11.985 1.00 98.00 409 ILE A N 1
ATOM 3330 C CA . ILE A 1 409 ? -9.326 -12.031 12.767 1.00 98.00 409 ILE A CA 1
ATOM 3331 C C . ILE A 1 409 ? -8.957 -13.515 12.813 1.00 98.00 409 ILE A C 1
ATOM 3333 O O . ILE A 1 409 ? -9.034 -14.140 13.870 1.00 98.00 409 ILE A O 1
ATOM 3337 N N . ASP A 1 410 ? -8.494 -14.081 11.698 1.00 98.38 410 ASP A N 1
ATOM 3338 C CA . ASP A 1 410 ? -8.030 -15.468 11.677 1.00 98.38 410 ASP A CA 1
ATOM 3339 C C . ASP A 1 410 ? -6.774 -15.657 12.550 1.00 98.38 410 ASP A C 1
ATOM 3341 O O . ASP A 1 410 ? -6.654 -16.678 13.225 1.00 98.38 410 ASP A O 1
ATOM 3345 N N . ILE A 1 411 ? -5.869 -14.668 12.591 1.00 98.50 411 ILE A N 1
ATOM 3346 C CA . ILE A 1 411 ? -4.716 -14.661 13.503 1.00 98.50 411 ILE A CA 1
ATOM 3347 C C . ILE A 1 411 ? -5.210 -14.680 14.950 1.00 98.50 411 ILE A C 1
ATOM 3349 O O . ILE A 1 411 ? -4.740 -15.499 15.734 1.00 98.50 411 ILE A O 1
ATOM 3353 N N . ALA A 1 412 ? -6.162 -13.815 15.314 1.00 98.50 412 ALA A N 1
ATOM 3354 C CA . ALA A 1 412 ? -6.713 -13.790 16.667 1.00 98.50 412 ALA A CA 1
ATOM 3355 C C . ALA A 1 412 ? -7.286 -15.164 17.062 1.00 98.50 412 ALA A C 1
ATOM 3357 O O . ALA A 1 412 ? -6.930 -15.692 18.114 1.00 98.50 412 ALA A O 1
ATOM 3358 N N . ASN A 1 413 ? -8.080 -15.788 16.185 1.00 98.50 413 ASN A N 1
ATOM 3359 C CA . ASN A 1 413 ? -8.621 -17.135 16.398 1.00 98.50 413 ASN A CA 1
ATOM 3360 C C . ASN A 1 413 ? -7.523 -18.197 16.566 1.00 98.50 413 ASN A C 1
ATOM 3362 O O . ASN A 1 413 ? -7.589 -19.028 17.474 1.00 98.50 413 ASN A O 1
ATOM 3366 N N . GLU A 1 414 ? -6.486 -18.162 15.727 1.00 98.56 414 GLU A N 1
ATOM 3367 C CA . GLU A 1 414 ? -5.350 -19.082 15.819 1.00 98.56 414 GLU A CA 1
ATOM 3368 C C . GLU A 1 414 ? -4.582 -18.905 17.142 1.00 98.56 414 GLU A C 1
ATOM 3370 O O . GLU A 1 414 ? -4.203 -19.890 17.778 1.00 98.56 414 GLU A O 1
ATOM 3375 N N . LEU A 1 415 ? -4.394 -17.666 17.604 1.00 98.44 415 LEU A N 1
ATOM 3376 C CA . LEU A 1 415 ? -3.719 -17.363 18.869 1.00 98.44 415 LEU A CA 1
ATOM 3377 C C . LEU A 1 415 ? -4.556 -17.735 20.104 1.00 98.44 415 LEU A C 1
ATOM 3379 O O . LEU A 1 415 ? -3.974 -18.146 21.111 1.00 98.44 415 LEU A O 1
ATOM 3383 N N . ILE A 1 416 ? -5.889 -17.644 20.030 1.00 98.44 416 ILE A N 1
ATOM 3384 C CA . ILE A 1 416 ? -6.798 -18.182 21.059 1.00 98.44 416 ILE A CA 1
ATOM 3385 C C . ILE A 1 416 ? -6.631 -19.703 21.139 1.00 98.44 416 ILE A C 1
ATOM 3387 O O . ILE A 1 416 ? -6.380 -20.238 22.217 1.00 98.44 416 ILE A O 1
ATOM 3391 N N . GLY A 1 417 ? -6.686 -20.401 19.998 1.00 97.88 417 GLY A N 1
ATOM 3392 C CA . GLY A 1 417 ? -6.522 -21.859 19.940 1.00 97.88 417 GLY A CA 1
ATOM 3393 C C . GLY A 1 417 ? -5.158 -22.348 20.444 1.00 97.88 417 GLY A C 1
ATOM 3394 O O . GLY A 1 417 ? -5.043 -23.460 20.951 1.00 97.88 417 GLY A O 1
ATOM 3395 N N . ARG A 1 418 ? -4.126 -21.501 20.357 1.00 97.75 418 ARG A N 1
ATOM 3396 C CA . ARG A 1 418 ? -2.778 -21.756 20.891 1.00 97.75 418 ARG A CA 1
ATOM 3397 C C . ARG A 1 418 ? -2.601 -21.338 22.361 1.00 97.75 418 ARG A C 1
ATOM 3399 O O . ARG A 1 418 ? -1.517 -21.528 22.909 1.00 97.75 418 ARG A O 1
ATOM 3406 N N . GLY A 1 419 ? -3.614 -20.750 23.001 1.00 97.19 419 GLY A N 1
ATOM 3407 C CA . GLY A 1 419 ? -3.545 -20.275 24.389 1.00 97.19 419 GLY A CA 1
ATOM 3408 C C . GLY A 1 419 ? -2.605 -19.081 24.605 1.00 97.19 419 GLY A C 1
ATOM 3409 O O . GLY A 1 419 ? -2.086 -18.899 25.710 1.00 97.19 419 GLY A O 1
ATOM 3410 N N . ILE A 1 420 ? -2.352 -18.298 23.551 1.00 97.62 420 ILE A N 1
ATOM 3411 C CA . ILE A 1 420 ? -1.558 -17.059 23.597 1.00 97.62 420 ILE A CA 1
ATOM 3412 C C . ILE A 1 420 ? -2.459 -15.876 23.966 1.00 97.62 420 ILE A C 1
ATOM 3414 O O . ILE A 1 420 ? -2.079 -15.051 24.794 1.00 97.62 420 ILE A O 1
ATOM 3418 N N . LEU A 1 421 ? -3.665 -15.822 23.396 1.00 98.25 421 LEU A N 1
ATOM 3419 C CA . LEU A 1 421 ? -4.732 -14.917 23.825 1.00 98.25 421 LEU A CA 1
ATOM 3420 C C . LEU A 1 421 ? -5.717 -15.687 24.704 1.00 98.25 421 LEU A C 1
ATOM 3422 O O . LEU A 1 421 ? -6.072 -16.822 24.379 1.00 98.25 421 LEU A O 1
ATOM 3426 N N . SER A 1 422 ? -6.184 -15.081 25.796 1.00 97.94 422 SER A N 1
ATOM 3427 C CA . SER A 1 422 ? -7.320 -15.646 26.525 1.00 97.94 422 SER A CA 1
ATOM 3428 C C . SER A 1 422 ? -8.578 -15.610 25.645 1.00 97.94 422 SER A C 1
ATOM 3430 O O . SER A 1 422 ? -8.714 -14.700 24.820 1.00 97.94 422 SER A O 1
ATOM 3432 N N . PRO A 1 423 ? -9.519 -16.561 25.796 1.00 97.94 423 PRO A N 1
ATOM 3433 C CA . PRO A 1 423 ? -10.754 -16.551 25.012 1.00 97.94 423 PRO A CA 1
ATOM 3434 C C . PRO A 1 423 ? -11.554 -15.250 25.161 1.00 97.94 423 PRO A C 1
ATOM 3436 O O . PRO A 1 423 ? -12.097 -14.746 24.181 1.00 97.94 423 PRO A O 1
ATOM 3439 N N . GLU A 1 424 ? -11.590 -14.677 26.368 1.00 97.50 424 GLU A N 1
ATOM 3440 C CA . GLU A 1 424 ? -12.303 -13.427 26.648 1.00 97.50 424 GLU A CA 1
ATOM 3441 C C . GLU A 1 424 ? -11.670 -12.236 25.915 1.00 97.50 424 GLU A C 1
ATOM 3443 O O . GLU A 1 424 ? -12.347 -11.534 25.163 1.00 97.50 424 GLU A O 1
ATOM 3448 N N . PHE A 1 425 ? -10.362 -12.028 26.085 1.00 97.56 425 PHE A N 1
ATOM 3449 C CA . PHE A 1 425 ? -9.656 -10.918 25.448 1.00 97.56 425 PHE A CA 1
ATOM 3450 C C . PHE A 1 425 ? -9.594 -11.078 23.926 1.00 97.56 425 PHE A C 1
ATOM 3452 O O . PHE A 1 425 ? -9.791 -10.117 23.183 1.00 97.56 425 PHE A O 1
ATOM 3459 N N . GLY A 1 426 ? -9.392 -12.309 23.453 1.00 97.94 426 GLY A N 1
ATOM 3460 C CA . GLY A 1 426 ? -9.443 -12.640 22.036 1.00 97.94 426 GLY A CA 1
ATOM 3461 C C . GLY A 1 426 ? -10.792 -12.286 21.408 1.00 97.94 426 GLY A C 1
ATOM 3462 O O . GLY A 1 426 ? -10.815 -11.652 20.354 1.00 97.94 426 GLY A O 1
ATOM 3463 N N . LYS A 1 427 ? -11.909 -12.597 22.083 1.00 97.69 427 LYS A N 1
ATOM 3464 C CA . LYS A 1 427 ? -13.249 -12.191 21.635 1.00 97.69 427 LYS A CA 1
ATOM 3465 C C . LYS A 1 427 ? -13.390 -10.668 21.572 1.00 97.69 427 LYS A C 1
ATOM 3467 O O . LYS A 1 427 ? -13.818 -10.157 20.543 1.00 97.69 427 LYS A O 1
ATOM 3472 N N . LYS A 1 428 ? -12.964 -9.936 22.610 1.00 97.75 428 LYS A N 1
ATOM 3473 C CA . LYS A 1 428 ? -12.997 -8.459 22.616 1.00 97.75 428 LYS A CA 1
ATOM 3474 C C . LYS A 1 428 ? -12.220 -7.856 21.440 1.00 97.75 428 LYS A C 1
ATOM 3476 O O . LYS A 1 428 ? -12.720 -6.945 20.784 1.00 97.75 428 LYS A O 1
ATOM 3481 N N . ILE A 1 429 ? -11.023 -8.375 21.144 1.00 97.62 429 ILE A N 1
ATOM 3482 C CA . ILE A 1 429 ? -10.231 -7.936 19.984 1.00 97.62 429 ILE A CA 1
ATOM 3483 C C . ILE A 1 429 ? -10.971 -8.214 18.674 1.00 97.62 429 ILE A C 1
ATOM 3485 O O . ILE A 1 429 ? -11.009 -7.343 17.805 1.00 97.62 429 ILE A O 1
ATOM 3489 N N . ILE A 1 430 ? -11.533 -9.414 18.511 1.00 97.94 430 ILE A N 1
ATOM 3490 C CA . ILE A 1 430 ? -12.261 -9.795 17.295 1.00 97.94 430 ILE A CA 1
ATOM 3491 C C . ILE A 1 430 ? -13.479 -8.890 17.096 1.00 97.94 430 ILE A C 1
ATOM 3493 O O . ILE A 1 430 ? -13.657 -8.358 16.001 1.00 97.94 430 ILE A O 1
ATOM 3497 N N . ASP A 1 431 ? -14.267 -8.664 18.148 1.00 96.88 431 ASP A N 1
ATOM 3498 C CA . ASP A 1 431 ? -15.455 -7.810 18.110 1.00 96.88 431 ASP A CA 1
ATOM 3499 C C . ASP A 1 431 ? -15.083 -6.362 17.755 1.00 96.88 431 ASP A C 1
ATOM 3501 O O . ASP A 1 431 ? -15.723 -5.742 16.900 1.00 96.88 431 ASP A O 1
ATOM 3505 N N . PHE A 1 432 ? -14.000 -5.839 18.341 1.00 96.94 432 PHE A N 1
ATOM 3506 C CA . PHE A 1 432 ? -13.482 -4.519 17.992 1.00 96.94 432 PHE A CA 1
ATOM 3507 C C . PHE A 1 432 ? -13.025 -4.469 16.528 1.00 96.94 432 PHE A C 1
ATOM 3509 O O . PHE A 1 432 ? -13.345 -3.525 15.805 1.00 96.94 432 PHE A O 1
ATOM 3516 N N . MET A 1 433 ? -12.284 -5.479 16.067 1.00 96.75 433 MET A N 1
ATOM 3517 C CA . MET A 1 433 ? -11.753 -5.533 14.706 1.00 96.75 433 MET A CA 1
ATOM 3518 C C . MET A 1 433 ? -12.867 -5.639 13.655 1.00 96.75 433 MET A C 1
ATOM 3520 O O . MET A 1 433 ? -12.804 -4.954 12.630 1.00 96.75 433 MET A O 1
ATOM 3524 N N . GLN A 1 434 ? -13.905 -6.442 13.916 1.00 96.06 434 GLN A N 1
ATOM 3525 C CA . GLN A 1 434 ? -15.119 -6.511 13.095 1.00 96.06 434 GLN A CA 1
ATOM 3526 C C . GLN A 1 434 ? -15.798 -5.143 13.018 1.00 96.06 434 GLN A C 1
ATOM 3528 O O . GLN A 1 434 ? -16.092 -4.657 11.927 1.00 96.06 434 GLN A O 1
ATOM 3533 N N . PHE A 1 435 ? -15.983 -4.485 14.165 1.00 95.50 435 PHE A N 1
ATOM 3534 C CA . PHE A 1 435 ? -16.617 -3.173 14.231 1.00 95.50 435 PHE A CA 1
ATOM 3535 C C . PHE A 1 435 ? -15.821 -2.098 13.472 1.00 95.50 435 PHE A C 1
ATOM 3537 O O . PHE A 1 435 ? -16.370 -1.425 12.600 1.00 95.50 435 PHE A O 1
ATOM 3544 N N . ALA A 1 436 ? -14.513 -1.988 13.718 1.00 95.50 436 ALA A N 1
ATOM 3545 C CA . ALA A 1 436 ? -13.644 -1.031 13.032 1.00 95.50 436 ALA A CA 1
ATOM 3546 C C . ALA A 1 436 ? -13.575 -1.284 11.514 1.00 95.50 436 ALA A C 1
ATOM 3548 O O . ALA A 1 436 ? -13.547 -0.339 10.722 1.00 95.50 436 ALA A O 1
ATOM 3549 N N . THR A 1 437 ? -13.578 -2.554 11.095 1.00 95.81 437 THR A N 1
ATOM 3550 C CA . THR A 1 437 ? -13.636 -2.930 9.675 1.00 95.81 437 THR A CA 1
ATOM 3551 C C . THR A 1 437 ? -14.972 -2.526 9.056 1.00 95.81 437 THR A C 1
ATOM 3553 O O . THR A 1 437 ? -14.980 -1.945 7.972 1.00 95.81 437 THR A O 1
ATOM 3556 N N . GLY A 1 438 ? -16.084 -2.762 9.754 1.00 95.50 438 GLY A N 1
ATOM 3557 C CA . GLY A 1 438 ? -17.419 -2.356 9.324 1.00 95.50 438 GLY A CA 1
ATOM 3558 C C . GLY A 1 438 ? -17.545 -0.856 9.103 1.00 95.50 438 GLY A C 1
ATOM 3559 O O . GLY A 1 438 ? -17.954 -0.432 8.024 1.00 95.50 438 GLY A O 1
ATOM 3560 N N . LEU A 1 439 ? -17.110 -0.048 10.076 1.00 93.94 439 LEU A N 1
ATOM 3561 C CA . LEU A 1 439 ? -17.125 1.411 9.948 1.00 93.94 439 LEU A CA 1
ATOM 3562 C C . LEU A 1 439 ? -16.283 1.885 8.753 1.00 93.94 439 LEU A C 1
ATOM 3564 O O . LEU A 1 439 ? -16.756 2.685 7.949 1.00 93.94 439 LEU A O 1
ATOM 3568 N N . LYS A 1 440 ? -15.076 1.332 8.573 1.00 93.56 440 LYS A N 1
ATOM 3569 C CA . LYS A 1 440 ? -14.206 1.628 7.420 1.00 93.56 440 LYS A CA 1
ATOM 3570 C C . LYS A 1 440 ? -14.874 1.268 6.086 1.00 93.56 440 LYS A C 1
ATOM 3572 O O . LYS A 1 440 ? -14.732 1.999 5.109 1.00 93.56 440 LYS A O 1
ATOM 3577 N N . LEU A 1 441 ? -15.556 0.125 5.998 1.00 94.69 441 LEU A N 1
ATOM 3578 C CA . LEU A 1 441 ? -16.247 -0.291 4.773 1.00 94.69 441 LEU A CA 1
ATOM 3579 C C . LEU A 1 441 ? -17.465 0.592 4.485 1.00 94.69 441 LEU A C 1
ATOM 3581 O O . LEU A 1 441 ? -17.671 0.983 3.336 1.00 94.69 441 LEU A O 1
ATOM 3585 N N . LYS A 1 442 ? -18.229 0.943 5.524 1.00 92.62 442 LYS A N 1
ATOM 3586 C CA . LYS A 1 442 ? -19.364 1.864 5.435 1.00 92.62 442 LYS A CA 1
ATOM 3587 C C . LYS A 1 442 ? -18.916 3.230 4.929 1.00 92.62 442 LYS A C 1
ATOM 3589 O O . LYS A 1 442 ? -19.485 3.719 3.955 1.00 92.62 442 LYS A O 1
ATOM 3594 N N . GLU A 1 443 ? -17.837 3.768 5.497 1.00 91.56 443 GLU A N 1
ATOM 3595 C CA . GLU A 1 443 ? -17.183 4.989 5.025 1.00 91.56 443 GLU A CA 1
ATOM 3596 C C . GLU A 1 443 ? -16.925 4.909 3.519 1.00 91.56 443 GLU A C 1
ATOM 3598 O O . GLU A 1 443 ? -17.508 5.677 2.755 1.00 91.56 443 GLU A O 1
ATOM 3603 N N . GLN A 1 444 ? -16.159 3.908 3.068 1.00 91.69 444 GLN A N 1
ATOM 3604 C CA . GLN A 1 444 ? -15.837 3.735 1.648 1.00 91.69 444 GLN A CA 1
ATOM 3605 C C . GLN A 1 444 ? -17.072 3.588 0.754 1.00 91.69 444 GLN A C 1
ATOM 3607 O O . GLN A 1 444 ? -17.033 4.041 -0.388 1.00 91.69 444 GLN A O 1
ATOM 3612 N N . SER A 1 445 ? -18.148 2.964 1.238 1.00 91.25 445 SER A N 1
ATOM 3613 C CA . SER A 1 445 ? -19.380 2.789 0.461 1.00 91.25 445 SER A CA 1
ATOM 3614 C C . SER A 1 445 ? -20.148 4.090 0.229 1.00 91.25 445 SER A C 1
ATOM 3616 O O . SER A 1 445 ? -20.778 4.253 -0.814 1.00 91.25 445 SER A O 1
ATOM 3618 N N . ILE A 1 446 ? -20.042 5.034 1.166 1.00 89.06 446 ILE A N 1
ATOM 3619 C CA . ILE A 1 446 ? -20.739 6.320 1.115 1.00 89.06 446 ILE A CA 1
ATOM 3620 C C . ILE A 1 446 ? -19.892 7.338 0.353 1.00 89.06 446 ILE A C 1
ATOM 3622 O O . ILE A 1 446 ? -20.361 7.943 -0.609 1.00 89.06 446 ILE A O 1
ATOM 3626 N N . ILE A 1 447 ? -18.618 7.478 0.730 1.00 85.88 447 ILE A N 1
ATOM 3627 C CA . ILE A 1 447 ? -17.733 8.526 0.197 1.00 85.88 447 ILE A CA 1
ATOM 3628 C C . ILE A 1 447 ? -16.995 8.091 -1.078 1.00 85.88 447 ILE A C 1
ATOM 3630 O O . ILE A 1 447 ? -16.342 8.902 -1.733 1.00 85.88 447 ILE A O 1
ATOM 3634 N N . LYS A 1 448 ? -17.053 6.794 -1.424 1.00 86.38 448 LYS A N 1
ATOM 3635 C CA . LYS A 1 448 ? -16.429 6.182 -2.617 1.00 86.38 448 LYS A CA 1
ATOM 3636 C C . LYS A 1 448 ? -14.918 6.440 -2.726 1.00 86.38 448 LYS A C 1
ATOM 3638 O O . LYS A 1 448 ? -14.352 6.497 -3.818 1.00 86.38 448 LYS A O 1
ATOM 3643 N N . ARG A 1 449 ? -14.252 6.610 -1.578 1.00 81.88 449 ARG A N 1
ATOM 3644 C CA . ARG A 1 449 ? -12.851 7.038 -1.415 1.00 81.88 449 ARG A CA 1
ATOM 3645 C C . ARG A 1 449 ? -12.243 6.404 -0.157 1.00 81.88 449 ARG A C 1
ATOM 3647 O O . ARG A 1 449 ? -12.971 5.939 0.713 1.00 81.88 449 ARG A O 1
ATOM 3654 N N . GLN A 1 450 ? -10.912 6.379 -0.044 1.00 76.69 450 GLN A N 1
ATOM 3655 C CA . GLN A 1 450 ? -10.237 5.916 1.176 1.00 76.69 450 GLN A CA 1
ATOM 3656 C C . GLN A 1 450 ? -10.047 7.019 2.221 1.00 76.69 450 GLN A C 1
ATOM 3658 O O . GLN A 1 450 ? -9.402 8.013 1.908 1.00 76.69 450 GLN A O 1
ATOM 3663 N N . GLY A 1 451 ? -10.434 6.726 3.468 1.00 68.69 451 GLY A N 1
ATOM 3664 C CA . GLY A 1 451 ? -9.824 7.221 4.707 1.00 68.69 451 GLY A CA 1
ATOM 3665 C C . GLY A 1 451 ? -9.790 8.735 4.875 1.00 68.69 451 GLY A C 1
ATOM 3666 O O . GLY A 1 451 ? -8.773 9.364 4.573 1.00 68.69 451 GLY A O 1
ATOM 3667 N N . PHE A 1 452 ? -10.864 9.279 5.435 1.00 75.62 452 PHE A N 1
ATOM 3668 C CA . PHE A 1 452 ? -10.970 10.671 5.841 1.00 75.62 452 PHE A CA 1
ATOM 3669 C C . PHE A 1 452 ? -11.351 10.776 7.316 1.00 75.62 452 PHE A C 1
ATOM 3671 O O . PHE A 1 452 ? -11.940 9.876 7.911 1.00 75.62 452 PHE A O 1
ATOM 3678 N N . ALA A 1 453 ? -10.950 11.887 7.926 1.00 86.06 453 ALA A N 1
ATOM 3679 C CA . ALA A 1 453 ? -11.394 12.205 9.268 1.00 86.06 453 ALA A CA 1
ATOM 3680 C C . ALA A 1 453 ? -12.844 12.688 9.185 1.00 86.06 453 ALA A C 1
ATOM 3682 O O . ALA A 1 453 ? -13.138 13.637 8.458 1.00 86.06 453 ALA A O 1
ATOM 3683 N N . ALA A 1 454 ? -13.732 12.021 9.910 1.00 87.69 454 ALA A N 1
ATOM 3684 C CA . ALA A 1 454 ? -15.147 12.360 9.951 1.00 87.69 454 ALA A CA 1
ATOM 3685 C C . ALA A 1 454 ? -15.520 13.012 11.279 1.00 87.69 454 ALA A C 1
ATOM 3687 O O . ALA A 1 454 ? -14.901 12.708 12.302 1.00 87.69 454 ALA A O 1
ATOM 3688 N N . TYR A 1 455 ? -16.541 13.867 11.254 1.00 89.94 455 TYR A N 1
ATOM 3689 C CA . TYR A 1 455 ? -17.083 14.503 12.450 1.00 89.94 455 TYR A CA 1
ATOM 3690 C C . TYR A 1 455 ? -18.121 13.604 13.124 1.00 89.94 455 TYR A C 1
ATOM 3692 O O . TYR A 1 455 ? -18.904 12.922 12.458 1.00 89.94 455 TYR A O 1
ATOM 3700 N N . PHE A 1 456 ? -18.146 13.641 14.455 1.00 87.50 456 PHE A N 1
ATOM 3701 C CA . PHE A 1 456 ? -19.178 12.978 15.262 1.00 87.50 456 PHE A CA 1
ATOM 3702 C C . PHE A 1 456 ? -20.076 13.954 16.014 1.00 87.50 456 PHE A C 1
ATOM 3704 O O . PHE A 1 456 ? -21.130 13.546 16.496 1.00 87.50 456 PHE A O 1
ATOM 3711 N N . ASP A 1 457 ? -19.650 15.210 16.123 1.00 88.56 457 ASP A N 1
ATOM 3712 C CA . ASP A 1 457 ? -20.347 16.268 16.838 1.00 88.56 457 ASP A CA 1
ATOM 3713 C C . ASP A 1 457 ? -20.778 17.373 15.867 1.00 88.56 457 ASP A C 1
ATOM 3715 O O . ASP A 1 457 ? -20.002 17.804 15.006 1.00 88.56 457 ASP A O 1
ATOM 3719 N N . GLN A 1 458 ? -22.043 17.784 15.970 1.00 91.25 458 GLN A N 1
ATOM 3720 C CA . GLN A 1 458 ? -22.646 18.748 15.052 1.00 91.25 458 GLN A CA 1
ATOM 3721 C C . GLN A 1 458 ? -22.161 20.175 15.305 1.00 91.25 458 GLN A C 1
ATOM 3723 O O . GLN A 1 458 ? -22.012 20.935 14.345 1.00 91.25 458 GLN A O 1
ATOM 3728 N N . ASP A 1 459 ? -21.877 20.531 16.555 1.00 91.62 459 ASP A N 1
ATOM 3729 C CA . ASP A 1 459 ? -21.455 21.879 16.921 1.00 91.62 459 ASP A CA 1
ATOM 3730 C C . ASP A 1 459 ? -20.012 22.122 16.477 1.00 91.62 459 ASP A C 1
ATOM 3732 O O . ASP A 1 459 ? -19.709 23.151 15.869 1.00 91.62 459 ASP A O 1
ATOM 3736 N N . GLU A 1 460 ? -19.128 21.141 16.674 1.00 91.88 460 GLU A N 1
ATOM 3737 C CA . GLU A 1 460 ? -17.750 21.220 16.181 1.00 91.88 460 GLU A CA 1
ATOM 3738 C C . GLU A 1 460 ? -17.678 21.270 14.653 1.00 91.88 460 GLU A C 1
ATOM 3740 O O . GLU A 1 460 ? -16.902 22.048 14.095 1.00 91.88 460 GLU A O 1
ATOM 3745 N N . PHE A 1 461 ? -18.517 20.487 13.971 1.00 94.38 461 PHE A N 1
ATOM 3746 C CA . PHE A 1 461 ? -18.643 20.551 12.519 1.00 94.38 461 PHE A CA 1
ATOM 3747 C C . PHE A 1 461 ? -19.101 21.937 12.045 1.00 94.38 461 PHE A C 1
ATOM 3749 O O . PHE A 1 461 ? -18.521 22.487 11.108 1.00 94.38 461 PHE A O 1
ATOM 3756 N N . ASN A 1 462 ? -20.133 22.504 12.679 1.00 95.06 462 ASN A N 1
ATOM 3757 C CA . ASN A 1 462 ? -20.660 23.819 12.316 1.00 95.06 462 ASN A CA 1
ATOM 3758 C C . ASN A 1 462 ? -19.606 24.913 12.529 1.00 95.06 462 ASN A C 1
ATOM 3760 O O . ASN A 1 462 ? -19.415 25.740 11.642 1.00 95.06 462 ASN A O 1
ATOM 3764 N N . SER A 1 463 ? -18.873 24.865 13.645 1.00 95.44 463 SER A N 1
ATOM 3765 C CA . SER A 1 463 ? -17.781 25.801 13.929 1.00 95.44 463 SER A CA 1
ATOM 3766 C C . SER A 1 463 ? -16.695 25.763 12.848 1.00 95.44 463 SER A C 1
ATOM 3768 O O . SER A 1 463 ? -16.338 26.803 12.297 1.00 95.44 463 SER A O 1
ATOM 3770 N N . ASP A 1 464 ? -16.183 24.575 12.510 1.00 94.50 464 ASP A N 1
ATOM 3771 C CA . ASP A 1 464 ? -15.121 24.436 11.504 1.00 94.50 464 ASP A CA 1
ATOM 3772 C C . ASP A 1 464 ? -15.614 24.826 10.096 1.00 94.50 464 ASP A C 1
ATOM 3774 O O . ASP A 1 464 ? -14.857 25.371 9.284 1.00 94.50 464 ASP A O 1
ATOM 3778 N N . LYS A 1 465 ? -16.894 24.563 9.799 1.00 96.62 465 LYS A N 1
ATOM 3779 C CA . LYS A 1 465 ? -17.546 24.977 8.554 1.00 96.62 465 LYS A CA 1
ATOM 3780 C C . LYS A 1 465 ? -17.621 26.502 8.449 1.00 96.62 465 LYS A C 1
ATOM 3782 O O . LYS A 1 465 ? -17.242 27.045 7.413 1.00 96.62 465 LYS A O 1
ATOM 3787 N N . GLU A 1 466 ? -18.090 27.181 9.494 1.00 97.38 466 GLU A N 1
ATOM 3788 C CA . GLU A 1 466 ? -18.212 28.644 9.532 1.00 97.38 466 GLU A CA 1
ATOM 3789 C C . GLU A 1 466 ? -16.854 29.333 9.357 1.00 97.38 466 GLU A C 1
ATOM 3791 O O . GLU A 1 466 ? -16.730 30.277 8.569 1.00 97.38 466 GLU A O 1
ATOM 3796 N N . ASP A 1 467 ? -15.814 28.828 10.027 1.00 96.94 467 ASP A N 1
ATOM 3797 C CA . ASP A 1 467 ? -14.447 29.331 9.880 1.00 96.94 467 ASP A CA 1
ATOM 3798 C C . ASP A 1 467 ? -13.949 29.207 8.431 1.00 96.94 467 ASP A C 1
ATOM 3800 O O . ASP A 1 467 ? -13.383 30.155 7.873 1.00 96.94 467 ASP A O 1
ATOM 3804 N N . LEU A 1 468 ? -14.212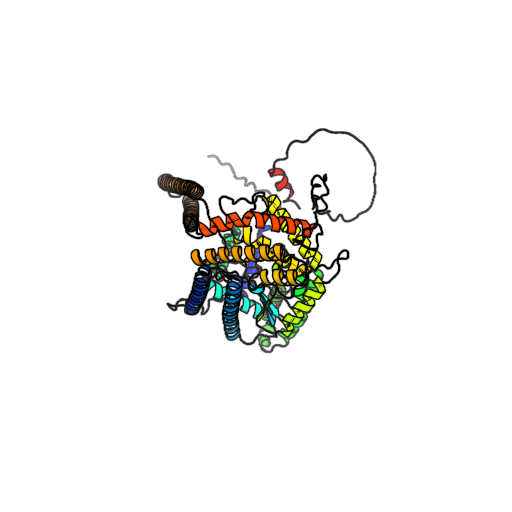 28.066 7.786 1.00 96.69 468 LEU A N 1
ATOM 3805 C CA . LEU A 1 468 ? -13.806 27.821 6.404 1.00 96.69 468 LEU A CA 1
ATOM 3806 C C . LEU A 1 468 ? -14.598 28.673 5.398 1.00 96.69 468 LEU A C 1
ATOM 3808 O O . LEU A 1 468 ? -14.018 29.222 4.458 1.00 96.69 468 LEU A O 1
ATOM 3812 N N . GLU A 1 469 ? -15.908 28.841 5.597 1.00 97.81 469 GLU A N 1
ATOM 3813 C CA . GLU A 1 469 ? -16.750 29.726 4.781 1.00 97.81 469 GLU A CA 1
ATOM 3814 C C . GLU A 1 469 ? -16.302 31.191 4.895 1.00 97.81 469 GLU A C 1
ATOM 3816 O O . GLU A 1 469 ? -16.246 31.914 3.892 1.00 97.81 469 GLU A O 1
ATOM 3821 N N . LYS A 1 470 ? -15.905 31.626 6.097 1.00 98.06 470 LYS A N 1
ATOM 3822 C CA . LYS A 1 470 ? -15.334 32.955 6.335 1.00 98.06 470 LYS A CA 1
ATOM 3823 C C . LYS A 1 470 ? -13.990 33.133 5.627 1.00 98.06 470 LYS A C 1
ATOM 3825 O O . LYS A 1 470 ? -13.766 34.183 5.020 1.00 98.06 470 LYS A O 1
ATOM 3830 N N . GLU A 1 471 ? -13.114 32.128 5.655 1.00 97.69 471 GLU A N 1
ATOM 3831 C CA . GLU A 1 471 ? -11.834 32.145 4.934 1.00 97.69 471 GLU A CA 1
ATOM 3832 C C . GLU A 1 471 ? -12.047 32.277 3.416 1.00 97.69 471 GLU A C 1
ATOM 3834 O O . GLU A 1 471 ? -11.462 33.157 2.779 1.00 97.69 471 GLU A O 1
ATOM 3839 N N . ILE A 1 472 ? -12.963 31.481 2.851 1.00 97.38 472 ILE A N 1
ATOM 3840 C CA . ILE A 1 472 ? -13.355 31.542 1.435 1.00 97.38 472 ILE A CA 1
ATOM 3841 C C . ILE A 1 472 ? -13.896 32.930 1.080 1.00 97.38 472 ILE A C 1
ATOM 3843 O O . ILE A 1 472 ? -13.482 33.520 0.079 1.00 97.38 472 ILE A O 1
ATOM 3847 N N . LYS A 1 473 ? -14.800 33.480 1.900 1.00 98.19 473 LYS A N 1
ATOM 3848 C CA . LYS A 1 473 ? -15.381 34.813 1.686 1.00 98.19 473 LYS A CA 1
ATOM 3849 C C . LYS A 1 473 ? -14.308 35.902 1.673 1.00 98.19 473 LYS A C 1
ATOM 3851 O O . LYS A 1 473 ? -14.296 36.737 0.767 1.00 98.19 473 LYS A O 1
ATOM 3856 N N . ASN A 1 474 ? -13.391 35.877 2.639 1.00 97.94 474 ASN A N 1
ATOM 3857 C CA . ASN A 1 474 ? -12.291 36.837 2.722 1.00 97.94 474 ASN A CA 1
ATOM 3858 C C . ASN A 1 474 ? -11.358 36.733 1.508 1.00 97.94 474 ASN A C 1
ATOM 3860 O O . ASN A 1 474 ? -10.942 37.753 0.956 1.00 97.94 474 ASN A O 1
ATOM 3864 N N . LEU A 1 475 ? -11.061 35.511 1.055 1.00 97.38 475 LEU A N 1
ATOM 3865 C CA . LEU A 1 475 ? -10.207 35.287 -0.107 1.00 97.38 475 LEU A CA 1
ATOM 3866 C C . LEU A 1 475 ? -10.867 35.763 -1.409 1.00 97.38 475 LEU A C 1
ATOM 3868 O O . LEU A 1 475 ? -10.201 36.408 -2.218 1.00 97.38 475 LEU A O 1
ATOM 3872 N N . LYS A 1 476 ? -12.176 35.531 -1.586 1.00 97.94 476 LYS A N 1
ATOM 3873 C CA . LYS A 1 476 ? -12.953 36.081 -2.712 1.00 97.94 476 LYS A CA 1
ATOM 3874 C C . LYS A 1 476 ? -12.896 37.608 -2.734 1.00 97.94 476 LYS A C 1
ATOM 3876 O O . LYS A 1 476 ? -12.552 38.181 -3.764 1.00 97.94 476 LYS A O 1
ATOM 3881 N N . ALA A 1 477 ? -13.133 38.257 -1.592 1.00 98.00 477 ALA A N 1
ATOM 3882 C CA . ALA A 1 477 ? -13.045 39.713 -1.478 1.00 98.00 477 ALA A CA 1
ATOM 3883 C C . ALA A 1 477 ? -11.632 40.244 -1.794 1.00 98.00 477 ALA A C 1
ATOM 3885 O O . ALA A 1 477 ? -11.485 41.264 -2.466 1.00 98.00 477 ALA A O 1
ATOM 3886 N N . CYS A 1 478 ? -10.583 39.533 -1.366 1.00 96.94 478 CYS A N 1
ATOM 3887 C CA . CYS A 1 478 ? -9.195 39.869 -1.690 1.00 96.94 478 CYS A CA 1
ATOM 3888 C C . CYS A 1 478 ? -8.915 39.773 -3.200 1.00 96.94 478 CYS A C 1
ATOM 3890 O O . CYS A 1 478 ? -8.333 40.693 -3.773 1.00 96.94 478 CYS A O 1
ATOM 3892 N N . ILE A 1 479 ? -9.374 38.703 -3.859 1.00 96.44 479 ILE A N 1
ATOM 3893 C CA . ILE A 1 479 ? -9.248 38.532 -5.315 1.00 96.44 479 ILE A CA 1
ATOM 3894 C C . ILE A 1 479 ? -9.987 39.650 -6.055 1.00 96.44 479 ILE A C 1
ATOM 3896 O O . ILE A 1 479 ? -9.435 40.229 -6.987 1.00 96.44 479 ILE A O 1
ATOM 3900 N N . GLU A 1 480 ? -11.214 39.981 -5.646 1.00 97.62 480 GLU A N 1
ATOM 3901 C CA . GLU A 1 480 ? -11.980 41.078 -6.246 1.00 97.62 480 GLU A CA 1
ATOM 3902 C C . GLU A 1 480 ? -11.290 42.432 -6.073 1.00 97.62 480 GLU A C 1
ATOM 3904 O O . GLU A 1 480 ? -11.252 43.223 -7.016 1.00 97.62 480 GLU A O 1
ATOM 3909 N N . TYR A 1 481 ? -10.726 42.699 -4.892 1.00 97.38 481 TYR A N 1
ATOM 3910 C CA . TYR A 1 481 ? -9.950 43.910 -4.647 1.00 97.38 481 TYR A CA 1
ATOM 3911 C C . TYR A 1 481 ? -8.725 43.978 -5.563 1.00 97.38 481 TYR A C 1
ATOM 3913 O O . TYR A 1 481 ? -8.545 44.988 -6.237 1.00 97.38 481 TYR A O 1
ATOM 3921 N N . LEU A 1 482 ? -7.933 42.902 -5.651 1.00 95.94 482 LEU A N 1
ATOM 3922 C CA . LEU A 1 482 ? -6.756 42.831 -6.525 1.00 95.94 482 LEU A CA 1
ATOM 3923 C C . LEU A 1 482 ? -7.129 43.018 -7.998 1.00 95.94 482 LEU A C 1
ATOM 3925 O O . LEU A 1 482 ? -6.490 43.795 -8.696 1.00 95.94 482 LEU A O 1
ATOM 3929 N N . LYS A 1 483 ? -8.211 42.383 -8.463 1.00 96.19 483 LYS A N 1
ATOM 3930 C CA . LYS A 1 483 ? -8.718 42.563 -9.833 1.00 96.19 483 LYS A CA 1
ATOM 3931 C C . LYS A 1 483 ? -9.122 44.007 -10.135 1.00 96.19 483 LYS A C 1
ATOM 3933 O O . LYS A 1 483 ? -9.071 44.400 -11.295 1.00 96.19 483 LYS A O 1
ATOM 3938 N N . LYS A 1 484 ? -9.535 44.783 -9.126 1.00 97.00 484 LYS A N 1
ATOM 3939 C CA . LYS A 1 484 ? -9.880 46.206 -9.267 1.00 97.00 484 LYS A CA 1
ATOM 3940 C C . LYS A 1 484 ? -8.659 47.124 -9.167 1.00 97.00 484 LYS A C 1
ATOM 3942 O O . LYS A 1 484 ? -8.604 48.105 -9.899 1.00 97.00 484 LYS A O 1
ATOM 3947 N N . SER A 1 485 ? -7.719 46.842 -8.263 1.00 96.19 485 SER A N 1
ATOM 3948 C CA . SER A 1 485 ? -6.579 47.722 -7.965 1.00 96.19 485 SER A CA 1
ATOM 3949 C C . SER A 1 485 ? -5.360 47.476 -8.857 1.00 96.19 485 SER A C 1
ATOM 3951 O O . SER A 1 485 ? -4.728 48.436 -9.289 1.00 96.19 485 SER A O 1
ATOM 3953 N N . ASP A 1 486 ? -5.055 46.217 -9.173 1.00 95.44 486 ASP A N 1
ATOM 3954 C CA . ASP A 1 486 ? -3.992 45.812 -10.096 1.00 95.44 486 ASP A CA 1
ATOM 3955 C C . ASP A 1 486 ? -4.402 44.542 -10.872 1.00 95.44 486 ASP A C 1
ATOM 3957 O O . ASP A 1 486 ? -4.034 43.419 -10.505 1.00 95.44 486 ASP A O 1
ATOM 3961 N N . PRO A 1 487 ? -5.146 44.695 -11.985 1.00 91.38 487 PRO A N 1
ATOM 3962 C CA . PRO A 1 487 ? -5.646 43.569 -12.774 1.00 91.38 487 PRO A CA 1
ATOM 3963 C C . PRO A 1 487 ? -4.554 42.659 -13.355 1.00 91.38 487 PRO A C 1
ATOM 3965 O O . PRO A 1 487 ? -4.858 41.551 -13.796 1.00 91.38 487 PRO A O 1
ATOM 3968 N N . LYS A 1 488 ? -3.298 43.125 -13.413 1.00 92.62 488 LYS A N 1
ATOM 3969 C CA . LYS A 1 488 ? -2.157 42.368 -13.952 1.00 92.62 488 LYS A CA 1
ATOM 3970 C C . LYS A 1 488 ? -1.302 41.738 -12.853 1.00 92.62 488 LYS A C 1
ATOM 3972 O O . LYS A 1 488 ? -0.282 41.126 -13.175 1.00 92.62 488 LYS A O 1
ATOM 3977 N N . SER A 1 489 ? -1.714 41.854 -11.590 1.00 90.12 489 SER A N 1
ATOM 3978 C CA . SER A 1 489 ? -0.985 41.272 -10.472 1.00 90.12 489 SER A CA 1
ATOM 3979 C C . SER A 1 489 ? -0.851 39.749 -10.641 1.00 90.12 489 SER A C 1
ATOM 3981 O O . SER A 1 489 ? -1.861 39.047 -10.781 1.00 90.12 489 SER A O 1
ATOM 3983 N N . PRO A 1 490 ? 0.375 39.195 -10.581 1.00 84.31 490 PRO A N 1
ATOM 3984 C CA . PRO A 1 490 ? 0.588 37.749 -10.619 1.00 84.31 490 PRO A CA 1
ATOM 3985 C C . PRO A 1 490 ? -0.017 37.026 -9.400 1.00 84.31 490 PRO A C 1
ATOM 3987 O O . PRO A 1 490 ? -0.212 35.806 -9.440 1.00 84.31 490 PRO A O 1
ATOM 3990 N N . ASP A 1 491 ? -0.362 37.757 -8.335 1.00 89.19 491 ASP A N 1
ATOM 3991 C CA . ASP A 1 491 ? -0.957 37.191 -7.124 1.00 89.19 491 ASP A CA 1
ATOM 3992 C C . ASP A 1 491 ? -2.398 36.727 -7.341 1.00 89.19 491 ASP A C 1
ATOM 3994 O O . ASP A 1 491 ? -2.831 35.791 -6.667 1.00 89.19 491 ASP A O 1
ATOM 3998 N N . ILE A 1 492 ? -3.124 37.302 -8.310 1.00 87.50 492 ILE A N 1
ATOM 3999 C CA . ILE A 1 492 ? -4.512 36.921 -8.618 1.00 87.50 492 ILE A CA 1
ATOM 4000 C C . ILE A 1 492 ? -4.589 35.425 -8.940 1.00 87.50 492 ILE A C 1
ATOM 4002 O O . ILE A 1 492 ? -5.345 34.699 -8.299 1.00 87.50 492 ILE A O 1
ATOM 4006 N N . ALA A 1 493 ? -3.741 34.939 -9.851 1.00 77.62 493 ALA A N 1
ATOM 4007 C CA . ALA A 1 493 ? -3.728 33.530 -10.250 1.00 77.62 493 ALA A CA 1
ATOM 4008 C C . ALA A 1 493 ? -3.348 32.588 -9.092 1.00 77.62 493 ALA A C 1
ATOM 4010 O O . ALA A 1 493 ? -3.820 31.451 -9.012 1.00 77.62 493 ALA A O 1
ATOM 4011 N N . THR A 1 494 ? -2.486 33.048 -8.181 1.00 81.62 494 THR A N 1
ATOM 4012 C CA . THR A 1 494 ? -2.121 32.288 -6.977 1.00 81.62 494 THR A CA 1
ATOM 4013 C C . THR A 1 494 ? -3.305 32.204 -6.017 1.00 81.62 494 THR A C 1
ATOM 4015 O O . THR A 1 494 ? -3.654 31.113 -5.569 1.00 81.62 494 THR A O 1
ATOM 4018 N N . LYS A 1 495 ? -3.973 33.332 -5.755 1.00 90.19 495 LYS A N 1
ATOM 4019 C CA . LYS A 1 495 ? -5.131 33.413 -4.859 1.00 90.19 495 LYS A CA 1
ATOM 4020 C C . LYS A 1 495 ? -6.339 32.655 -5.405 1.00 90.19 495 LYS A C 1
ATOM 4022 O O . LYS A 1 495 ? -7.000 31.969 -4.638 1.00 90.19 495 LYS A O 1
ATOM 4027 N N . GLU A 1 496 ? -6.591 32.696 -6.712 1.00 82.38 496 GLU A N 1
ATOM 4028 C CA . GLU A 1 496 ? -7.636 31.891 -7.363 1.00 82.38 496 GLU A CA 1
ATOM 4029 C C . GLU A 1 496 ? -7.382 30.388 -7.203 1.00 82.38 496 GLU A C 1
ATOM 4031 O O . GLU A 1 496 ? -8.303 29.626 -6.921 1.00 82.38 496 GLU A O 1
ATOM 4036 N N . ARG A 1 497 ? -6.123 29.945 -7.303 1.00 78.44 497 ARG A N 1
ATOM 4037 C CA . ARG A 1 497 ? -5.771 28.545 -7.034 1.00 78.44 497 ARG A CA 1
ATOM 4038 C C . ARG A 1 497 ? -6.019 28.166 -5.577 1.00 78.44 497 ARG A C 1
ATOM 4040 O O . ARG A 1 497 ? -6.499 27.067 -5.309 1.00 78.44 497 ARG A O 1
ATOM 4047 N N . ASP A 1 498 ? -5.662 29.040 -4.641 1.00 84.19 498 ASP A N 1
ATOM 4048 C CA . ASP A 1 498 ? -5.907 28.801 -3.218 1.00 84.19 498 ASP A CA 1
ATOM 4049 C C . ASP A 1 498 ? -7.407 28.792 -2.901 1.00 84.19 498 ASP A C 1
ATOM 4051 O O . ASP A 1 498 ? -7.854 27.957 -2.118 1.00 84.19 498 ASP A O 1
ATOM 4055 N N . LEU A 1 499 ? -8.198 29.621 -3.587 1.00 90.25 499 LEU A N 1
ATOM 4056 C CA . LEU A 1 499 ? -9.653 29.616 -3.485 1.00 90.25 499 LEU A CA 1
ATOM 4057 C C . LEU A 1 499 ? -10.239 28.267 -3.900 1.00 90.25 499 LEU A C 1
ATOM 4059 O O . LEU A 1 499 ? -10.985 27.678 -3.125 1.00 90.25 499 LEU A O 1
ATOM 4063 N N . VAL A 1 500 ? -9.834 27.733 -5.055 1.00 79.38 500 VAL A N 1
ATOM 4064 C CA . VAL A 1 500 ? -10.277 26.405 -5.514 1.00 79.38 500 VAL A CA 1
ATOM 4065 C C . VAL A 1 500 ? -9.939 25.317 -4.487 1.00 79.38 500 VAL A C 1
ATOM 4067 O O . VAL A 1 500 ? -10.751 24.428 -4.236 1.00 79.38 500 VAL A O 1
ATOM 4070 N N . LYS A 1 501 ? -8.763 25.383 -3.843 1.00 82.50 501 LYS A N 1
ATOM 4071 C CA . LYS A 1 501 ? -8.399 24.427 -2.781 1.00 82.50 501 LYS A CA 1
ATOM 4072 C C . LYS A 1 501 ? -9.310 24.543 -1.559 1.00 82.50 501 LYS A C 1
ATOM 4074 O O . LYS A 1 501 ? -9.680 23.512 -1.002 1.00 82.50 501 LYS A O 1
ATOM 4079 N N . LEU A 1 502 ? -9.639 25.762 -1.123 1.00 90.50 502 LEU A N 1
ATOM 4080 C CA . LEU A 1 502 ? -10.525 25.979 0.024 1.00 90.50 502 LEU A CA 1
ATOM 4081 C C . LEU A 1 502 ? -11.961 25.552 -0.284 1.00 90.50 502 LEU A C 1
ATOM 4083 O O . LEU A 1 502 ? -12.576 24.883 0.540 1.00 90.50 502 LEU A O 1
ATOM 4087 N N . GLU A 1 503 ? -12.473 25.863 -1.475 1.00 86.06 503 GLU A N 1
ATOM 4088 C CA . GLU A 1 503 ? -13.800 25.419 -1.918 1.00 86.06 503 GLU A CA 1
ATOM 4089 C C . GLU A 1 503 ? -13.882 23.889 -1.973 1.00 86.06 503 GLU A C 1
ATOM 4091 O O . GLU A 1 503 ? -14.831 23.303 -1.455 1.00 86.06 503 GLU A O 1
ATOM 4096 N N . HIS A 1 504 ? -12.842 23.223 -2.483 1.00 83.19 504 HIS A N 1
ATOM 4097 C CA . HIS A 1 504 ? -12.762 21.764 -2.448 1.00 83.19 504 HIS A CA 1
ATOM 4098 C C . HIS A 1 504 ? -12.669 21.216 -1.016 1.00 83.19 504 HIS A C 1
ATOM 4100 O O . HIS A 1 504 ? -13.282 20.201 -0.694 1.00 83.19 504 HIS A O 1
ATOM 4106 N N . LYS A 1 505 ? -11.930 21.883 -0.119 1.00 87.06 505 LYS A N 1
ATOM 4107 C CA . LYS A 1 505 ? -11.879 21.515 1.305 1.00 87.06 505 LYS A CA 1
ATOM 4108 C C . LYS A 1 505 ? -13.258 21.633 1.962 1.00 87.06 505 LYS A C 1
ATOM 4110 O O . LYS A 1 505 ? -13.594 20.776 2.773 1.00 87.06 505 LYS A O 1
ATOM 4115 N N . LEU A 1 506 ? -14.045 22.651 1.610 1.00 91.62 506 LEU A N 1
ATOM 4116 C CA . LEU A 1 506 ? -15.410 22.824 2.108 1.00 91.62 506 LEU A CA 1
ATOM 4117 C C . LEU A 1 506 ? -16.327 21.713 1.595 1.00 91.62 506 LEU A C 1
ATOM 4119 O O . LEU A 1 506 ? -17.052 21.123 2.386 1.00 91.62 506 LEU A O 1
ATOM 4123 N N . GLU A 1 507 ? -16.251 21.376 0.308 1.00 88.06 507 GLU A N 1
ATOM 4124 C CA . GLU A 1 507 ? -16.973 20.237 -0.270 1.00 88.06 507 GLU A CA 1
ATOM 4125 C C . GLU A 1 507 ? -16.672 18.937 0.495 1.00 88.06 507 GLU A C 1
ATOM 4127 O O . GLU A 1 507 ? -17.597 18.266 0.954 1.00 88.06 507 GLU A O 1
ATOM 4132 N N . HIS A 1 508 ? -15.390 18.631 0.735 1.00 85.94 508 HIS A N 1
ATOM 4133 C CA . HIS A 1 508 ? -14.990 17.473 1.547 1.00 85.94 508 HIS A CA 1
ATOM 4134 C C . HIS A 1 508 ? -15.514 17.547 2.977 1.00 85.94 508 HIS A C 1
ATOM 4136 O O . HIS A 1 508 ? -16.007 16.549 3.491 1.00 85.94 508 HIS A O 1
ATOM 4142 N N . LEU A 1 509 ? -15.418 18.708 3.632 1.00 90.50 509 LEU A N 1
ATOM 4143 C CA . LEU A 1 509 ? -15.936 18.888 4.986 1.00 90.50 509 LEU A CA 1
ATOM 4144 C C . LEU A 1 509 ? -17.428 18.542 5.021 1.00 90.50 509 LEU A C 1
ATOM 4146 O O . LEU A 1 509 ? -17.847 17.742 5.849 1.00 90.50 509 LEU A O 1
ATOM 4150 N N . LEU A 1 510 ? -18.209 19.042 4.061 1.00 91.38 510 LEU A N 1
ATOM 4151 C CA . LEU A 1 510 ? -19.635 18.742 3.947 1.00 91.38 510 LEU A CA 1
ATOM 4152 C C . LEU A 1 510 ? -19.914 17.251 3.700 1.00 91.38 510 LEU A C 1
ATOM 4154 O O . LEU A 1 510 ? -20.937 16.757 4.177 1.00 91.38 510 LEU A O 1
ATOM 4158 N N . GLU A 1 511 ? -19.062 16.522 2.971 1.00 88.81 511 GLU A N 1
ATOM 4159 C CA . GLU A 1 511 ? -19.162 15.057 2.828 1.00 88.81 511 GLU A CA 1
ATOM 4160 C C . GLU A 1 511 ? -18.964 14.333 4.177 1.00 88.81 511 GLU A C 1
ATOM 4162 O O . GLU A 1 511 ? -19.584 13.296 4.408 1.00 88.81 511 GLU A O 1
ATOM 4167 N N . MET A 1 512 ? -18.150 14.898 5.076 1.00 89.88 512 MET A N 1
ATOM 4168 C CA . MET A 1 512 ? -17.784 14.341 6.389 1.00 89.88 512 MET A CA 1
ATOM 4169 C C . MET A 1 512 ? -18.706 14.765 7.546 1.00 89.88 512 MET A C 1
ATOM 4171 O O . MET A 1 512 ? -18.368 14.535 8.711 1.00 89.88 512 MET A O 1
ATOM 4175 N N . ALA A 1 513 ? -19.843 15.397 7.246 1.00 91.38 513 ALA A N 1
ATOM 4176 C CA . ALA A 1 513 ? -20.773 15.881 8.261 1.00 91.38 513 ALA A CA 1
ATOM 4177 C C . ALA A 1 513 ? -21.301 14.745 9.167 1.00 91.38 513 ALA A C 1
ATOM 4179 O O . ALA A 1 513 ? -21.509 13.621 8.683 1.00 91.38 513 ALA A O 1
ATOM 4180 N N . PRO A 1 514 ? -21.583 15.027 10.453 1.00 91.50 514 PRO A N 1
ATOM 4181 C CA . PRO A 1 514 ? -22.207 14.062 11.354 1.00 91.50 514 PRO A CA 1
ATOM 4182 C C . PRO A 1 514 ? -23.504 13.491 10.768 1.00 91.50 514 PRO A C 1
ATOM 4184 O O . PRO A 1 514 ? -24.230 14.165 10.037 1.00 91.50 514 PRO A O 1
ATOM 4187 N N . GLY A 1 515 ? -23.778 12.212 11.028 1.00 88.88 515 GLY A N 1
ATOM 4188 C CA . GLY A 1 515 ? -24.968 11.524 10.516 1.00 88.88 515 GLY A CA 1
ATOM 4189 C C . GLY A 1 515 ? -24.896 11.083 9.047 1.00 88.88 515 GLY A C 1
ATOM 4190 O O . GLY A 1 515 ? -25.638 10.183 8.658 1.00 88.88 515 GLY A O 1
ATOM 4191 N N . LYS A 1 516 ? -23.998 11.644 8.219 1.00 89.69 516 LYS A N 1
ATOM 4192 C CA . LYS A 1 516 ? -23.879 11.235 6.804 1.00 89.69 516 LYS A CA 1
ATOM 4193 C C . LYS A 1 516 ? -23.221 9.878 6.629 1.00 89.69 516 LYS A C 1
ATOM 4195 O O . LYS A 1 516 ? -23.664 9.082 5.807 1.00 89.69 516 LYS A O 1
ATOM 4200 N N . ILE A 1 517 ? -22.136 9.645 7.364 1.00 88.31 517 ILE A N 1
ATOM 4201 C CA . ILE A 1 517 ? -21.341 8.419 7.244 1.00 88.31 517 ILE A CA 1
ATOM 4202 C C . ILE A 1 517 ? -21.710 7.435 8.351 1.00 88.31 517 ILE A C 1
ATOM 4204 O O . ILE A 1 517 ? -21.960 6.257 8.092 1.00 88.31 517 ILE A O 1
ATOM 4208 N N . TYR A 1 518 ? -21.767 7.932 9.584 1.00 88.75 518 TYR A N 1
ATOM 4209 C CA . TYR A 1 518 ? -22.041 7.136 10.773 1.00 88.75 518 TYR A CA 1
ATOM 4210 C C . TYR A 1 518 ? -23.353 7.579 11.393 1.00 88.75 518 TYR A C 1
ATOM 4212 O O . TYR A 1 518 ? -23.615 8.771 11.532 1.00 88.75 518 TYR A O 1
ATOM 4220 N N . SER A 1 519 ? -24.163 6.595 11.756 1.00 90.56 519 SER A N 1
ATOM 4221 C CA . SER A 1 519 ? -25.387 6.809 12.516 1.00 90.56 519 SER A CA 1
ATOM 4222 C C . SER A 1 519 ? -25.068 7.126 13.979 1.00 90.56 519 SER A C 1
ATOM 4224 O O . SER A 1 519 ? -23.969 6.847 14.462 1.00 90.56 519 SER A O 1
ATOM 4226 N N . GLU A 1 520 ? -26.044 7.649 14.716 1.00 90.81 520 GLU A N 1
ATOM 4227 C CA . GLU A 1 520 ? -25.918 7.830 16.167 1.00 90.81 520 GLU A CA 1
ATOM 4228 C C . GLU A 1 520 ? -25.627 6.505 16.890 1.00 90.81 520 GLU A C 1
ATOM 4230 O O . GLU A 1 520 ? -24.834 6.468 17.830 1.00 90.81 520 GLU A O 1
ATOM 4235 N N . GLU A 1 521 ? -26.200 5.397 16.409 1.00 91.94 521 GLU A N 1
ATOM 4236 C CA . GLU A 1 521 ? -25.930 4.054 16.926 1.00 91.94 521 GLU A CA 1
ATOM 4237 C C . GLU A 1 521 ? -24.459 3.654 16.735 1.00 91.94 521 GLU A C 1
ATOM 4239 O O . GLU A 1 521 ? -23.830 3.158 17.673 1.00 91.94 521 GLU A O 1
ATOM 4244 N N . ASP A 1 522 ? -23.880 3.925 15.559 1.00 92.12 522 ASP A N 1
ATOM 4245 C CA . ASP A 1 522 ? -22.457 3.676 15.297 1.00 92.12 522 ASP A CA 1
ATOM 4246 C C . ASP A 1 522 ? -21.577 4.461 16.281 1.00 92.12 522 ASP A C 1
ATOM 4248 O O . ASP A 1 522 ? -20.631 3.910 16.848 1.00 92.12 522 ASP A O 1
ATOM 4252 N N . VAL A 1 523 ? -21.899 5.737 16.521 1.00 91.75 523 VAL A N 1
ATOM 4253 C CA . VAL A 1 523 ? -21.153 6.601 17.451 1.00 91.75 523 VAL A CA 1
ATOM 4254 C C . VAL A 1 523 ? -21.293 6.112 18.894 1.00 91.75 523 VAL A C 1
ATOM 4256 O O . VAL A 1 523 ? -20.293 6.024 19.610 1.00 91.75 523 VAL A O 1
ATOM 4259 N N . SER A 1 524 ? -22.498 5.741 19.331 1.00 93.44 524 SER A N 1
ATOM 4260 C CA . SER A 1 524 ? -22.724 5.171 20.664 1.00 93.44 524 SER A CA 1
ATOM 4261 C C . SER A 1 524 ? -21.971 3.854 20.851 1.00 93.44 524 SER A C 1
ATOM 4263 O O . SER A 1 524 ? -21.315 3.654 21.877 1.00 93.44 524 SER A O 1
ATOM 4265 N N . ARG A 1 525 ? -21.981 2.972 19.845 1.00 93.38 525 ARG A N 1
ATOM 4266 C CA . ARG A 1 525 ? -21.223 1.715 19.880 1.00 93.38 525 ARG A CA 1
ATOM 4267 C C . ARG A 1 525 ? -19.717 1.961 19.893 1.00 93.38 525 ARG A C 1
ATOM 4269 O O . ARG A 1 525 ? -19.000 1.284 20.626 1.00 93.38 525 ARG A O 1
ATOM 4276 N N . LEU A 1 526 ? -19.233 2.951 19.146 1.00 92.75 526 LEU A N 1
ATOM 4277 C CA . LEU A 1 526 ? -17.832 3.357 19.181 1.00 92.75 526 LEU A CA 1
ATOM 4278 C C . LEU A 1 526 ? -17.425 3.845 20.576 1.00 92.75 526 LEU A C 1
ATOM 4280 O O . LEU A 1 526 ? -16.405 3.390 21.090 1.00 92.75 526 LEU A O 1
ATOM 4284 N N . LYS A 1 527 ? -18.240 4.692 21.219 1.00 93.88 527 LYS A N 1
ATOM 4285 C CA . LYS A 1 527 ? -18.020 5.134 22.608 1.00 93.88 527 LYS A CA 1
ATOM 4286 C C . LYS A 1 527 ? -17.959 3.949 23.578 1.00 93.88 527 LYS A C 1
ATOM 4288 O O . LYS A 1 527 ? -17.054 3.885 24.406 1.00 93.88 527 LYS A O 1
ATOM 4293 N N . ALA A 1 528 ? -18.852 2.970 23.424 1.00 95.38 528 ALA A N 1
ATOM 4294 C CA . ALA A 1 528 ? -18.853 1.751 24.235 1.00 95.38 528 ALA A CA 1
ATOM 4295 C C . ALA A 1 528 ? -17.602 0.869 24.031 1.00 95.38 528 ALA A C 1
ATOM 4297 O O . ALA A 1 528 ? -17.232 0.111 24.925 1.00 95.38 528 ALA A O 1
ATOM 4298 N N . MET A 1 529 ? -16.923 0.980 22.884 1.00 95.62 529 MET A N 1
ATOM 4299 C CA . MET A 1 529 ? -15.695 0.238 22.569 1.00 95.62 529 MET A CA 1
ATOM 4300 C C . MET A 1 529 ? -14.411 0.929 23.062 1.00 95.62 529 MET A C 1
ATOM 4302 O O . MET A 1 529 ? -13.350 0.304 23.062 1.00 95.62 529 MET A O 1
ATOM 4306 N N . LEU A 1 530 ? -14.464 2.187 23.515 1.00 94.50 530 LEU A N 1
ATOM 4307 C CA . LEU A 1 530 ? -13.275 2.920 23.983 1.00 94.50 530 LEU A CA 1
ATOM 4308 C C . LEU A 1 530 ? -12.556 2.242 25.167 1.00 94.50 530 LEU A C 1
ATOM 4310 O O . LEU A 1 530 ? -11.324 2.164 25.134 1.00 94.50 530 LEU A O 1
ATOM 4314 N N . PRO A 1 531 ? -13.250 1.675 26.179 1.00 95.75 531 PRO A N 1
ATOM 4315 C CA . PRO A 1 531 ? -12.585 0.901 27.227 1.00 95.75 531 PRO A CA 1
ATOM 4316 C C . PRO A 1 531 ? -11.834 -0.318 26.676 1.00 95.75 531 PRO A C 1
ATOM 4318 O O . PRO A 1 531 ? -10.713 -0.595 27.103 1.00 95.75 531 PRO A O 1
ATOM 4321 N N . VAL A 1 532 ? -12.407 -1.000 25.677 1.00 96.25 532 VAL A N 1
ATOM 4322 C CA . VAL A 1 532 ? -11.767 -2.138 25.000 1.00 96.25 532 VAL A CA 1
ATOM 4323 C C . VAL A 1 532 ? -10.525 -1.681 24.233 1.00 96.25 532 VAL A C 1
ATOM 4325 O O . VAL A 1 532 ? -9.495 -2.344 24.304 1.00 96.25 532 VAL A O 1
ATOM 4328 N N . ALA A 1 533 ? -10.564 -0.523 23.562 1.00 95.94 533 ALA A N 1
ATOM 4329 C CA . ALA A 1 533 ? -9.380 0.043 22.909 1.00 95.94 533 ALA A CA 1
ATOM 4330 C C . ALA A 1 533 ? -8.221 0.228 23.904 1.00 95.94 533 ALA A C 1
ATOM 4332 O O . ALA A 1 533 ? -7.091 -0.175 23.618 1.00 95.94 533 ALA A O 1
ATOM 4333 N N . LYS A 1 534 ? -8.498 0.774 25.096 1.00 95.94 534 LYS A N 1
ATOM 4334 C CA . LYS A 1 534 ? -7.486 0.942 26.154 1.00 95.94 534 LYS A CA 1
ATOM 4335 C C . LYS A 1 534 ? -6.949 -0.393 26.659 1.00 95.94 534 LYS A C 1
ATOM 4337 O O . LYS A 1 534 ? -5.744 -0.517 26.857 1.00 95.94 534 LYS A O 1
ATOM 4342 N N . GLU A 1 535 ? -7.819 -1.385 26.844 1.00 96.50 535 GLU A N 1
ATOM 4343 C CA . GLU A 1 535 ? -7.422 -2.744 27.234 1.00 96.50 535 GLU A CA 1
ATOM 4344 C C . GLU A 1 535 ? -6.472 -3.356 26.192 1.00 96.50 535 GLU A C 1
ATOM 4346 O O . GLU A 1 535 ? -5.389 -3.828 26.538 1.00 96.50 535 GLU A O 1
ATOM 4351 N N . ILE A 1 536 ? -6.816 -3.260 24.902 1.00 97.12 536 ILE A N 1
ATOM 4352 C CA . ILE A 1 536 ? -5.972 -3.740 23.799 1.00 97.12 536 ILE A CA 1
ATOM 4353 C C . ILE A 1 536 ? -4.620 -3.024 23.790 1.00 97.12 536 ILE A C 1
ATOM 4355 O O . ILE A 1 536 ? -3.581 -3.668 23.638 1.00 97.12 536 ILE A O 1
ATOM 4359 N N . PHE A 1 537 ? -4.613 -1.702 23.966 1.00 97.25 537 PHE A N 1
ATOM 4360 C CA . PHE A 1 537 ? -3.380 -0.921 24.019 1.00 97.25 537 PHE A CA 1
ATOM 4361 C C . PHE A 1 537 ? -2.497 -1.327 25.203 1.00 97.25 537 PHE A C 1
ATOM 4363 O O . PHE A 1 537 ? -1.295 -1.528 25.028 1.00 97.25 537 PHE A O 1
ATOM 4370 N N . ALA A 1 538 ? -3.082 -1.509 26.388 1.00 96.88 538 ALA A N 1
ATOM 4371 C CA . ALA A 1 538 ? -2.363 -1.953 27.577 1.00 96.88 538 ALA A CA 1
ATOM 4372 C C . ALA A 1 538 ? -1.738 -3.345 27.386 1.00 96.88 538 ALA A C 1
ATOM 4374 O O . ALA A 1 538 ? -0.575 -3.549 27.733 1.00 96.88 538 ALA A O 1
ATOM 4375 N N . GLU A 1 539 ? -2.464 -4.287 26.780 1.00 97.62 539 GLU A N 1
ATOM 4376 C CA . GLU A 1 539 ? -1.938 -5.617 26.454 1.00 97.62 539 GLU A CA 1
ATOM 4377 C C . GLU A 1 539 ? -0.848 -5.565 25.375 1.00 97.62 539 GLU A C 1
ATOM 4379 O O . GLU A 1 539 ? 0.143 -6.287 25.475 1.00 97.62 539 GLU A O 1
ATOM 4384 N N . ALA A 1 540 ? -0.957 -4.674 24.384 1.00 97.75 540 ALA A N 1
ATOM 4385 C CA . ALA A 1 540 ? 0.105 -4.453 23.404 1.00 97.75 540 ALA A CA 1
ATOM 4386 C C . ALA A 1 540 ? 1.384 -3.903 24.060 1.00 97.75 540 ALA A C 1
ATOM 4388 O O . ALA A 1 540 ? 2.480 -4.398 23.787 1.00 97.75 540 ALA A O 1
ATOM 4389 N N . VAL A 1 541 ? 1.255 -2.933 24.974 1.00 97.44 541 VAL A N 1
ATOM 4390 C CA . VAL A 1 541 ? 2.374 -2.416 25.780 1.00 97.44 541 VAL A CA 1
ATOM 4391 C C . VAL A 1 541 ? 2.988 -3.537 26.616 1.00 97.44 541 VAL A C 1
ATOM 4393 O O . VAL A 1 541 ? 4.194 -3.776 26.520 1.00 97.44 541 VAL A O 1
ATOM 4396 N N . ALA A 1 542 ? 2.173 -4.285 27.361 1.00 96.88 542 ALA A N 1
ATOM 4397 C CA . ALA A 1 542 ? 2.640 -5.400 28.179 1.00 96.88 542 ALA A CA 1
ATOM 4398 C C . ALA A 1 542 ? 3.352 -6.471 27.338 1.00 96.88 542 ALA A C 1
ATOM 4400 O O . ALA A 1 542 ? 4.406 -6.976 27.732 1.00 96.88 542 ALA A O 1
ATOM 4401 N N . TRP A 1 543 ? 2.837 -6.778 26.143 1.00 97.38 543 TRP A N 1
ATOM 4402 C CA . TRP A 1 543 ? 3.490 -7.689 25.208 1.00 97.38 543 TRP A CA 1
ATOM 4403 C C . TRP A 1 543 ? 4.875 -7.181 24.817 1.00 97.38 543 TRP A C 1
ATOM 4405 O O . TRP A 1 543 ? 5.851 -7.930 24.900 1.00 97.38 543 TRP A O 1
ATOM 4415 N N . THR A 1 544 ? 5.018 -5.904 24.449 1.00 96.06 544 THR A N 1
ATOM 4416 C CA . THR A 1 544 ? 6.343 -5.337 24.136 1.00 96.06 544 THR A CA 1
ATOM 4417 C C . THR A 1 544 ? 7.311 -5.349 25.323 1.00 96.06 544 THR A C 1
ATOM 4419 O O . THR A 1 544 ? 8.520 -5.392 25.111 1.00 96.06 544 THR A O 1
ATOM 4422 N N . GLN A 1 545 ? 6.793 -5.414 26.552 1.00 95.62 545 GLN A N 1
ATOM 4423 C CA . GLN A 1 545 ? 7.556 -5.529 27.800 1.00 95.62 545 GLN A CA 1
ATOM 4424 C C . GLN A 1 545 ? 7.827 -6.984 28.237 1.00 95.62 545 GLN A C 1
ATOM 4426 O O . GLN A 1 545 ? 8.412 -7.208 29.293 1.00 95.62 545 GLN A O 1
ATOM 4431 N N . GLY A 1 546 ? 7.444 -7.978 27.428 1.00 93.75 546 GLY A N 1
ATOM 4432 C CA . GLY A 1 546 ? 7.763 -9.395 27.655 1.00 93.75 546 GLY A CA 1
ATOM 4433 C C . GLY A 1 546 ? 6.609 -10.258 28.170 1.00 93.75 546 GLY A C 1
ATOM 4434 O O . GLY A 1 546 ? 6.824 -11.429 28.474 1.00 93.75 546 GLY A O 1
ATOM 4435 N N . LYS A 1 547 ? 5.380 -9.731 28.254 1.00 94.88 547 LYS A N 1
ATOM 4436 C CA . LYS A 1 547 ? 4.192 -10.553 28.534 1.00 94.88 547 LYS A CA 1
ATOM 4437 C C . LYS A 1 547 ? 3.881 -11.435 27.319 1.00 94.88 547 LYS A C 1
ATOM 4439 O O . LYS A 1 547 ? 3.437 -10.936 26.292 1.00 94.88 547 LYS A O 1
ATOM 4444 N N . GLU A 1 548 ? 4.099 -12.744 27.426 1.00 92.38 548 GLU A N 1
ATOM 4445 C CA . GLU A 1 548 ? 3.913 -13.672 26.292 1.00 92.38 548 GLU A CA 1
ATOM 4446 C C . GLU A 1 548 ? 2.481 -14.225 26.160 1.00 92.38 548 GLU A C 1
ATOM 4448 O O . GLU A 1 548 ? 2.096 -14.660 25.079 1.00 92.38 548 GLU A O 1
ATOM 4453 N N . LYS A 1 549 ? 1.677 -14.197 27.232 1.00 94.75 549 LYS A N 1
ATOM 4454 C CA . LYS A 1 549 ? 0.256 -14.588 27.215 1.00 94.75 549 LYS A CA 1
ATOM 4455 C C . LYS A 1 549 ? -0.617 -13.403 27.602 1.00 94.75 549 LYS A C 1
ATOM 4457 O O . LYS A 1 549 ? -0.416 -12.838 28.674 1.00 94.75 549 LYS A O 1
ATOM 4462 N N . LEU A 1 550 ? -1.583 -13.043 26.764 1.00 95.81 550 LEU A N 1
ATOM 4463 C CA . LEU A 1 550 ? -2.344 -11.794 26.868 1.00 95.81 550 LEU A CA 1
ATOM 4464 C C . LEU A 1 550 ? -3.789 -12.038 27.294 1.00 95.81 550 LEU A C 1
ATOM 4466 O O . LEU A 1 550 ? -4.388 -13.052 26.935 1.00 95.81 550 LEU A O 1
ATOM 4470 N N . GLY A 1 551 ? -4.345 -11.113 28.078 1.00 91.62 551 GLY A N 1
ATOM 4471 C CA . GLY A 1 551 ? -5.723 -11.207 28.571 1.00 91.62 551 GLY A CA 1
ATOM 4472 C C . GLY A 1 551 ? -5.983 -12.323 29.589 1.00 91.62 551 GLY A C 1
ATOM 4473 O O . GLY A 1 551 ? -7.129 -12.570 29.957 1.00 91.62 551 GLY A O 1
ATOM 4474 N N . PHE A 1 552 ? -4.947 -13.034 30.037 1.00 88.44 552 PHE A N 1
ATOM 4475 C CA . PHE A 1 552 ? -5.033 -13.894 31.211 1.00 88.44 552 PHE A CA 1
ATOM 4476 C C . PHE A 1 552 ? -4.788 -13.016 32.433 1.00 88.44 552 PHE A C 1
ATOM 4478 O O . PHE A 1 552 ? -3.752 -12.350 32.507 1.00 88.44 552 PHE A O 1
ATOM 4485 N N . ASN A 1 553 ? -5.731 -13.021 33.375 1.00 72.69 553 ASN A N 1
ATOM 4486 C CA . ASN A 1 553 ? -5.616 -12.343 34.664 1.00 72.69 553 ASN A CA 1
ATOM 4487 C C . ASN A 1 553 ? -4.517 -12.995 35.521 1.00 72.69 553 ASN A C 1
ATOM 4489 O O . ASN A 1 553 ? -4.784 -13.649 36.523 1.00 72.69 553 ASN A O 1
ATOM 4493 N N . GLY A 1 554 ? -3.256 -12.827 35.137 1.00 51.91 554 GLY A N 1
ATOM 4494 C CA . GLY A 1 554 ? -2.186 -12.724 36.111 1.00 51.91 554 GLY A CA 1
ATOM 4495 C C . GLY A 1 554 ? -2.242 -11.299 36.630 1.00 51.91 554 GLY A C 1
ATOM 4496 O O . GLY A 1 554 ? -2.263 -10.371 35.819 1.00 51.91 554 GLY A O 1
ATOM 4497 N N . LYS A 1 555 ? -2.275 -11.102 37.955 1.00 36.16 555 LYS A N 1
ATOM 4498 C CA . LYS A 1 555 ? -1.903 -9.800 38.522 1.00 36.16 555 LYS A CA 1
ATOM 4499 C C . LYS A 1 555 ? -0.682 -9.314 37.734 1.00 36.16 555 LYS A C 1
ATOM 4501 O O . LYS A 1 555 ? 0.277 -10.087 37.619 1.00 36.16 555 LYS A O 1
ATOM 4506 N N . PRO A 1 556 ? -0.694 -8.093 37.176 1.00 41.06 556 PRO A N 1
ATOM 4507 C CA . PRO A 1 556 ? 0.553 -7.502 36.740 1.00 41.06 556 PRO A CA 1
ATOM 4508 C C . PRO A 1 556 ? 1.492 -7.631 37.936 1.00 41.06 556 PRO A C 1
ATOM 4510 O O . PRO A 1 556 ? 1.076 -7.356 39.069 1.00 41.06 556 PRO A O 1
ATOM 4513 N N . VAL A 1 557 ? 2.731 -8.066 37.725 1.00 37.38 557 VAL A N 1
ATOM 4514 C CA . VAL A 1 557 ? 3.773 -7.714 38.685 1.00 37.38 557 VAL A CA 1
ATOM 4515 C C . VAL A 1 557 ? 3.839 -6.194 38.603 1.00 37.38 557 VAL A C 1
ATOM 4517 O O . VAL A 1 557 ? 4.497 -5.624 37.739 1.00 37.38 557 VAL A O 1
ATOM 4520 N N . LEU A 1 558 ? 3.022 -5.541 39.428 1.00 37.53 558 LEU A N 1
ATOM 4521 C CA . LEU A 1 558 ? 3.095 -4.127 39.703 1.00 37.53 558 LEU A CA 1
ATOM 4522 C C . LEU A 1 558 ? 4.475 -3.945 40.316 1.00 37.53 558 LEU A C 1
ATOM 4524 O O . LEU A 1 558 ? 4.666 -4.148 41.513 1.00 37.53 558 LEU A O 1
ATOM 4528 N N . ALA A 1 559 ? 5.445 -3.562 39.492 1.00 35.16 559 ALA A N 1
ATOM 4529 C CA . ALA A 1 559 ? 6.561 -2.773 39.969 1.00 35.16 559 ALA A CA 1
ATOM 4530 C C . ALA A 1 559 ? 5.978 -1.418 40.402 1.00 35.16 559 ALA A C 1
ATOM 4532 O O . ALA A 1 559 ? 6.050 -0.418 39.688 1.00 35.16 559 ALA A O 1
ATOM 4533 N N . ALA A 1 560 ? 5.304 -1.415 41.553 1.00 37.91 560 ALA A N 1
ATOM 4534 C CA . ALA A 1 560 ? 4.948 -0.202 42.252 1.00 37.91 560 ALA A CA 1
ATOM 4535 C C . ALA A 1 560 ? 6.265 0.537 42.534 1.00 37.91 560 ALA A C 1
ATOM 4537 O O . ALA A 1 560 ? 7.178 -0.028 43.131 1.00 37.91 560 ALA A O 1
ATOM 4538 N N . ASN A 1 561 ? 6.348 1.782 42.061 1.00 36.47 561 ASN A N 1
ATOM 4539 C CA . ASN A 1 561 ? 7.473 2.719 42.189 1.00 36.47 561 ASN A CA 1
ATOM 4540 C C . ASN A 1 561 ? 8.593 2.673 41.137 1.00 36.47 561 ASN A C 1
ATOM 4542 O O . ASN A 1 561 ? 9.695 3.146 41.410 1.00 36.47 561 ASN A O 1
ATOM 4546 N N . ALA A 1 562 ? 8.319 2.262 39.899 1.00 32.59 562 ALA A N 1
ATOM 4547 C CA . ALA A 1 562 ? 9.114 2.769 38.780 1.00 32.59 562 ALA A CA 1
ATOM 4548 C C . ALA A 1 562 ? 8.424 4.010 38.188 1.00 32.59 562 ALA A C 1
ATOM 4550 O O . ALA A 1 562 ? 7.447 3.894 37.448 1.00 32.59 562 ALA A O 1
ATOM 4551 N N . LYS A 1 563 ? 8.948 5.215 38.479 1.00 34.50 563 LYS A N 1
ATOM 4552 C CA . LYS A 1 563 ? 8.795 6.350 37.547 1.00 34.50 563 LYS A CA 1
ATOM 4553 C C . LYS A 1 563 ? 9.114 5.818 36.143 1.00 34.50 563 LYS A C 1
ATOM 4555 O O . LYS A 1 563 ? 10.070 5.045 36.044 1.00 34.50 563 LYS A O 1
ATOM 4560 N N . PRO A 1 564 ? 8.378 6.201 35.082 1.00 35.94 564 PRO A N 1
ATOM 4561 C CA . PRO A 1 564 ? 8.762 5.816 33.732 1.00 35.94 564 PRO A CA 1
ATOM 4562 C C . PRO A 1 564 ? 10.219 6.230 33.544 1.00 35.94 564 PRO A C 1
ATOM 4564 O O . PRO A 1 564 ? 10.541 7.420 33.585 1.00 35.94 564 PRO A O 1
ATOM 4567 N N . ALA A 1 565 ? 11.111 5.243 33.440 1.00 35.75 565 ALA A N 1
ATOM 4568 C CA . ALA A 1 565 ? 12.482 5.519 33.066 1.00 35.75 565 ALA A CA 1
ATOM 4569 C C . ALA A 1 565 ? 12.394 6.262 31.729 1.00 35.75 565 ALA A C 1
ATOM 4571 O O . ALA A 1 565 ? 11.631 5.820 30.858 1.00 35.75 565 ALA A O 1
ATOM 4572 N N . PRO A 1 566 ? 13.082 7.404 31.563 1.00 34.41 566 PRO A N 1
ATOM 4573 C CA . PRO A 1 566 ? 13.117 8.053 30.269 1.00 34.41 566 PRO A CA 1
ATOM 4574 C C . PRO A 1 566 ? 13.572 6.994 29.269 1.00 34.41 566 PRO A C 1
ATOM 4576 O O . PRO A 1 566 ? 14.625 6.377 29.449 1.00 34.41 566 PRO A O 1
ATOM 4579 N N . LEU A 1 567 ? 12.729 6.732 28.263 1.00 41.16 567 LEU A N 1
ATOM 4580 C CA . LEU A 1 567 ? 13.120 5.932 27.110 1.00 41.16 567 LEU A CA 1
ATOM 4581 C C . LEU A 1 567 ? 14.494 6.449 26.679 1.00 41.16 567 LEU A C 1
ATOM 4583 O O . LEU A 1 567 ? 14.645 7.674 26.591 1.00 41.16 567 LEU A O 1
ATOM 4587 N N . PRO A 1 568 ? 15.499 5.582 26.461 1.00 32.84 568 PRO A N 1
ATOM 4588 C CA . PRO A 1 568 ? 16.786 6.057 26.002 1.00 32.84 568 PRO A CA 1
ATOM 4589 C C . PRO A 1 568 ? 16.526 6.835 24.717 1.00 32.84 568 PRO A C 1
ATOM 4591 O O . PRO A 1 568 ? 16.078 6.279 23.713 1.00 32.84 568 PRO A O 1
ATOM 4594 N N . LEU A 1 569 ? 16.756 8.148 24.779 1.00 30.25 569 LEU A N 1
ATOM 4595 C CA . LEU A 1 569 ? 16.958 8.968 23.603 1.00 30.25 569 LEU A CA 1
ATOM 4596 C C . LEU A 1 569 ? 18.106 8.291 22.868 1.00 30.25 569 LEU A C 1
ATOM 4598 O O . LEU A 1 569 ? 19.267 8.418 23.257 1.00 30.25 569 LEU A O 1
ATOM 4602 N N . VAL A 1 570 ? 17.775 7.508 21.844 1.00 32.41 570 VAL A N 1
ATOM 4603 C CA . VAL A 1 570 ? 18.757 7.056 20.872 1.00 32.41 570 VAL A CA 1
ATOM 4604 C C . VAL A 1 570 ? 19.225 8.332 20.192 1.00 32.41 570 VAL A C 1
ATOM 4606 O O . VAL A 1 570 ? 18.607 8.829 19.253 1.00 32.41 570 VAL A O 1
ATOM 4609 N N . ALA A 1 571 ? 20.295 8.909 20.729 1.00 30.95 571 ALA A N 1
ATOM 4610 C CA . ALA A 1 571 ? 21.057 9.940 20.070 1.00 30.95 571 ALA A CA 1
ATOM 4611 C C . ALA A 1 571 ? 21.672 9.294 18.827 1.00 30.95 571 ALA A C 1
ATOM 4613 O O . ALA A 1 571 ? 22.788 8.779 18.854 1.00 30.95 571 ALA A O 1
ATOM 4614 N N . THR A 1 572 ? 20.936 9.296 17.717 1.00 35.22 572 THR A N 1
ATOM 4615 C CA . THR A 1 572 ? 21.516 9.086 16.395 1.00 35.22 572 THR A CA 1
ATOM 4616 C C . THR A 1 572 ? 22.326 10.329 16.042 1.00 35.22 572 THR A C 1
ATOM 4618 O O . THR A 1 572 ? 21.915 11.145 15.219 1.00 35.22 572 THR A O 1
ATOM 4621 N N . GLN A 1 573 ? 23.478 10.503 16.687 1.00 30.67 573 GLN A N 1
ATOM 4622 C CA . GLN A 1 573 ? 24.563 11.241 16.063 1.00 30.67 573 GLN A CA 1
ATOM 4623 C C . GLN A 1 573 ? 25.347 10.245 15.204 1.00 30.67 573 GLN A C 1
ATOM 4625 O O . GLN A 1 573 ? 25.873 9.265 15.739 1.00 30.67 573 GLN A O 1
ATOM 4630 N N . PRO A 1 574 ? 25.432 10.435 13.878 1.00 32.97 574 PRO A N 1
ATOM 4631 C CA . PRO A 1 574 ? 26.355 9.651 13.080 1.00 32.97 574 PRO A CA 1
ATOM 4632 C C . PRO A 1 574 ? 27.782 10.006 13.515 1.00 32.97 574 PRO A C 1
ATOM 4634 O O . PRO A 1 574 ? 28.205 11.155 13.395 1.00 32.97 574 PRO A O 1
ATOM 4637 N N . LYS A 1 575 ? 28.531 9.016 14.018 1.00 30.03 575 LYS A N 1
ATOM 4638 C CA . LYS A 1 575 ? 29.992 9.114 14.153 1.00 30.03 575 LYS A CA 1
ATOM 4639 C C . LYS A 1 575 ? 30.569 9.475 12.776 1.00 30.03 575 LYS A C 1
ATOM 4641 O O . LYS A 1 575 ? 30.359 8.705 11.835 1.00 30.03 575 LYS A O 1
ATOM 4646 N N . PRO A 1 576 ? 31.306 10.585 12.622 1.00 29.94 576 PRO A N 1
ATOM 4647 C CA . PRO A 1 576 ? 32.073 10.799 11.410 1.00 29.94 576 PRO A CA 1
ATOM 4648 C C . PRO A 1 576 ? 33.211 9.773 11.357 1.00 29.94 576 PRO A C 1
ATOM 4650 O O . PRO A 1 576 ? 33.984 9.630 12.304 1.00 29.94 576 PRO A O 1
ATOM 4653 N N . LEU A 1 577 ? 33.302 9.058 10.234 1.00 32.72 577 LEU A N 1
ATOM 4654 C CA . LEU A 1 577 ? 34.483 8.298 9.833 1.00 32.72 577 LEU A CA 1
ATOM 4655 C C . LEU A 1 577 ? 35.652 9.280 9.674 1.00 32.72 577 LEU A C 1
ATOM 4657 O O . LEU A 1 577 ? 35.711 10.029 8.700 1.00 32.72 577 LEU A O 1
ATOM 4661 N N . LEU A 1 578 ? 36.562 9.290 10.646 1.00 27.08 578 LEU A N 1
ATOM 4662 C CA . LEU A 1 578 ? 37.841 9.989 10.568 1.00 27.08 578 LEU A CA 1
ATOM 4663 C C . LEU A 1 578 ? 38.918 8.989 10.142 1.00 27.08 578 LEU A C 1
ATOM 4665 O O . LEU A 1 578 ? 39.207 8.022 10.845 1.00 27.08 578 LEU A O 1
ATOM 4669 N N . PHE A 1 579 ? 39.479 9.239 8.960 1.00 28.45 579 PHE A N 1
ATOM 4670 C CA . PHE A 1 579 ? 40.718 8.638 8.481 1.00 28.45 579 PHE A CA 1
ATOM 4671 C C . PHE A 1 579 ? 41.864 8.970 9.448 1.00 28.45 579 PHE A C 1
ATOM 4673 O O . PHE A 1 579 ? 42.043 10.126 9.830 1.00 28.45 579 PHE A O 1
ATOM 4680 N N . GLN A 1 580 ? 42.637 7.953 9.829 1.00 26.39 580 GLN A N 1
ATOM 4681 C CA . GLN A 1 580 ? 43.874 8.100 10.593 1.00 26.39 580 GLN A CA 1
ATOM 4682 C C . GLN A 1 580 ? 44.994 8.655 9.701 1.00 26.39 580 GLN A C 1
ATOM 4684 O O . GLN A 1 580 ? 45.276 8.102 8.639 1.00 26.39 580 GLN A O 1
ATOM 4689 N N . ALA A 1 581 ? 45.671 9.700 10.175 1.00 27.34 581 ALA A N 1
ATOM 4690 C CA . ALA A 1 581 ? 47.045 10.029 9.810 1.00 27.34 581 ALA A CA 1
ATOM 4691 C C . ALA A 1 581 ? 47.788 10.521 11.069 1.00 27.34 581 ALA A C 1
ATOM 4693 O O . ALA A 1 581 ? 47.196 11.146 11.947 1.00 27.34 581 ALA A O 1
ATOM 4694 N N . ASN A 1 582 ? 49.060 10.139 11.166 1.00 27.81 582 ASN A N 1
ATOM 4695 C CA . ASN A 1 582 ? 49.893 10.049 12.369 1.00 27.81 582 ASN A CA 1
ATOM 4696 C C . ASN A 1 582 ? 50.375 11.388 12.983 1.00 27.81 582 ASN A C 1
ATOM 4698 O O . ASN A 1 582 ? 50.837 12.247 12.243 1.00 27.81 582 ASN A O 1
ATOM 4702 N N . ASN A 1 583 ? 50.427 11.408 14.333 1.00 28.61 583 ASN A N 1
ATOM 4703 C CA . ASN A 1 583 ? 51.385 12.062 15.270 1.00 28.61 583 ASN A CA 1
ATOM 4704 C C . ASN A 1 583 ? 51.610 13.601 15.277 1.00 28.61 583 ASN A C 1
ATOM 4706 O O . ASN A 1 583 ? 51.465 14.256 14.255 1.00 28.61 583 ASN A O 1
ATOM 4710 N N . PRO A 1 584 ? 52.188 14.174 16.365 1.00 34.16 584 PRO A N 1
ATOM 4711 C CA . PRO A 1 584 ? 51.902 13.998 17.795 1.00 34.16 584 PRO A CA 1
ATOM 4712 C C . PRO A 1 584 ? 51.633 15.353 18.520 1.00 34.16 584 PRO A C 1
ATOM 4714 O O . PRO A 1 584 ? 51.813 16.434 17.970 1.00 34.16 584 PRO A O 1
ATOM 4717 N N . ALA A 1 585 ? 51.183 15.266 19.777 1.00 27.81 585 ALA A N 1
ATOM 4718 C CA . ALA A 1 585 ? 50.906 16.359 20.734 1.00 27.81 585 ALA A CA 1
ATOM 4719 C C . ALA A 1 585 ? 52.197 17.158 21.125 1.00 27.81 585 ALA A C 1
ATOM 4721 O O . ALA A 1 585 ? 53.271 16.662 20.771 1.00 27.81 585 ALA A O 1
ATOM 4722 N N . PRO A 1 586 ? 52.190 18.288 21.904 1.00 41.56 586 PRO A N 1
ATOM 4723 C CA . PRO A 1 586 ? 51.377 18.454 23.129 1.00 41.56 586 PRO A CA 1
ATOM 4724 C C . PRO A 1 586 ? 50.999 19.886 23.635 1.00 41.56 586 PRO A C 1
ATOM 4726 O O . PRO A 1 586 ? 51.467 20.903 23.139 1.00 41.56 586 PRO A O 1
ATOM 4729 N N . LYS A 1 587 ? 50.239 19.867 24.753 1.00 29.22 587 LYS A N 1
ATOM 4730 C CA . LYS A 1 587 ? 50.139 20.809 25.906 1.00 29.22 587 LYS A CA 1
ATOM 4731 C C . LYS A 1 587 ? 48.935 21.776 26.041 1.00 29.22 587 LYS A C 1
ATOM 4733 O O . LYS A 1 587 ? 48.833 22.776 25.351 1.00 29.22 587 LYS A O 1
ATOM 4738 N N . ALA A 1 588 ? 48.129 21.442 27.065 1.00 28.80 588 ALA A N 1
ATOM 4739 C CA . ALA A 1 588 ? 47.677 22.225 28.235 1.00 28.80 588 ALA A CA 1
ATOM 4740 C C . ALA A 1 588 ? 46.941 23.574 28.069 1.00 28.80 588 ALA A C 1
ATOM 4742 O O . ALA A 1 588 ? 47.528 24.540 27.601 1.00 28.80 588 ALA A O 1
ATOM 4743 N N . ALA A 1 589 ? 45.718 23.673 28.618 1.00 29.19 589 ALA A N 1
ATOM 4744 C CA . ALA A 1 589 ? 45.394 24.372 29.883 1.00 29.19 589 ALA A CA 1
ATOM 4745 C C . ALA A 1 589 ? 43.872 24.624 30.033 1.00 29.19 589 ALA A C 1
ATOM 4747 O O . ALA A 1 589 ? 43.147 24.760 29.050 1.00 29.19 589 ALA A O 1
ATOM 4748 N N . GLU A 1 590 ? 43.415 24.644 31.286 1.00 28.53 590 GLU A N 1
ATOM 4749 C CA . GLU A 1 590 ? 42.048 24.872 31.782 1.00 28.53 590 GLU A CA 1
ATOM 4750 C C . GLU A 1 590 ? 41.500 26.285 31.499 1.00 28.53 590 GLU A C 1
ATOM 4752 O O . GLU A 1 590 ? 42.276 27.236 31.470 1.00 28.53 590 GLU A O 1
ATOM 4757 N N . GLN A 1 591 ? 40.167 26.445 31.419 1.00 29.42 591 GLN A N 1
ATOM 4758 C CA . GLN A 1 591 ? 39.348 27.253 32.357 1.00 29.42 591 GLN A CA 1
ATOM 4759 C C . GLN A 1 591 ? 37.880 27.422 31.899 1.00 29.42 591 GLN A C 1
ATOM 4761 O O . GLN A 1 591 ? 37.486 27.027 30.806 1.00 29.42 591 GLN A O 1
ATOM 4766 N N . ALA A 1 592 ? 37.057 27.922 32.823 1.00 27.69 592 ALA A N 1
ATOM 4767 C CA . ALA A 1 592 ? 35.642 27.641 33.036 1.00 27.69 592 ALA A CA 1
ATOM 4768 C C . ALA A 1 592 ? 34.617 28.629 32.415 1.00 27.69 592 ALA A C 1
ATOM 4770 O O . ALA A 1 592 ? 34.891 29.807 32.235 1.00 27.69 592 ALA A O 1
ATOM 4771 N N . VAL A 1 593 ? 33.413 28.083 32.169 1.00 30.70 593 VAL A N 1
ATOM 4772 C CA . VAL A 1 593 ? 32.021 28.594 32.324 1.00 30.70 593 VAL A CA 1
ATOM 4773 C C . VAL A 1 593 ? 31.673 30.072 32.027 1.00 30.70 593 VAL A C 1
ATOM 4775 O O . VAL A 1 593 ? 32.013 30.953 32.806 1.00 30.70 593 VAL A O 1
ATOM 4778 N N . ALA A 1 594 ? 30.789 30.285 31.030 1.00 30.20 594 ALA A N 1
ATOM 4779 C CA . ALA A 1 594 ? 29.573 31.139 31.064 1.00 30.20 594 ALA A CA 1
ATOM 4780 C C . ALA A 1 594 ? 28.757 30.997 29.741 1.00 30.20 594 ALA A C 1
ATOM 4782 O O . ALA A 1 594 ? 29.321 30.563 28.735 1.00 30.20 594 ALA A O 1
ATOM 4783 N N . PRO A 1 595 ? 27.434 31.284 29.712 1.00 30.52 595 PRO A N 1
ATOM 4784 C CA . PRO A 1 595 ? 26.501 30.728 28.727 1.00 30.52 595 PRO A CA 1
ATOM 4785 C C . PRO A 1 595 ? 26.436 31.526 27.416 1.00 30.52 595 PRO A C 1
ATOM 4787 O O . PRO A 1 595 ? 26.461 32.754 27.406 1.00 30.52 595 PRO A O 1
ATOM 4790 N N . THR A 1 596 ? 26.306 30.817 26.294 1.00 30.42 596 THR A N 1
ATOM 4791 C CA . THR A 1 596 ? 26.184 31.398 24.945 1.00 30.42 596 THR A CA 1
ATOM 4792 C C . THR A 1 596 ? 24.706 31.568 24.553 1.00 30.42 596 THR A C 1
ATOM 4794 O O . THR A 1 596 ? 23.906 30.673 24.839 1.00 30.42 596 THR A O 1
ATOM 4797 N N . PRO A 1 597 ? 24.315 32.676 23.893 1.00 31.30 597 PRO A N 1
ATOM 4798 C CA . PRO A 1 597 ? 22.937 32.922 23.480 1.00 31.30 597 PRO A CA 1
ATOM 4799 C C . PRO A 1 597 ? 22.546 32.107 22.238 1.00 31.30 597 PRO A C 1
ATOM 4801 O O . PRO A 1 597 ? 23.390 31.638 21.472 1.00 31.30 597 PRO A O 1
ATOM 4804 N N . ALA A 1 598 ? 21.235 31.943 22.057 1.00 32.59 598 ALA A N 1
ATOM 4805 C CA . ALA A 1 598 ? 20.619 31.185 20.977 1.00 32.59 598 ALA A CA 1
ATOM 4806 C C . ALA A 1 598 ? 21.093 31.645 19.586 1.00 32.59 598 ALA A C 1
ATOM 4808 O O . ALA A 1 598 ? 20.902 32.794 19.188 1.00 32.59 598 ALA A O 1
ATOM 4809 N N . ILE A 1 599 ? 21.674 30.711 18.832 1.00 36.06 599 ILE A N 1
ATOM 4810 C CA . ILE A 1 599 ? 22.036 30.886 17.425 1.00 36.06 599 ILE A CA 1
ATOM 4811 C C . ILE A 1 599 ? 20.755 30.841 16.584 1.00 36.06 599 ILE A C 1
ATOM 4813 O O . ILE A 1 599 ? 19.969 29.896 16.668 1.00 36.06 599 ILE A O 1
ATOM 4817 N N . SER A 1 600 ? 20.557 31.862 15.752 1.00 44.75 600 SER A N 1
ATOM 4818 C CA . SER A 1 600 ? 19.477 31.929 14.767 1.00 44.75 600 SER A CA 1
ATOM 4819 C C . SER A 1 600 ? 19.600 30.799 13.737 1.00 44.75 600 SER A C 1
ATOM 4821 O O . SER A 1 600 ? 20.674 30.548 13.188 1.00 44.75 600 SER A O 1
ATOM 4823 N N . ILE A 1 601 ? 18.470 30.159 13.419 1.00 36.81 601 ILE A N 1
ATOM 4824 C CA . ILE A 1 601 ? 18.295 29.095 12.408 1.00 36.81 601 ILE A CA 1
ATOM 4825 C C . ILE A 1 601 ? 18.975 29.420 11.057 1.00 36.81 601 ILE A C 1
ATOM 4827 O O . ILE A 1 601 ? 19.391 28.514 10.332 1.00 36.81 601 ILE A O 1
ATOM 4831 N N . MET A 1 602 ? 19.176 30.701 10.739 1.00 34.72 602 MET A N 1
ATOM 4832 C CA . MET A 1 602 ? 19.850 31.150 9.516 1.00 34.72 602 MET A CA 1
ATOM 4833 C C . MET A 1 602 ? 21.359 30.844 9.460 1.00 34.72 602 MET A C 1
ATOM 4835 O O . MET A 1 602 ? 21.907 30.697 8.366 1.00 34.72 602 MET A O 1
ATOM 4839 N N . GLU A 1 603 ? 22.047 30.696 10.594 1.00 37.06 603 GLU A N 1
ATOM 4840 C CA . GLU A 1 603 ? 23.482 30.362 10.623 1.00 37.06 603 GLU A CA 1
ATOM 4841 C C . GLU A 1 603 ? 23.758 28.858 10.502 1.00 37.06 603 GLU A C 1
ATOM 4843 O O . GLU A 1 603 ? 24.793 28.457 9.963 1.00 37.06 603 GLU A O 1
ATOM 4848 N N . TYR A 1 604 ? 22.801 28.015 10.901 1.00 35.34 604 TYR A N 1
ATOM 4849 C CA . TYR A 1 604 ? 22.873 26.565 10.699 1.00 35.34 604 TYR A CA 1
ATOM 4850 C C . TYR A 1 604 ? 22.749 26.200 9.211 1.00 35.34 604 TYR A C 1
ATOM 4852 O O . TYR A 1 604 ? 23.506 25.376 8.695 1.00 35.34 604 TYR A O 1
ATOM 4860 N N . LEU A 1 605 ? 21.869 26.894 8.481 1.00 38.25 605 LEU A N 1
ATOM 4861 C CA . LEU A 1 605 ? 21.665 26.675 7.046 1.00 38.25 605 LEU A CA 1
ATOM 4862 C C . LEU A 1 605 ? 22.864 27.120 6.191 1.00 38.25 605 LEU A C 1
ATOM 4864 O O . LEU A 1 605 ? 23.154 26.490 5.174 1.00 38.25 605 LEU A O 1
ATOM 4868 N N . LYS A 1 606 ? 23.627 28.135 6.625 1.00 36.72 606 LYS A N 1
ATOM 4869 C CA . LYS A 1 606 ? 24.855 28.568 5.930 1.00 36.72 606 LYS A CA 1
ATOM 4870 C C . LYS A 1 606 ? 25.995 27.546 6.011 1.00 36.72 606 LYS A C 1
ATOM 4872 O O . LYS A 1 606 ? 26.802 27.480 5.088 1.00 36.72 606 LYS A O 1
ATOM 4877 N N . LYS A 1 607 ? 26.058 26.720 7.063 1.00 36.09 607 LYS A N 1
ATOM 4878 C CA . LYS A 1 607 ? 27.117 25.704 7.229 1.00 36.09 607 LYS A CA 1
ATOM 4879 C C . LYS A 1 607 ? 26.835 24.378 6.511 1.00 36.09 607 LYS A C 1
ATOM 4881 O O . LYS A 1 607 ? 27.763 23.598 6.329 1.00 36.09 607 LYS A O 1
ATOM 4886 N N . MET A 1 608 ? 25.606 24.135 6.048 1.00 33.84 608 MET A N 1
ATOM 4887 C CA . MET A 1 608 ? 25.262 22.925 5.284 1.00 33.84 608 MET A CA 1
ATOM 4888 C C . MET A 1 608 ? 25.605 22.991 3.786 1.00 33.84 608 MET A C 1
ATOM 4890 O O . MET A 1 608 ? 25.648 21.947 3.146 1.00 33.84 608 MET A O 1
ATOM 4894 N N . PHE A 1 609 ? 25.867 24.175 3.221 1.00 33.69 609 PHE A N 1
ATOM 4895 C CA . PHE A 1 609 ? 26.100 24.345 1.774 1.00 33.69 609 PHE A CA 1
ATOM 4896 C C . PHE A 1 609 ? 27.568 24.535 1.361 1.00 33.69 609 PHE A C 1
ATOM 4898 O O . PHE A 1 609 ? 27.847 24.799 0.194 1.00 33.69 609 PHE A O 1
ATOM 4905 N N . VAL A 1 610 ? 28.516 24.342 2.281 1.00 37.84 610 VAL A N 1
ATOM 4906 C CA . VAL A 1 610 ? 29.945 24.237 1.951 1.00 37.84 610 VAL A CA 1
ATOM 4907 C C . VAL A 1 610 ? 30.513 22.982 2.608 1.00 37.84 610 VAL A C 1
ATOM 4909 O O . VAL A 1 610 ? 31.185 23.055 3.635 1.00 37.84 610 VAL A O 1
ATOM 4912 N N . ARG A 1 611 ? 30.190 21.823 2.028 1.00 29.83 611 ARG A N 1
ATOM 4913 C CA . ARG A 1 611 ? 30.976 20.583 2.084 1.00 29.83 611 ARG A CA 1
ATOM 4914 C C . ARG A 1 611 ? 30.542 19.633 0.981 1.00 29.83 611 ARG A C 1
ATOM 4916 O O . ARG A 1 611 ? 29.323 19.376 0.884 1.00 29.83 611 ARG A O 1
#

Sequence (611 aa):
MLNSTLTQATPPPTNTKQGTNWWQNIKDNLNKGYQGILGYVKNPFSGLSAYLKKGNNPDKSELDALRQKHFDLIATEAKKVNPDYNAVTKQITKDTKQYLQKIIKEEEEKLGKAPCKYTIVTLGSLARQETGPITDLEIAILPEKKDIETWKYFYQLTQNISDRLFLLGEHPDIGGKGLRMDEADNAPPHLRFFARNATPEQAKGLLQEAIYNKHWDKIPYEGSRPFLATPEEFAEYSRENFIQDRAVLRKQKEQAFEREWAKVKKDPKNKKKLKTKKGQQELLNEIYFWLDQMYKPFSPRELKTANDAGKSLGRNTDRLCGDIPLFNKFKAKKNKILETKSEGKELKAKIAKEKMITDIQGIYQKGKSVFLTGELGKTLDLKRELYRFIEQFLTNLGFYHHCKTQNSIDIANELIGRGILSPEFGKKIIDFMQFATGLKLKEQSIIKRQGFAAYFDQDEFNSDKEDLEKEIKNLKACIEYLKKSDPKSPDIATKERDLVKLEHKLEHLLEMAPGKIYSEEDVSRLKAMLPVAKEIFAEAVAWTQGKEKLGFNGKPVLAANAKPAPLPLVATQPKPLLFQANNPAPKAAEQAVAPTPAISIMEYLKKMFVR

pLDDT: mean 80.88, std 21.16, range [26.39, 98.62]

Foldseek 3Di:
DDDDDDDDDDDDDPPPPPPVPVLVVVLVVVVVLLVLCPVQQDLLCPCVVVCLPPPDNVLLVVLVVLLVVLLVVLVVQVPDPDRDLLVSLLVNLVVVLVSLVVQLVVLCVVLDDQPAFKFKKWWDSSLQSLDFSAAETEIAIAGQDDALSNLSSVLNSLVSSQVVCVSSVCDVVSPHGHHHHDPLLQGRKDFAPVCSPPDSVRLSVQQVVCSVVVVPVSNRIGGDAHNYYHLQGLLLLLADQRFDDLVVLVVVLVVSLVVQVVVLVPDPVLVVLVVDPNSSVVSSSSSVSSSCNRRPGADPSRSVSSNCCNLPTVLRMDTSDTDPVRVVSSVVSNVVNQQDDDPNDGVLLVSLLVVLVVVLVVCVVVVPALLRPVDDDQWDFLCNRQQVNLLSLQSSLCSNVVPPHSHSLVSLVVCCVVQQEPPVLSVLSNVSNSLSSSLQNLQCSQVVHHTDIAGADQVSLVVVLVVLVVVLVVLVVVLVVCCVPPVPDPVNVVSVVVSVVSVVVSVVSVCRHHPRRDHPVSVVVSSVSSVSSNQSSVQSVVVSVPSRHHPPPDPPPPPPDDDPDPDPPPPPPPDDDDDDDDDDDDDDDDDDDDDDDDDDPVVVVVVVPPD

Secondary structure (DSSP, 8-state):
---------PPP---------HHHHHHHHHHHHHHHHHHHS--TTTTHHHHHTSSS-HHHHHHHHHHHHHHHHHHHHTTSSS--HHHHHHHHHHHHHHHHHHHHHHHHHHH-S-SS-EEEEE-HHHHHT---SS--B-EEEEES--SHHHHHHHHHHHHHHHHHHHHTT-SGGGT--SS-B-TTT-SPPEE-HHHHTS-HHHHHHHHHHHHHTT-GGG-SEE-----B--HHHHHHTTSTT----HHHHHHHHHHHHHHHHHHHHH-GGGHHHHTSHHHHHHHHHHHHHHHHHHHPPPPHHHHHHHHHIIIIITTS-EEEEE-HHHHHHHHHHHHHHHTSEETTEEHHHHHHHHHHHHHHHHHHHHS--HHHHSS--SEEEHIIIIIHHHHHHHHHHHHHTT-S--SHHHHHHHHHHTTSB-HHHHHHHHHHHHHHHHHHHHHHHHHSSS--EEE--HHHHHHHHHHHHHHHHHHHHHHHHHHHH-TT-THHHHHHHHHHHHHHHHHHHHHT-TTTSS-HHHHHHHHHHHHHHHHHHHHHHHHHTT--SBS--------TT-----------PPPP------------------PPPPPPHHHHHHHSS--